Protein AF-A0A077WRX9-F1 (afdb_monomer_lite)

Organism: NCBI:txid688394

Secondary structure (DSSP, 8-state):
------PPPP----PPPP---------------PPPPPPP----------------------------------------PPPPPPPPPPPEE---SS-HHHHHHHHHHHHHHHHHTTTTT--HHHHHHTSSTTS---HHHHHHHHHHHHHHHHHTT-B---S-TTT--TT---TTHHHHHHHHHHHHHHHHHHTT-SS-TT--HHHHHHHHHHHHHHH---HHHHHHHHHHHHHTT-HHHHHHHHTTGGG--HHHHHHHHHHHHHHHTTBHHHHHHHTTHHHHHHHHHHHHHHHHHHHHHHTT---HHHHHHHHHHHHHHHHHHHHHHHHS--SS-SEE-TT-PEEEEPPPHHHHTT-TT-TTT-S-THHHHSEEEEES-S-TT--S-EEEEE-SHHHHHHHHHHHHHHS---HHHHHHHHHHHHHHHHHHHHHHHHHHHHHHH--

pLDDT: mean 75.94, std 21.05, range [25.38, 96.62]

Structure (mmCIF, N/CA/C/O backbone):
data_AF-A0A077WRX9-F1
#
_entry.id   AF-A0A077WRX9-F1
#
loop_
_atom_site.group_PDB
_atom_site.id
_atom_site.type_symbol
_atom_site.label_atom_id
_atom_site.label_alt_id
_atom_site.label_comp_id
_atom_site.label_asym_id
_atom_site.label_entity_id
_atom_site.label_seq_id
_atom_site.pdbx_PDB_ins_code
_atom_site.Cartn_x
_atom_site.Cartn_y
_atom_site.Cartn_z
_atom_site.occupancy
_atom_site.B_iso_or_equiv
_atom_site.auth_seq_id
_atom_site.auth_comp_id
_atom_site.auth_asym_id
_atom_site.auth_atom_id
_atom_site.pdbx_PDB_model_num
ATOM 1 N N . MET A 1 1 ? 29.428 -27.535 31.594 1.00 31.16 1 MET A N 1
ATOM 2 C CA . MET A 1 1 ? 28.967 -26.131 31.608 1.00 31.16 1 MET A CA 1
ATOM 3 C C . MET A 1 1 ? 28.207 -25.882 30.320 1.00 31.16 1 MET A C 1
ATOM 5 O O . MET A 1 1 ? 28.731 -26.190 29.260 1.00 31.16 1 MET A O 1
ATOM 9 N N . ALA A 1 2 ? 26.952 -25.456 30.435 1.00 32.19 2 ALA A N 1
ATOM 10 C CA . ALA A 1 2 ? 26.015 -25.281 29.332 1.00 32.19 2 ALA A CA 1
ATOM 11 C C . ALA A 1 2 ? 25.901 -23.802 28.941 1.00 32.19 2 ALA A C 1
ATOM 13 O O . ALA A 1 2 ? 25.743 -22.974 29.830 1.00 32.19 2 ALA A O 1
ATOM 14 N N . THR A 1 3 ? 25.885 -23.515 27.637 1.00 29.42 3 THR A N 1
ATOM 15 C CA . THR A 1 3 ? 25.255 -22.341 26.994 1.00 29.42 3 THR A CA 1
ATOM 16 C C . THR A 1 3 ? 25.012 -22.711 25.520 1.00 29.42 3 THR A C 1
ATOM 18 O O . THR A 1 3 ? 25.931 -22.790 24.719 1.00 29.42 3 THR A O 1
ATOM 21 N N . SER A 1 4 ? 23.856 -23.293 25.197 1.00 25.38 4 SER A N 1
ATOM 22 C CA . SER A 1 4 ? 22.628 -22.625 24.729 1.00 25.38 4 SER A CA 1
ATOM 23 C C . SER A 1 4 ? 22.772 -21.931 23.365 1.00 25.38 4 SER A C 1
ATOM 25 O O . SER A 1 4 ? 23.065 -20.743 23.253 1.00 25.38 4 SER A O 1
ATOM 27 N N . THR A 1 5 ? 22.534 -22.725 22.322 1.00 29.00 5 THR A N 1
ATOM 28 C CA . THR A 1 5 ? 22.304 -22.345 20.923 1.00 29.00 5 THR A CA 1
ATOM 29 C C . THR A 1 5 ? 20.944 -21.663 20.744 1.00 29.00 5 THR A C 1
ATOM 31 O O . THR A 1 5 ? 19.913 -22.271 21.034 1.00 29.00 5 THR A O 1
ATOM 34 N N . LYS A 1 6 ? 20.919 -20.446 20.185 1.00 27.12 6 LYS A N 1
ATOM 35 C CA . LYS A 1 6 ? 19.702 -19.828 19.631 1.00 27.12 6 LYS A CA 1
ATOM 36 C C . LYS A 1 6 ? 19.517 -20.285 18.182 1.00 27.12 6 LYS A C 1
ATOM 38 O O . LYS A 1 6 ? 20.334 -19.959 17.327 1.00 27.12 6 LYS A O 1
ATOM 43 N N . LYS A 1 7 ? 18.445 -21.037 17.921 1.00 26.56 7 LYS A N 1
ATOM 44 C CA . LYS A 1 7 ? 17.931 -21.328 16.576 1.00 26.56 7 LYS A CA 1
ATOM 45 C C . LYS A 1 7 ? 16.931 -20.233 16.196 1.00 26.56 7 LYS A C 1
ATOM 47 O O . LYS A 1 7 ? 16.002 -19.987 16.961 1.00 26.56 7 LYS A O 1
ATOM 52 N N . TYR A 1 8 ? 17.123 -19.596 15.044 1.00 26.19 8 TYR A N 1
ATOM 53 C CA . TYR A 1 8 ? 16.100 -18.772 14.396 1.00 26.19 8 TYR A CA 1
ATOM 54 C C . TYR A 1 8 ? 15.314 -19.643 13.414 1.00 26.19 8 TYR A C 1
ATOM 56 O O . TYR A 1 8 ? 15.896 -20.470 12.713 1.00 26.19 8 TYR A O 1
ATOM 64 N N . TYR A 1 9 ? 13.992 -19.483 13.419 1.00 28.03 9 TYR A N 1
ATOM 65 C CA . TYR A 1 9 ? 13.072 -20.196 12.543 1.00 28.03 9 TYR A CA 1
ATOM 66 C C . TYR A 1 9 ? 13.174 -19.641 11.117 1.00 28.03 9 TYR A C 1
ATOM 68 O O . TYR A 1 9 ? 12.874 -18.476 10.877 1.00 28.03 9 TYR A O 1
ATOM 76 N N . GLN A 1 10 ? 13.606 -20.496 10.189 1.00 27.08 10 GLN A N 1
ATOM 77 C CA . GLN A 1 10 ? 13.271 -20.399 8.771 1.00 27.08 10 GLN A CA 1
ATOM 78 C C . GLN A 1 10 ? 11.817 -20.854 8.608 1.00 27.08 10 GLN A C 1
ATOM 80 O O . GLN A 1 10 ? 11.490 -21.974 8.999 1.00 27.08 10 GLN A O 1
ATOM 85 N N . THR A 1 11 ? 10.966 -20.028 8.005 1.00 28.11 11 THR A N 1
ATOM 86 C CA . THR A 1 11 ? 9.673 -20.480 7.475 1.00 28.11 11 THR A CA 1
ATOM 87 C C . THR A 1 11 ? 9.830 -20.687 5.974 1.00 28.11 11 THR A C 1
ATOM 89 O O . THR A 1 11 ? 9.368 -19.895 5.164 1.00 28.11 11 THR A O 1
ATOM 92 N N . THR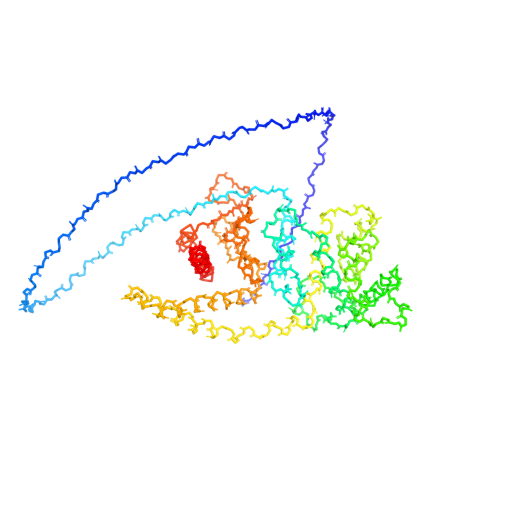 A 1 12 ? 10.547 -21.742 5.592 1.00 29.08 12 THR A N 1
ATOM 93 C CA . THR A 1 12 ? 10.517 -22.270 4.228 1.00 29.08 12 THR A CA 1
ATOM 94 C C . THR A 1 12 ? 9.246 -23.102 4.071 1.00 29.08 12 THR A C 1
ATOM 96 O O . THR A 1 12 ? 9.126 -24.197 4.625 1.00 29.08 12 THR A O 1
ATOM 99 N N . LEU A 1 13 ? 8.275 -22.586 3.314 1.00 30.59 13 LEU A N 1
ATOM 100 C CA . LEU A 1 13 ? 7.159 -23.381 2.802 1.00 30.59 13 LEU A CA 1
ATOM 101 C C . LEU A 1 13 ? 7.717 -24.381 1.779 1.00 30.59 13 LEU A C 1
ATOM 103 O O . LEU A 1 13 ? 7.854 -24.082 0.598 1.00 30.59 13 LEU A O 1
ATOM 107 N N . SER A 1 14 ? 8.087 -25.573 2.245 1.00 25.38 14 SER A N 1
ATOM 108 C CA . SER A 1 14 ? 8.439 -26.695 1.374 1.00 25.38 14 SER A CA 1
ATOM 109 C C . SER A 1 14 ? 7.170 -27.466 1.009 1.00 25.38 14 SER A C 1
ATOM 111 O O . SER A 1 14 ? 6.574 -28.151 1.838 1.00 25.38 14 SER A O 1
ATOM 113 N N . PHE A 1 15 ? 6.732 -27.344 -0.245 1.00 31.80 15 PHE A N 1
ATOM 114 C CA . PHE A 1 15 ? 5.637 -28.148 -0.782 1.00 31.80 15 PHE A CA 1
ATOM 115 C C . PHE A 1 15 ? 6.168 -29.471 -1.336 1.00 31.80 15 PHE A C 1
ATOM 117 O O . PHE A 1 15 ? 6.994 -29.508 -2.246 1.00 31.80 15 PHE A O 1
ATOM 124 N N . THR A 1 16 ? 5.660 -30.579 -0.798 1.00 28.55 16 THR A N 1
ATOM 125 C CA . THR A 1 16 ? 5.789 -31.914 -1.394 1.00 28.55 16 THR A CA 1
ATOM 126 C C . THR A 1 16 ? 4.668 -32.085 -2.428 1.00 28.55 16 THR A C 1
ATOM 128 O O . THR A 1 16 ? 3.503 -31.889 -2.076 1.00 28.55 16 THR A O 1
ATOM 131 N N . PRO A 1 17 ? 4.950 -32.444 -3.694 1.00 28.69 17 PRO A N 1
ATOM 132 C CA . PRO A 1 17 ? 3.895 -32.597 -4.689 1.00 28.69 17 PRO A CA 1
ATOM 133 C C . PRO A 1 17 ? 3.106 -33.888 -4.432 1.00 28.69 17 PRO A C 1
ATOM 135 O O . PRO A 1 17 ? 3.653 -34.990 -4.498 1.00 28.69 17 PRO A O 1
ATOM 138 N N . LEU A 1 18 ? 1.805 -33.752 -4.153 1.00 29.22 18 LEU A N 1
ATOM 139 C CA . LEU A 1 18 ? 0.880 -34.880 -4.079 1.00 29.22 18 LEU A CA 1
ATOM 140 C C . LEU A 1 18 ? 0.381 -35.270 -5.483 1.00 29.22 18 LEU A C 1
ATOM 142 O O . LEU A 1 18 ? 0.103 -34.432 -6.337 1.00 29.22 18 LEU A O 1
ATOM 146 N N . ASN A 1 19 ? 0.287 -36.582 -5.678 1.00 30.14 19 ASN A N 1
ATOM 147 C CA . ASN A 1 19 ? -0.050 -37.328 -6.888 1.00 30.14 19 ASN A CA 1
ATOM 148 C C . ASN A 1 19 ? -1.153 -36.751 -7.799 1.00 30.14 19 ASN A C 1
ATOM 150 O O . ASN A 1 19 ? -2.256 -36.423 -7.364 1.00 30.14 19 ASN A O 1
ATOM 154 N N . LYS A 1 20 ? -0.884 -36.797 -9.112 1.00 33.88 20 LYS A N 1
ATOM 155 C CA . LYS A 1 20 ? -1.835 -36.521 -10.199 1.00 33.88 20 LYS A CA 1
ATOM 156 C C . LYS A 1 20 ? -2.919 -37.604 -10.270 1.00 33.88 20 LYS A C 1
ATOM 158 O O . LYS A 1 20 ? -2.683 -38.697 -10.781 1.00 33.88 20 LYS A O 1
ATOM 163 N N . GLY A 1 21 ? -4.128 -37.271 -9.823 1.00 30.86 21 GLY A N 1
ATOM 164 C CA . GLY A 1 21 ? -5.353 -38.006 -10.138 1.00 30.86 21 GLY A CA 1
ATOM 165 C C . GLY A 1 21 ? -6.005 -37.470 -11.416 1.00 30.86 21 GLY A C 1
ATOM 166 O O . GLY A 1 21 ? -6.426 -36.319 -11.469 1.00 30.86 21 GLY A O 1
ATOM 167 N N . LYS A 1 22 ? -6.085 -38.313 -12.451 1.00 36.88 22 LYS A N 1
ATOM 168 C CA . LYS A 1 22 ? -6.876 -38.113 -13.679 1.00 36.88 22 LYS A CA 1
ATOM 169 C C . LYS A 1 22 ? -8.354 -37.877 -13.350 1.00 36.88 22 LYS A C 1
ATOM 171 O O . LYS A 1 22 ? -8.971 -38.785 -12.803 1.00 36.88 22 LYS A O 1
ATOM 176 N N . VAL A 1 23 ? -8.952 -36.796 -13.856 1.00 35.09 23 VAL A N 1
ATOM 177 C CA . VAL A 1 23 ? -10.393 -36.759 -14.171 1.00 35.09 23 VAL A CA 1
ATOM 178 C C . VAL A 1 23 ? -10.630 -35.974 -15.468 1.00 35.09 23 VAL A C 1
ATOM 180 O O . VAL A 1 23 ? -10.249 -34.816 -15.599 1.00 35.09 23 VAL A O 1
ATOM 183 N N . ARG A 1 24 ? -11.244 -36.660 -16.441 1.00 34.88 24 ARG A N 1
ATOM 184 C CA . ARG A 1 24 ? -11.897 -36.127 -17.650 1.00 34.88 24 ARG A CA 1
ATOM 185 C C . ARG A 1 24 ? -13.286 -35.596 -17.284 1.00 34.88 24 ARG A C 1
ATOM 187 O O . ARG A 1 24 ? -13.962 -36.274 -16.517 1.00 34.88 24 ARG A O 1
ATOM 194 N N . ASN A 1 25 ? -13.740 -34.524 -17.940 1.00 32.12 25 ASN A N 1
ATOM 195 C CA . ASN A 1 25 ? -15.038 -34.402 -18.650 1.00 32.12 25 ASN A CA 1
ATOM 196 C C . ASN A 1 25 ? -15.302 -32.920 -18.979 1.00 32.12 25 ASN A C 1
ATOM 198 O O . ASN A 1 25 ? -15.153 -32.069 -18.116 1.00 32.12 25 ASN A O 1
ATOM 202 N N . LYS A 1 26 ? -15.384 -32.574 -20.268 1.00 34.22 26 LYS A N 1
ATOM 203 C CA . LYS A 1 26 ? -16.566 -32.508 -21.160 1.00 34.22 26 LYS A CA 1
ATOM 204 C C . LYS A 1 26 ? -17.333 -31.184 -21.045 1.00 34.22 26 LYS A C 1
ATOM 206 O O . LYS A 1 26 ? -17.829 -30.816 -19.991 1.00 34.22 26 LYS A O 1
ATOM 211 N N . GLU A 1 27 ? -17.384 -30.540 -22.204 1.00 32.34 27 GLU A N 1
ATOM 212 C CA . GLU A 1 27 ? -18.057 -29.309 -22.611 1.00 32.34 27 GLU A CA 1
ATOM 213 C C . GLU A 1 27 ? -19.539 -29.238 -22.217 1.00 32.34 27 GLU A C 1
ATOM 215 O O . GLU A 1 27 ? -20.231 -30.257 -22.227 1.00 32.34 27 GLU A O 1
ATOM 220 N N . SER A 1 28 ? -20.054 -28.020 -22.009 1.00 35.75 28 SER A N 1
ATOM 221 C CA . SER A 1 28 ? -21.080 -27.398 -22.876 1.00 35.75 28 SER A CA 1
ATOM 222 C C . SER A 1 28 ? -21.371 -25.945 -22.444 1.00 35.75 28 SER A C 1
ATOM 224 O O . SER A 1 28 ? -21.248 -25.641 -21.256 1.00 35.75 28 SER A O 1
ATOM 226 N N . PRO A 1 29 ? -21.746 -25.050 -23.381 1.00 37.69 29 PRO A N 1
ATOM 227 C CA . PRO A 1 29 ? -22.010 -23.635 -23.122 1.00 37.69 29 PRO A CA 1
ATOM 228 C C . PRO A 1 29 ? -23.472 -23.412 -22.699 1.00 37.69 29 PRO A C 1
ATOM 230 O O . PRO A 1 29 ? -24.363 -24.135 -23.143 1.00 37.69 29 PRO A O 1
ATOM 233 N N . VAL A 1 30 ? -23.728 -22.410 -21.855 1.00 43.78 30 VAL A N 1
ATOM 234 C CA . VAL A 1 30 ? -25.088 -21.998 -21.472 1.00 43.78 30 VAL A CA 1
ATOM 235 C C . VAL A 1 30 ? -25.282 -20.521 -21.790 1.00 43.78 30 VAL A C 1
ATOM 237 O O . VAL A 1 30 ? -24.468 -19.681 -21.408 1.00 43.78 30 VAL A O 1
ATOM 240 N N . ASP A 1 31 ? -26.373 -20.276 -22.509 1.00 36.50 31 ASP A N 1
ATOM 241 C CA . ASP A 1 31 ? -26.877 -19.006 -23.012 1.00 36.50 31 ASP A CA 1
ATOM 242 C C . ASP A 1 31 ? -27.131 -17.949 -21.926 1.00 36.50 31 ASP A C 1
ATOM 244 O O . ASP A 1 31 ? -27.639 -18.223 -20.836 1.00 36.50 31 ASP A O 1
ATOM 248 N N . GLU A 1 32 ? -26.831 -16.705 -22.288 1.00 39.00 32 GLU A N 1
ATOM 249 C CA . GLU A 1 32 ? -27.092 -15.481 -21.533 1.00 39.00 32 GLU A CA 1
ATOM 250 C C . GLU A 1 32 ? -28.528 -14.978 -21.800 1.00 39.00 32 GLU A C 1
ATOM 252 O O . GLU A 1 32 ? -28.895 -14.801 -22.966 1.00 39.00 32 GLU A O 1
ATOM 257 N N . PRO A 1 33 ? -29.353 -14.667 -20.778 1.00 47.84 33 PRO A N 1
ATOM 258 C CA . PRO A 1 33 ? -30.567 -13.890 -20.988 1.00 47.84 33 PRO A CA 1
ATOM 259 C C . PRO A 1 33 ? -30.423 -12.435 -20.513 1.00 47.84 33 PRO A C 1
ATOM 261 O O . PRO A 1 33 ? -29.886 -12.128 -19.448 1.00 47.84 33 PRO A O 1
ATOM 264 N N . ALA A 1 34 ? -30.978 -11.544 -21.335 1.00 42.81 34 ALA A N 1
ATOM 265 C CA . ALA A 1 34 ? -31.029 -10.091 -21.199 1.00 42.81 34 ALA A CA 1
ATOM 266 C C . ALA A 1 34 ? -31.693 -9.573 -19.895 1.00 42.81 34 ALA A C 1
ATOM 268 O O . ALA A 1 34 ? -32.540 -10.247 -19.302 1.00 42.81 34 ALA A O 1
ATOM 269 N N . PRO A 1 35 ? -31.384 -8.331 -19.459 1.00 45.84 35 PRO A N 1
ATOM 270 C CA . PRO A 1 35 ? -31.833 -7.808 -18.171 1.00 45.84 35 PRO A CA 1
ATOM 271 C C . PRO A 1 35 ? -33.287 -7.301 -18.177 1.00 45.84 35 PRO A C 1
ATOM 273 O O . PRO A 1 35 ? -33.681 -6.424 -18.948 1.00 45.84 35 PRO A O 1
ATOM 276 N N . SER A 1 36 ? -34.067 -7.813 -17.222 1.00 43.47 36 SER A N 1
ATOM 277 C CA . SER A 1 36 ? -35.429 -7.379 -16.892 1.00 43.47 36 SER A CA 1
ATOM 278 C C . SER A 1 36 ? -35.442 -6.037 -16.146 1.00 43.47 36 SER A C 1
ATOM 280 O O . SER A 1 36 ? -34.822 -5.878 -15.093 1.00 43.47 36 SER A O 1
ATOM 282 N N . LYS A 1 37 ? -36.230 -5.087 -16.662 1.00 44.22 37 LYS A N 1
ATOM 283 C CA . LYS A 1 37 ? -36.557 -3.790 -16.045 1.00 44.22 37 LYS A CA 1
ATOM 284 C C . LYS A 1 37 ? -37.247 -3.983 -14.685 1.00 44.22 37 LYS A C 1
ATOM 286 O O . LYS A 1 37 ? -38.206 -4.745 -14.586 1.00 44.22 37 LYS A O 1
ATOM 291 N N . ARG A 1 38 ? -36.812 -3.252 -13.652 1.00 41.41 38 ARG A N 1
ATOM 292 C CA . ARG A 1 38 ? -37.550 -3.097 -12.382 1.00 41.41 38 ARG A CA 1
ATOM 293 C C . ARG A 1 38 ? -38.311 -1.763 -12.362 1.00 41.41 38 ARG A C 1
ATOM 295 O O . ARG A 1 38 ? -37.725 -0.750 -12.746 1.00 41.41 38 ARG A O 1
ATOM 302 N N . PRO A 1 39 ? -39.571 -1.733 -11.894 1.00 40.31 39 PRO A N 1
ATOM 303 C CA . PRO A 1 39 ? -40.316 -0.498 -11.701 1.00 40.31 39 PRO A CA 1
ATOM 304 C C . PRO A 1 39 ? -39.975 0.166 -10.357 1.00 40.31 39 PRO A C 1
ATOM 306 O O . PRO A 1 39 ? -39.715 -0.502 -9.356 1.00 40.31 39 PRO A O 1
ATOM 309 N N . ARG A 1 40 ? -39.987 1.504 -10.366 1.00 38.19 40 ARG A N 1
ATOM 310 C CA . ARG A 1 40 ? -39.959 2.380 -9.187 1.00 38.19 40 ARG A CA 1
ATOM 311 C C . ARG A 1 40 ? -41.245 2.208 -8.379 1.00 38.19 40 ARG A C 1
ATOM 313 O O . ARG A 1 40 ? -42.331 2.241 -8.948 1.00 38.19 40 ARG A O 1
ATOM 320 N N . THR A 1 41 ? -41.108 2.130 -7.062 1.00 35.09 41 THR A N 1
ATOM 321 C CA . THR A 1 41 ? -42.202 2.358 -6.113 1.00 35.09 41 THR A CA 1
ATOM 322 C C . THR A 1 41 ? -41.783 3.443 -5.135 1.00 35.09 41 THR A C 1
ATOM 324 O O . THR A 1 41 ? -40.865 3.241 -4.339 1.00 35.09 41 THR A O 1
ATOM 327 N N . ASP A 1 42 ? -42.471 4.576 -5.230 1.00 40.19 42 ASP A N 1
ATOM 328 C CA . ASP A 1 42 ? -42.542 5.624 -4.218 1.00 40.19 42 ASP A CA 1
ATOM 329 C C . ASP A 1 42 ? -43.329 5.123 -2.997 1.00 40.19 42 ASP A C 1
ATOM 331 O O . ASP A 1 42 ? -44.282 4.358 -3.155 1.00 40.19 42 ASP A O 1
ATOM 335 N N . LYS A 1 43 ? -42.935 5.557 -1.793 1.00 38.94 43 LYS A N 1
ATOM 336 C CA . LYS A 1 43 ? -43.767 5.620 -0.573 1.00 38.94 43 LYS A CA 1
ATOM 337 C C . LYS A 1 43 ? -43.034 6.486 0.458 1.00 38.94 43 LYS A C 1
ATOM 339 O O . LYS A 1 43 ? -41.925 6.156 0.859 1.00 38.94 43 LYS A O 1
ATOM 344 N N . GLU A 1 44 ? -43.433 7.741 0.619 1.00 34.03 44 GLU A N 1
ATOM 345 C CA . GLU A 1 44 ? -44.486 8.263 1.508 1.00 34.03 44 GLU A CA 1
ATOM 346 C C . GLU A 1 44 ? -44.153 8.235 3.007 1.00 34.03 44 GLU A C 1
ATOM 348 O O . GLU A 1 44 ? -43.856 7.207 3.610 1.00 34.03 44 GLU A O 1
ATOM 353 N N . ASN A 1 45 ? -44.232 9.443 3.563 1.00 37.34 45 ASN A N 1
ATOM 354 C CA . ASN A 1 45 ? -44.011 9.851 4.940 1.00 37.34 45 ASN A CA 1
ATOM 355 C C . ASN A 1 45 ? -44.956 9.156 5.922 1.00 37.34 45 ASN A C 1
ATOM 357 O O . ASN A 1 45 ? -46.168 9.235 5.743 1.00 37.34 45 ASN A O 1
ATOM 361 N N . GLN A 1 46 ? -44.430 8.671 7.049 1.00 35.19 46 GLN A N 1
ATOM 362 C CA . GLN A 1 46 ? -45.199 8.599 8.293 1.00 35.19 46 GLN A CA 1
ATOM 363 C C . GLN A 1 46 ? -44.344 9.001 9.498 1.00 35.19 46 GLN A C 1
ATOM 365 O O . GLN A 1 46 ? -43.359 8.363 9.859 1.00 35.19 46 GLN A O 1
ATOM 370 N N . SER A 1 47 ? -44.761 10.112 10.094 1.00 38.00 47 SER A N 1
ATOM 371 C CA . SER A 1 47 ? -44.371 10.642 11.393 1.00 38.00 47 SER A CA 1
ATOM 372 C C . SER A 1 47 ? -45.056 9.876 12.526 1.00 38.00 47 SER A C 1
ATOM 374 O O . SER A 1 47 ? -46.264 9.647 12.460 1.00 38.00 47 SER A O 1
ATOM 376 N N . SER A 1 48 ? -44.340 9.609 13.617 1.00 35.12 48 SER A N 1
ATOM 377 C CA . SER A 1 48 ? -44.946 9.233 14.899 1.00 35.12 48 SER A CA 1
ATOM 378 C C . SER A 1 48 ? -44.201 9.874 16.082 1.00 35.12 48 SER A C 1
ATOM 380 O O . SER A 1 48 ? -42.976 10.009 16.013 1.00 35.12 48 SER A O 1
ATOM 382 N N . PRO A 1 49 ? -44.912 10.281 17.153 1.00 43.44 49 PRO A N 1
ATOM 383 C CA . PRO A 1 49 ? -44.391 11.135 18.217 1.00 43.44 49 PRO A CA 1
ATOM 384 C C . PRO A 1 49 ? -43.828 10.326 19.396 1.00 43.44 49 PRO A C 1
ATOM 386 O O . PRO A 1 49 ? -44.386 9.299 19.780 1.00 43.44 49 PRO A O 1
ATOM 389 N N . THR A 1 50 ? -42.767 10.824 20.034 1.00 35.41 50 THR A N 1
ATOM 390 C CA . THR A 1 50 ? -42.246 10.288 21.304 1.00 35.41 50 THR A CA 1
ATOM 391 C C . THR A 1 50 ? -42.593 11.199 22.493 1.00 35.41 50 THR A C 1
ATOM 393 O O . THR A 1 50 ? -42.499 12.424 22.384 1.00 35.41 50 THR A O 1
ATOM 396 N N . PRO A 1 51 ? -43.000 10.630 23.647 1.00 40.28 51 PRO A N 1
ATOM 397 C CA . PRO A 1 51 ? -43.461 11.391 24.802 1.00 40.28 51 PRO A CA 1
ATOM 398 C C . PRO A 1 51 ? -42.317 11.806 25.741 1.00 40.28 51 PRO A C 1
ATOM 400 O O . PRO A 1 51 ? -41.379 11.055 26.007 1.00 40.28 51 PRO A O 1
ATOM 403 N N . LYS A 1 52 ? -42.456 13.013 26.299 1.00 40.97 52 LYS A N 1
ATOM 404 C CA . LYS A 1 52 ? -41.609 13.597 27.348 1.00 40.97 52 LYS A CA 1
ATOM 405 C C . LYS A 1 52 ? -41.831 12.872 28.685 1.00 40.97 52 LYS A C 1
ATOM 407 O O . LYS A 1 52 ? -42.956 12.838 29.176 1.00 40.97 52 LYS A O 1
ATOM 412 N N . LYS A 1 53 ? -40.761 12.374 29.316 1.00 40.19 53 LYS A N 1
ATOM 413 C CA . LYS A 1 53 ? -40.736 12.014 30.746 1.00 40.19 53 LYS A CA 1
ATOM 414 C C . LYS A 1 53 ? -39.813 12.972 31.496 1.00 40.19 53 LYS A C 1
ATOM 416 O O . LYS A 1 53 ? -38.602 12.966 31.310 1.00 40.19 53 LYS A O 1
ATOM 421 N N . SER A 1 54 ? -40.425 13.800 32.334 1.00 36.66 54 SER A N 1
ATOM 422 C CA . SER A 1 54 ? -39.798 14.664 33.330 1.00 36.66 54 SER A CA 1
ATOM 423 C C . SER A 1 54 ? -39.330 13.839 34.532 1.00 36.66 54 SER A C 1
ATOM 425 O O . SER A 1 54 ? -40.143 13.167 35.167 1.00 36.66 54 SER A O 1
ATOM 427 N N . LEU A 1 55 ? -38.040 13.911 34.862 1.00 37.56 55 LEU A N 1
ATOM 428 C CA . LEU A 1 55 ? -37.460 13.378 36.096 1.00 37.56 55 LEU A CA 1
ATOM 429 C C . LEU A 1 55 ? -37.266 14.530 37.089 1.00 37.56 55 LEU A C 1
ATOM 431 O O . LEU A 1 55 ? -36.467 15.437 36.868 1.00 37.56 55 LEU A O 1
ATOM 435 N N . SER A 1 56 ? -38.035 14.494 38.174 1.00 37.84 56 SER A N 1
ATOM 436 C CA . SER A 1 56 ? -37.934 15.385 39.327 1.00 37.84 56 SER A CA 1
ATOM 437 C C . SER A 1 56 ? -36.786 14.946 40.243 1.00 37.84 56 SER A C 1
ATOM 439 O O . SER A 1 56 ? -36.820 13.850 40.798 1.00 37.84 56 SER A O 1
ATOM 441 N N . LEU A 1 57 ? -35.791 15.815 40.427 1.00 37.81 57 LEU A N 1
ATOM 442 C CA . LEU A 1 57 ? -34.710 15.669 41.405 1.00 37.81 57 LEU A CA 1
ATOM 443 C C . LEU A 1 57 ? -35.175 16.154 42.787 1.00 37.81 57 LEU A C 1
ATOM 445 O O . LEU A 1 57 ? -35.292 17.355 43.034 1.00 37.81 57 LEU A O 1
ATOM 449 N N . SER A 1 58 ? -35.413 15.220 43.706 1.00 38.97 58 SER A N 1
ATOM 450 C CA . SER A 1 58 ? -35.588 15.498 45.133 1.00 38.97 58 SER A CA 1
ATOM 451 C C . SER A 1 58 ? -34.229 15.732 45.802 1.00 38.97 58 SER A C 1
ATOM 453 O O . SER A 1 58 ? -33.372 14.852 45.831 1.00 38.97 58 SER A O 1
ATOM 455 N N . LYS A 1 59 ? -34.039 16.939 46.349 1.00 41.72 59 LYS A N 1
ATOM 456 C CA . LYS A 1 59 ? -32.908 17.321 47.208 1.00 41.72 59 LYS A CA 1
ATOM 457 C C . LYS A 1 59 ? -33.010 16.607 48.556 1.00 41.72 59 LYS A C 1
ATOM 459 O O . LYS A 1 59 ? -33.891 16.930 49.350 1.00 41.72 59 LYS A O 1
ATOM 464 N N . GLU A 1 60 ? -32.067 15.720 48.847 1.00 38.78 60 GLU A N 1
ATOM 465 C CA . GLU A 1 60 ? -31.917 15.121 50.172 1.00 38.78 60 GLU A CA 1
ATOM 466 C C . GLU A 1 60 ? -30.792 15.823 50.954 1.00 38.78 60 GLU A C 1
ATOM 468 O O . GLU A 1 60 ? -29.644 15.925 50.513 1.00 38.78 60 GLU A O 1
ATOM 473 N N . LYS A 1 61 ? -31.160 16.383 52.112 1.00 42.66 61 LYS A N 1
ATOM 474 C CA . LYS A 1 61 ? -30.284 17.091 53.056 1.00 42.66 61 LYS A CA 1
ATOM 475 C C . LYS A 1 61 ? -29.319 16.104 53.723 1.00 42.66 61 LYS A C 1
ATOM 477 O O . LYS A 1 61 ? -29.742 15.280 54.529 1.00 42.66 61 LYS A O 1
ATOM 482 N N . ARG A 1 62 ? -28.011 16.258 53.493 1.00 41.16 62 ARG A N 1
ATOM 483 C CA . ARG A 1 62 ? -26.971 15.601 54.304 1.00 41.16 62 ARG A CA 1
ATOM 484 C C . ARG A 1 62 ? -26.830 16.298 55.661 1.00 41.16 62 ARG A C 1
ATOM 486 O O . ARG A 1 62 ? -26.365 17.432 55.737 1.00 41.16 62 ARG A O 1
ATOM 493 N N . LYS A 1 63 ? -27.217 15.596 56.731 1.00 44.34 63 LYS A N 1
ATOM 494 C CA . LYS A 1 63 ? -26.807 15.881 58.115 1.00 44.34 63 LYS A CA 1
ATOM 495 C C . LYS A 1 63 ? -25.367 15.399 58.307 1.00 44.34 63 LYS A C 1
ATOM 497 O O . LYS A 1 63 ? -25.072 14.230 58.084 1.00 44.34 63 LYS A O 1
ATOM 502 N N . ILE A 1 64 ? -24.495 16.306 58.735 1.00 43.12 64 ILE A N 1
ATOM 503 C CA . ILE A 1 64 ? -23.137 16.007 59.196 1.00 43.12 64 ILE A CA 1
ATOM 504 C C . ILE A 1 64 ? -23.256 15.521 60.643 1.00 43.12 64 ILE A C 1
ATOM 506 O O . ILE A 1 64 ? -23.658 16.280 61.522 1.00 43.12 64 ILE A O 1
ATOM 510 N N . GLY A 1 65 ? -22.953 14.245 60.871 1.00 41.00 65 GLY A N 1
ATOM 511 C CA . GLY A 1 65 ? -22.845 13.641 62.195 1.00 41.00 65 GLY A CA 1
ATOM 512 C C . GLY A 1 65 ? -21.465 13.019 62.354 1.00 41.00 65 GLY A C 1
ATOM 513 O O . GLY A 1 65 ? -21.210 11.941 61.825 1.00 41.00 65 GLY A O 1
ATOM 514 N N . ASN A 1 66 ? -20.582 13.714 63.070 1.00 47.94 66 ASN A N 1
ATOM 515 C CA . ASN A 1 66 ? -19.296 13.189 63.514 1.00 47.94 66 ASN A CA 1
ATOM 516 C C . ASN A 1 66 ? -19.532 12.094 64.558 1.00 47.94 66 ASN A C 1
ATOM 518 O O . ASN A 1 66 ? -19.993 12.378 65.661 1.00 47.94 66 ASN A O 1
ATOM 522 N N . SER A 1 67 ? -19.159 10.857 64.238 1.00 45.50 67 SER A N 1
ATOM 523 C CA . SER A 1 67 ? -18.891 9.839 65.252 1.00 45.50 67 SER A CA 1
ATOM 524 C C . SER A 1 67 ? -17.620 9.082 64.879 1.00 45.50 67 SER A C 1
ATOM 526 O O . SER A 1 67 ? -17.572 8.322 63.916 1.00 45.50 67 SER A O 1
ATOM 528 N N . ASN A 1 68 ? -16.564 9.339 65.655 1.00 51.00 68 ASN A N 1
ATOM 529 C CA . ASN A 1 68 ? -15.344 8.543 65.684 1.00 51.00 68 ASN A CA 1
ATOM 530 C C . ASN A 1 68 ? -15.703 7.144 66.197 1.00 51.00 68 ASN A C 1
ATOM 532 O O . ASN A 1 68 ? -15.735 6.903 67.401 1.00 51.00 68 ASN A O 1
ATOM 536 N N . THR A 1 69 ? -15.995 6.224 65.283 1.00 46.44 69 THR A N 1
ATOM 537 C CA . THR A 1 69 ? -16.040 4.792 65.576 1.00 46.44 69 THR A CA 1
ATOM 538 C C . THR A 1 69 ? -14.796 4.151 64.978 1.00 46.44 69 THR A C 1
ATOM 540 O O . THR A 1 69 ? -14.584 4.173 63.769 1.00 46.44 69 THR A O 1
ATOM 543 N N . GLN A 1 70 ? -13.944 3.615 65.854 1.00 49.06 70 GLN A N 1
ATOM 544 C CA . GLN A 1 70 ? -12.780 2.812 65.494 1.00 49.06 70 GLN A CA 1
ATOM 545 C C . GLN A 1 70 ? -13.208 1.672 64.558 1.00 49.06 70 GLN A C 1
ATOM 547 O O . GLN A 1 70 ? -13.877 0.723 64.972 1.00 49.06 70 GLN A O 1
ATOM 552 N N . LEU A 1 71 ? -12.810 1.777 63.289 1.00 44.66 71 LEU A N 1
ATOM 553 C CA . LEU A 1 71 ? -12.934 0.720 62.293 1.00 44.66 71 LEU A CA 1
ATOM 554 C C . LEU A 1 71 ? -12.059 -0.465 62.713 1.00 44.66 71 LEU A C 1
ATOM 556 O O . LEU A 1 71 ? -10.853 -0.487 62.482 1.00 44.66 71 LEU A O 1
ATOM 560 N N . LYS A 1 72 ? -12.691 -1.474 63.317 1.00 49.53 72 LYS A N 1
ATOM 561 C CA . LYS A 1 72 ? -12.141 -2.827 63.383 1.00 49.53 72 LYS A CA 1
ATOM 562 C C . LYS A 1 72 ? -11.975 -3.323 61.948 1.00 49.53 72 LYS A C 1
ATOM 564 O O . LYS A 1 72 ? -12.960 -3.559 61.249 1.00 49.53 72 LYS A O 1
ATOM 569 N N . THR A 1 73 ? -10.729 -3.469 61.514 1.00 52.03 73 THR A N 1
ATOM 570 C CA . THR A 1 73 ? -10.330 -4.100 60.255 1.00 52.03 73 THR A CA 1
ATOM 571 C C . THR A 1 73 ? -10.682 -5.586 60.299 1.00 52.03 73 THR A C 1
ATOM 573 O O . THR A 1 73 ? -9.864 -6.456 60.572 1.00 52.03 73 THR A O 1
ATOM 576 N N . SER A 1 74 ? -11.955 -5.883 60.046 1.00 52.31 74 SER A N 1
ATOM 577 C CA . SER A 1 74 ? -12.432 -7.219 59.713 1.00 52.31 74 SER A CA 1
ATOM 578 C C . SER A 1 74 ? -11.839 -7.595 58.353 1.00 52.31 74 SER A C 1
ATOM 580 O O . SER A 1 74 ? -12.420 -7.281 57.312 1.00 52.31 74 SER A O 1
ATOM 582 N N . SER A 1 75 ? -10.686 -8.263 58.363 1.00 58.75 75 SER A N 1
ATOM 583 C CA . SER A 1 75 ? -10.096 -8.959 57.219 1.00 58.75 75 SER A CA 1
ATOM 584 C C . SER A 1 75 ? -10.990 -10.133 56.814 1.00 58.75 75 SER A C 1
ATOM 586 O O . SER A 1 75 ? -10.681 -11.300 57.043 1.00 58.75 75 SER A O 1
ATOM 588 N N . ARG A 1 76 ? -12.148 -9.829 56.219 1.00 60.41 76 ARG A N 1
ATOM 589 C CA . ARG A 1 76 ? -12.911 -10.848 55.504 1.00 60.41 76 ARG A CA 1
ATOM 590 C C . ARG A 1 76 ? -12.046 -11.294 54.327 1.00 60.41 76 ARG A C 1
ATOM 592 O O . ARG A 1 76 ? -11.624 -10.431 53.555 1.00 60.41 76 ARG A O 1
ATOM 599 N N . PRO A 1 77 ? -11.753 -12.597 54.188 1.00 64.19 77 PRO A N 1
ATOM 600 C CA . PRO A 1 77 ? -11.080 -13.094 53.004 1.00 64.19 77 PRO A CA 1
ATOM 601 C C . PRO A 1 77 ? -11.948 -12.722 51.802 1.00 64.19 77 PRO A C 1
ATOM 603 O O . PRO A 1 77 ? -13.094 -13.158 51.698 1.00 64.19 77 PRO A O 1
ATOM 606 N N . PHE A 1 78 ? -11.426 -11.855 50.933 1.00 62.16 78 PHE A N 1
ATOM 607 C CA . PHE A 1 78 ? -12.035 -11.600 49.637 1.00 62.16 78 PHE A CA 1
ATOM 608 C C . PHE A 1 78 ? -11.956 -12.910 48.861 1.00 62.16 78 PHE A C 1
ATOM 610 O O . PHE A 1 78 ? -10.914 -13.275 48.321 1.00 62.16 78 PHE A O 1
ATOM 617 N N . THR A 1 79 ? -13.056 -13.656 48.849 1.00 65.19 79 THR A N 1
ATOM 618 C CA . THR A 1 79 ? -13.255 -14.732 47.889 1.00 65.19 79 THR A CA 1
ATOM 619 C C . THR A 1 79 ? -13.246 -14.089 46.512 1.00 65.19 79 THR A C 1
ATOM 621 O O . THR A 1 79 ? -14.221 -13.445 46.126 1.00 65.19 79 THR A O 1
ATOM 624 N N . PHE A 1 80 ? -12.125 -14.218 45.800 1.00 66.56 80 PHE A N 1
ATOM 625 C CA . PHE A 1 80 ? -12.046 -13.898 44.382 1.00 66.56 80 PHE A CA 1
ATOM 626 C C . PHE A 1 80 ? -13.041 -14.805 43.659 1.00 66.56 80 PHE A C 1
ATOM 628 O O . PHE A 1 80 ? -12.774 -15.982 43.416 1.00 66.56 80 PHE A O 1
ATOM 635 N N . THR A 1 81 ? -14.222 -14.272 43.359 1.00 74.38 81 THR A N 1
ATOM 636 C CA . THR A 1 81 ? -15.134 -14.895 42.410 1.00 74.38 81 THR A CA 1
ATOM 637 C C . THR A 1 81 ? -14.393 -14.976 41.082 1.00 74.38 81 THR A C 1
ATOM 639 O O . THR A 1 81 ? -13.898 -13.967 40.575 1.00 74.38 81 THR A O 1
ATOM 642 N N . LYS A 1 82 ? -14.234 -16.195 40.550 1.00 77.75 82 LYS A N 1
ATOM 643 C CA . LYS A 1 82 ? -13.673 -16.396 39.210 1.00 77.75 82 LYS A CA 1
ATOM 644 C C . LYS A 1 82 ? -14.462 -15.507 38.254 1.00 77.75 82 LYS A C 1
ATOM 646 O O . LYS A 1 82 ? -15.679 -15.633 38.186 1.00 77.75 82 LYS A O 1
ATOM 651 N N . SER A 1 83 ? -13.777 -14.591 37.575 1.00 79.44 83 SER A N 1
ATOM 652 C CA . SER A 1 83 ? -14.419 -13.727 36.591 1.00 79.44 83 SER A CA 1
ATOM 653 C C . SER A 1 83 ? -15.011 -14.581 35.474 1.00 79.44 83 SER A C 1
ATOM 655 O O . SER A 1 83 ? -14.344 -15.500 34.976 1.00 79.44 83 SER A O 1
ATOM 657 N N . ASP A 1 84 ? -16.242 -14.262 35.076 1.00 85.19 84 ASP A N 1
ATOM 658 C CA . ASP A 1 84 ? -16.945 -14.975 34.012 1.00 85.19 84 ASP A CA 1
ATOM 659 C C . ASP A 1 84 ? -16.070 -15.070 32.752 1.00 85.19 84 ASP A C 1
ATOM 661 O O . ASP A 1 84 ? -15.321 -14.128 32.445 1.00 85.19 84 ASP A O 1
ATOM 665 N N . PRO A 1 85 ? -16.058 -16.221 32.054 1.00 86.31 85 PRO A N 1
ATOM 666 C CA . PRO A 1 85 ? -15.311 -16.381 30.809 1.00 86.31 85 PRO A CA 1
ATOM 667 C C . PRO A 1 85 ? -15.668 -15.242 29.845 1.00 86.31 85 PRO A C 1
ATOM 669 O O . PRO A 1 85 ? -16.836 -14.934 29.643 1.00 86.31 85 PRO A O 1
ATOM 672 N N . ILE A 1 86 ? -14.645 -14.572 29.306 1.00 89.31 86 ILE A N 1
ATOM 673 C CA . ILE A 1 86 ? -14.858 -13.532 28.295 1.00 89.31 86 ILE A 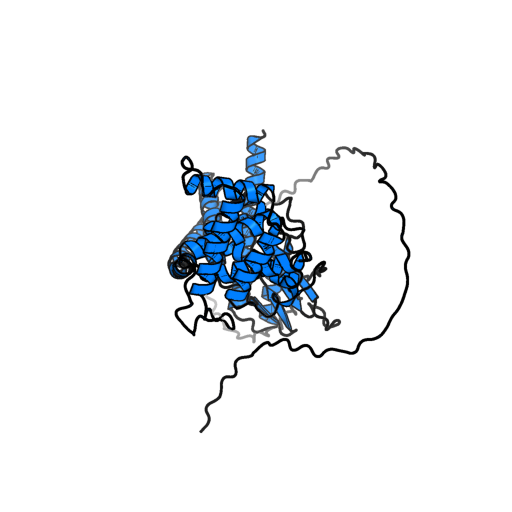CA 1
ATOM 674 C C . ILE A 1 86 ? -15.040 -14.274 26.979 1.00 89.31 86 ILE A C 1
ATOM 676 O O . ILE A 1 86 ? -14.181 -15.073 26.615 1.00 89.31 86 ILE A O 1
ATOM 680 N N . GLU A 1 87 ? -16.152 -14.045 26.293 1.00 91.62 87 GLU A N 1
ATOM 681 C CA . GLU A 1 87 ? -16.412 -14.661 24.994 1.00 91.62 87 GLU A CA 1
ATOM 682 C C . GLU A 1 87 ? -15.567 -13.999 23.891 1.00 91.62 87 GLU A C 1
ATOM 684 O O . GLU A 1 87 ? -15.310 -12.788 23.964 1.00 91.62 87 GLU A O 1
ATOM 689 N N . PRO A 1 88 ? -15.137 -14.754 22.861 1.00 91.31 88 PRO A N 1
ATOM 690 C CA . PRO A 1 88 ? -14.456 -14.174 21.710 1.00 91.31 88 PRO A CA 1
ATOM 691 C C . PRO A 1 88 ? -15.376 -13.187 20.970 1.00 91.31 88 PRO A C 1
ATOM 693 O O . PRO A 1 88 ? -16.597 -13.360 20.982 1.00 91.31 88 PRO A O 1
ATOM 696 N N . PRO A 1 89 ? -14.814 -12.162 20.305 1.00 95.12 89 PRO A N 1
ATOM 697 C CA . PRO A 1 89 ? -15.594 -11.246 19.475 1.00 95.12 89 PRO A CA 1
ATOM 698 C C . PRO A 1 89 ? -16.193 -11.966 18.264 1.00 95.12 89 PRO A C 1
ATOM 700 O O . PRO A 1 89 ? -15.860 -13.117 17.963 1.00 95.12 89 PRO A O 1
ATOM 703 N N . ARG A 1 90 ? -17.040 -11.268 17.508 1.00 95.00 90 ARG A N 1
ATOM 704 C CA . ARG A 1 90 ? -17.575 -11.807 16.259 1.00 95.00 90 ARG A CA 1
ATOM 705 C C . ARG A 1 90 ? -16.499 -11.832 15.168 1.00 95.00 90 ARG A C 1
ATOM 707 O O . ARG A 1 90 ? -16.016 -10.792 14.731 1.00 95.00 90 ARG A O 1
ATOM 714 N N . PHE A 1 91 ? -16.188 -13.025 14.664 1.00 94.81 91 PHE A N 1
ATOM 715 C CA . PHE A 1 91 ? -15.374 -13.197 13.458 1.00 94.81 91 PHE A CA 1
ATOM 716 C C . PHE A 1 91 ? -16.293 -13.359 12.254 1.00 94.81 91 PHE A C 1
ATOM 718 O O . PHE A 1 91 ? -17.209 -14.184 12.266 1.00 94.81 91 PHE A O 1
ATOM 725 N N . THR A 1 92 ? -16.023 -12.604 11.195 1.00 95.44 92 THR A N 1
ATOM 726 C CA . THR A 1 92 ? -16.721 -12.755 9.915 1.00 95.44 92 THR A CA 1
ATOM 727 C C . THR A 1 92 ? -15.733 -13.260 8.875 1.00 95.44 92 THR A C 1
ATOM 729 O O . THR A 1 92 ? -14.652 -12.698 8.716 1.00 95.44 92 THR A O 1
ATOM 732 N N . ARG A 1 93 ? -16.073 -14.360 8.196 1.00 95.06 93 ARG A N 1
ATOM 733 C CA . ARG A 1 93 ? -15.201 -14.971 7.187 1.00 95.06 93 ARG A CA 1
ATOM 734 C C . ARG A 1 93 ? -15.047 -14.040 5.983 1.00 95.06 93 ARG A C 1
ATOM 736 O O . ARG A 1 93 ? -16.045 -13.540 5.468 1.00 95.06 93 ARG A O 1
ATOM 743 N N . ILE A 1 94 ? -13.815 -13.876 5.509 1.00 95.25 94 ILE A N 1
ATOM 744 C CA . ILE A 1 94 ? -13.497 -13.213 4.242 1.00 95.25 94 ILE A CA 1
ATOM 745 C C . ILE A 1 94 ? -13.488 -14.287 3.141 1.00 95.25 94 ILE A C 1
ATOM 747 O O . ILE A 1 94 ? -12.643 -15.186 3.178 1.00 95.25 94 ILE A O 1
ATOM 751 N N . PRO A 1 95 ? -14.410 -14.247 2.164 1.00 94.62 95 PRO A N 1
ATOM 752 C CA . PRO A 1 95 ? -14.307 -15.092 0.983 1.00 94.62 95 PRO A CA 1
ATOM 753 C C . PRO A 1 95 ? -13.186 -14.564 0.081 1.00 94.62 95 PRO A C 1
ATOM 755 O O . PRO A 1 95 ? -13.244 -13.418 -0.371 1.00 94.62 95 PRO A O 1
ATOM 758 N N . LEU A 1 96 ? -12.174 -15.398 -0.171 1.00 94.75 96 LEU A N 1
ATOM 759 C CA . LEU A 1 96 ? -11.092 -15.062 -1.091 1.00 94.75 96 LEU A CA 1
ATOM 760 C C . LEU A 1 96 ? -11.517 -15.344 -2.537 1.00 94.75 96 LEU A C 1
ATOM 762 O O . LEU A 1 96 ? -11.902 -16.465 -2.865 1.00 94.75 96 LEU A O 1
ATOM 766 N N . GLN A 1 97 ? -11.458 -14.318 -3.383 1.00 94.50 97 GLN A N 1
ATOM 767 C CA . GLN A 1 97 ? -11.695 -14.392 -4.830 1.00 94.50 97 GLN A CA 1
ATOM 768 C C . GLN A 1 97 ? -10.403 -14.658 -5.611 1.00 94.50 97 GLN A C 1
ATOM 770 O O . GLN A 1 97 ? -10.451 -15.148 -6.737 1.00 94.50 97 GLN A O 1
ATOM 775 N N . LEU A 1 98 ? -9.261 -14.326 -5.007 1.00 94.50 98 LEU A N 1
ATOM 776 C CA . LEU A 1 98 ? -7.917 -14.525 -5.543 1.00 94.50 98 LEU A CA 1
ATOM 777 C C . LEU A 1 98 ? -7.177 -15.577 -4.711 1.00 94.50 98 LEU A C 1
ATOM 779 O O . LEU A 1 98 ? -7.595 -15.917 -3.600 1.00 94.50 98 LEU A O 1
ATOM 783 N N . THR A 1 99 ? -6.068 -16.086 -5.244 1.00 94.81 99 THR A N 1
ATOM 784 C CA . THR A 1 99 ? -5.170 -16.955 -4.478 1.00 94.81 99 THR A CA 1
ATOM 785 C C . THR A 1 99 ? -4.562 -16.184 -3.311 1.00 94.81 99 THR A C 1
ATOM 787 O O . THR A 1 99 ? -4.412 -14.963 -3.363 1.00 94.81 99 THR A O 1
ATOM 790 N N . GLU A 1 100 ? -4.198 -16.892 -2.243 1.00 94.75 100 GLU A N 1
ATOM 791 C CA . GLU A 1 100 ? -3.593 -16.246 -1.077 1.00 94.75 100 GLU A CA 1
ATOM 792 C C . GLU A 1 100 ? -2.292 -15.512 -1.438 1.00 94.75 100 GLU A C 1
ATOM 794 O O . GLU A 1 100 ? -2.069 -14.395 -0.976 1.00 94.75 100 GLU A O 1
ATOM 799 N N . ASP A 1 101 ? -1.481 -16.096 -2.321 1.00 93.25 101 ASP A N 1
ATOM 800 C CA . ASP A 1 101 ? -0.223 -15.500 -2.772 1.00 93.25 101 ASP A CA 1
ATOM 801 C C . ASP A 1 101 ? -0.451 -14.176 -3.515 1.00 93.25 101 ASP A C 1
ATOM 803 O O . ASP A 1 101 ? 0.279 -13.209 -3.297 1.00 93.25 101 ASP A O 1
ATOM 807 N N . GLU A 1 102 ? -1.491 -14.088 -4.352 1.00 94.12 102 GLU A N 1
ATOM 808 C CA . GLU A 1 102 ? -1.832 -12.834 -5.029 1.00 94.12 102 GLU A CA 1
ATOM 809 C C . GLU A 1 102 ? -2.373 -11.789 -4.037 1.00 94.12 102 GLU A C 1
ATOM 811 O O . GLU A 1 102 ? -2.049 -10.605 -4.148 1.00 94.12 102 GLU A O 1
ATOM 816 N N . ILE A 1 103 ? -3.154 -12.204 -3.030 1.00 94.62 103 ILE A N 1
ATOM 817 C CA . ILE A 1 103 ? -3.609 -11.309 -1.951 1.00 94.62 103 ILE A CA 1
ATOM 818 C C . ILE A 1 103 ? -2.415 -10.727 -1.195 1.00 94.62 103 ILE A C 1
ATOM 820 O O . ILE A 1 103 ? -2.393 -9.523 -0.936 1.00 94.62 103 ILE A O 1
ATOM 824 N N . TRP A 1 104 ? -1.409 -11.543 -0.879 1.00 94.50 104 TRP A N 1
ATOM 825 C CA . TRP A 1 104 ? -0.194 -11.074 -0.218 1.00 94.50 104 TRP A CA 1
ATOM 826 C C . TRP A 1 104 ? 0.610 -10.106 -1.078 1.00 94.50 104 TRP A C 1
ATOM 828 O O . TRP A 1 104 ? 0.942 -9.024 -0.589 1.00 94.50 104 TRP A O 1
ATOM 838 N N . ALA A 1 105 ? 0.843 -10.432 -2.351 1.00 93.69 105 ALA A N 1
ATOM 839 C CA . ALA A 1 105 ? 1.530 -9.543 -3.289 1.00 93.69 105 ALA A CA 1
ATOM 840 C C . ALA A 1 105 ? 0.849 -8.170 -3.356 1.00 93.69 105 ALA A C 1
ATOM 842 O O . ALA A 1 105 ? 1.474 -7.115 -3.226 1.00 93.69 105 ALA A O 1
ATOM 843 N N . ARG A 1 106 ? -0.482 -8.172 -3.456 1.00 94.69 106 ARG A N 1
ATOM 844 C CA . ARG A 1 106 ? -1.291 -6.954 -3.433 1.00 94.69 106 ARG A CA 1
ATOM 845 C C . ARG A 1 106 ? -1.175 -6.217 -2.097 1.00 94.69 106 ARG A C 1
ATOM 847 O O . ARG A 1 106 ? -0.937 -5.014 -2.084 1.00 94.69 106 ARG A O 1
ATOM 854 N N . LEU A 1 107 ? -1.282 -6.892 -0.957 1.00 93.12 107 LEU A N 1
ATOM 855 C CA . LEU A 1 107 ? -1.099 -6.247 0.350 1.00 93.12 107 LEU A CA 1
ATOM 856 C C . LEU A 1 107 ? 0.284 -5.589 0.488 1.00 93.12 107 LEU A C 1
ATOM 858 O O . LEU A 1 107 ? 0.372 -4.493 1.040 1.00 93.12 107 LEU A O 1
ATOM 862 N N . GLN A 1 108 ? 1.336 -6.197 -0.062 1.00 91.88 108 GLN A N 1
ATOM 863 C CA . GLN A 1 108 ? 2.689 -5.635 -0.069 1.00 91.88 108 GLN A CA 1
ATOM 864 C C . GLN A 1 108 ? 2.803 -4.393 -0.957 1.00 91.88 108 GLN A C 1
ATOM 866 O O . GLN A 1 108 ? 3.297 -3.364 -0.497 1.00 91.88 108 GLN A O 1
ATOM 871 N N . ILE A 1 109 ? 2.269 -4.435 -2.183 1.00 93.75 109 ILE A N 1
ATOM 872 C CA . ILE A 1 109 ? 2.213 -3.259 -3.068 1.00 93.75 109 ILE A CA 1
ATOM 873 C C . ILE A 1 109 ? 1.410 -2.133 -2.400 1.00 93.75 109 ILE A C 1
ATOM 875 O O . ILE A 1 109 ? 1.800 -0.966 -2.425 1.00 93.75 109 ILE A O 1
ATOM 879 N N . ARG A 1 110 ? 0.286 -2.471 -1.760 1.00 91.81 110 ARG A N 1
ATOM 880 C CA . ARG A 1 110 ? -0.555 -1.520 -1.029 1.00 91.81 110 ARG A CA 1
ATOM 881 C C . ARG A 1 110 ? 0.203 -0.868 0.121 1.00 91.81 110 ARG A C 1
ATOM 883 O O . ARG A 1 110 ? 0.132 0.348 0.271 1.00 91.81 110 ARG A O 1
ATOM 890 N N . GLU A 1 111 ? 0.939 -1.650 0.901 1.00 89.25 111 GLU A N 1
ATOM 891 C CA . GLU A 1 111 ? 1.777 -1.133 1.982 1.00 89.25 111 GLU A CA 1
ATOM 892 C C . GLU A 1 111 ? 2.905 -0.241 1.444 1.00 89.25 111 GLU A C 1
ATOM 894 O O . GLU A 1 111 ? 3.151 0.831 1.993 1.00 89.25 111 GLU A O 1
ATOM 899 N N . PHE A 1 112 ? 3.549 -0.617 0.336 1.00 91.19 112 PHE A N 1
ATOM 900 C CA . PHE A 1 112 ? 4.541 0.233 -0.323 1.00 91.19 112 PHE A CA 1
ATOM 901 C C . PHE A 1 112 ? 3.944 1.594 -0.702 1.00 91.19 112 PHE A C 1
ATOM 903 O O . PHE A 1 112 ? 4.491 2.634 -0.339 1.00 91.19 112 PHE A O 1
ATOM 910 N N . VAL A 1 113 ? 2.785 1.600 -1.366 1.00 91.12 113 VAL A N 1
ATOM 911 C CA . VAL A 1 113 ? 2.098 2.835 -1.770 1.00 91.12 113 VAL A CA 1
ATOM 912 C C . VAL A 1 113 ? 1.647 3.650 -0.554 1.00 91.12 113 VAL A C 1
ATOM 914 O O . VAL A 1 113 ? 1.819 4.865 -0.549 1.00 91.12 113 VAL A O 1
ATOM 917 N N . PHE A 1 114 ? 1.143 3.010 0.504 1.00 86.50 114 PHE A N 1
ATOM 918 C CA . PHE A 1 114 ? 0.774 3.686 1.753 1.00 86.50 114 PHE A CA 1
ATOM 919 C C . PHE A 1 114 ? 1.944 4.468 2.362 1.00 86.50 114 PHE A C 1
ATOM 921 O O . PHE A 1 114 ? 1.765 5.590 2.846 1.00 86.50 114 PHE A O 1
ATOM 928 N N . ARG A 1 115 ? 3.132 3.852 2.366 1.00 84.12 115 ARG A N 1
ATOM 929 C CA . ARG A 1 115 ? 4.333 4.394 3.008 1.00 84.12 115 ARG A CA 1
ATOM 930 C C . ARG A 1 115 ? 5.067 5.398 2.131 1.00 84.12 115 ARG A C 1
ATOM 932 O O . ARG A 1 115 ? 5.546 6.403 2.643 1.00 84.12 115 ARG A O 1
ATOM 939 N N . PHE A 1 116 ? 5.167 5.123 0.834 1.00 88.12 116 PHE A N 1
ATOM 940 C CA . PHE A 1 116 ? 6.076 5.827 -0.073 1.00 88.12 116 PHE A CA 1
ATOM 941 C C . PHE A 1 116 ? 5.377 6.481 -1.261 1.00 88.12 116 PHE A C 1
ATOM 943 O O . PHE A 1 116 ? 6.028 7.170 -2.038 1.00 88.12 116 PHE A O 1
ATOM 950 N N . GLY A 1 117 ? 4.061 6.326 -1.404 1.00 88.88 117 GLY A N 1
ATOM 951 C CA . GLY A 1 117 ? 3.327 6.875 -2.542 1.00 88.88 117 GLY A CA 1
ATOM 952 C C . GLY A 1 117 ? 3.457 8.391 -2.678 1.00 88.88 117 GLY A C 1
ATOM 953 O O . GLY A 1 117 ? 3.529 8.882 -3.795 1.00 88.88 117 GLY A O 1
ATOM 954 N N . GLU A 1 118 ? 3.570 9.131 -1.570 1.00 85.50 118 GLU A N 1
ATOM 955 C CA . GLU A 1 118 ? 3.827 10.582 -1.612 1.00 85.50 118 GLU A CA 1
ATOM 956 C C . GLU A 1 118 ? 5.230 10.916 -2.119 1.00 85.50 118 GLU A C 1
ATOM 958 O O . GLU A 1 118 ? 5.399 11.893 -2.838 1.00 85.50 118 GLU A O 1
ATOM 963 N N . HIS A 1 119 ? 6.229 10.094 -1.787 1.00 86.06 119 HIS A N 1
ATOM 964 C CA . HIS A 1 119 ? 7.602 10.289 -2.251 1.00 86.06 119 HIS A CA 1
ATOM 965 C C . HIS A 1 119 ? 7.720 10.124 -3.769 1.00 86.06 119 HIS A C 1
ATOM 967 O O . HIS A 1 119 ? 8.462 10.854 -4.416 1.00 86.06 119 HIS A O 1
ATOM 973 N N . PHE A 1 120 ? 6.943 9.192 -4.316 1.00 87.19 120 PHE A N 1
ATOM 974 C CA . PHE A 1 120 ? 6.892 8.864 -5.739 1.00 87.19 120 PHE A CA 1
ATOM 975 C C . PHE A 1 120 ? 5.734 9.553 -6.477 1.00 87.19 120 PHE A C 1
ATOM 977 O O . PHE A 1 120 ? 5.362 9.130 -7.565 1.00 87.19 120 PHE A O 1
ATOM 984 N N . ASN A 1 121 ? 5.105 10.569 -5.870 1.00 86.19 121 ASN A N 1
ATOM 985 C CA . ASN A 1 121 ? 3.987 11.326 -6.448 1.00 86.19 121 ASN A CA 1
ATOM 986 C C . ASN A 1 121 ? 2.850 10.460 -7.039 1.00 86.19 121 ASN A C 1
ATOM 988 O O . ASN A 1 121 ? 2.201 10.848 -8.011 1.00 86.19 121 ASN A O 1
ATOM 992 N N . ILE A 1 122 ? 2.575 9.292 -6.450 1.00 87.00 122 ILE A N 1
ATOM 993 C CA . ILE A 1 122 ? 1.544 8.374 -6.946 1.00 87.00 122 ILE A CA 1
ATOM 994 C C . ILE A 1 122 ? 0.167 9.031 -6.789 1.00 87.00 122 ILE A C 1
ATOM 996 O O . ILE A 1 122 ? -0.265 9.348 -5.679 1.00 87.00 122 ILE A O 1
ATOM 1000 N N . ASP A 1 123 ? -0.554 9.201 -7.903 1.00 83.25 123 ASP A N 1
ATOM 1001 C CA . ASP A 1 123 ? -1.867 9.856 -7.917 1.00 83.25 123 ASP A CA 1
ATOM 1002 C C . ASP A 1 123 ? -2.861 9.150 -6.975 1.00 83.25 123 ASP A C 1
ATOM 1004 O O . ASP A 1 123 ? -3.163 7.961 -7.113 1.00 83.25 123 ASP A O 1
ATOM 1008 N N . SER A 1 124 ? -3.466 9.929 -6.075 1.00 80.75 124 SER A N 1
ATOM 1009 C CA . SER A 1 124 ? -4.596 9.557 -5.210 1.00 80.75 124 SER A CA 1
ATOM 1010 C C . SER A 1 124 ? -5.701 8.724 -5.895 1.00 80.75 124 SER A C 1
ATOM 1012 O O . SER A 1 124 ? -6.345 7.877 -5.263 1.00 80.75 124 SER A O 1
ATOM 1014 N N . ARG A 1 125 ? -5.934 8.916 -7.201 1.00 80.25 125 ARG A N 1
ATOM 1015 C CA . ARG A 1 125 ? -6.909 8.151 -7.996 1.00 80.25 125 ARG A CA 1
ATOM 1016 C C . ARG A 1 125 ? -6.495 6.694 -8.188 1.00 80.25 125 ARG A C 1
ATOM 1018 O O . ARG A 1 125 ? -7.369 5.827 -8.224 1.00 80.25 125 ARG A O 1
ATOM 1025 N N . VAL A 1 126 ? -5.197 6.427 -8.330 1.00 82.12 126 VAL A N 1
ATOM 1026 C CA . VAL A 1 126 ? -4.636 5.068 -8.389 1.00 82.12 126 VAL A CA 1
ATOM 1027 C C . VAL A 1 126 ? -4.817 4.405 -7.029 1.00 82.12 126 VAL A C 1
ATOM 1029 O O . VAL A 1 126 ? -5.404 3.325 -6.938 1.00 82.12 126 VAL A O 1
ATOM 1032 N N . ILE A 1 127 ? -4.448 5.130 -5.976 1.00 83.81 127 ILE A N 1
ATOM 1033 C CA . ILE A 1 127 ? -4.517 4.702 -4.577 1.00 83.81 127 ILE A CA 1
ATOM 1034 C C . ILE A 1 127 ? -5.940 4.297 -4.178 1.00 83.81 127 ILE A C 1
ATOM 1036 O O . ILE A 1 127 ? -6.153 3.237 -3.594 1.00 83.81 127 ILE A O 1
ATOM 1040 N N . THR A 1 128 ? -6.943 5.085 -4.573 1.00 80.88 128 THR A N 1
ATOM 1041 C CA . THR A 1 128 ? -8.355 4.791 -4.270 1.00 80.88 128 THR A CA 1
ATOM 1042 C C . THR A 1 128 ? -8.793 3.423 -4.812 1.00 80.88 128 THR A C 1
ATOM 1044 O O . THR A 1 128 ? -9.595 2.741 -4.178 1.00 80.88 128 THR A O 1
ATOM 1047 N N . SER A 1 129 ? -8.270 2.994 -5.968 1.00 83.25 129 SER A N 1
ATOM 1048 C CA . SER A 1 129 ? -8.622 1.693 -6.560 1.00 83.25 129 SER A CA 1
ATOM 1049 C C . SER A 1 129 ? -7.997 0.496 -5.838 1.00 83.25 129 SER A C 1
ATOM 1051 O O . SER A 1 129 ? -8.531 -0.605 -5.922 1.00 83.25 129 SER A O 1
ATOM 1053 N N . MET A 1 130 ? -6.912 0.716 -5.092 1.00 88.62 130 MET A N 1
ATOM 1054 C CA . MET A 1 130 ? -6.185 -0.323 -4.353 1.00 88.62 130 MET A CA 1
ATOM 1055 C C . MET A 1 130 ? -6.780 -0.601 -2.970 1.00 88.62 130 MET A C 1
ATOM 1057 O O . MET A 1 130 ? -6.302 -1.465 -2.238 1.00 88.62 130 MET A O 1
ATOM 1061 N N . GLN A 1 131 ? -7.813 0.146 -2.584 1.00 84.12 131 GLN A N 1
ATOM 1062 C CA . GLN A 1 131 ? -8.433 0.005 -1.278 1.00 84.12 131 GLN A CA 1
ATOM 1063 C C . GLN A 1 131 ? -9.128 -1.353 -1.106 1.00 84.12 131 GLN A C 1
ATOM 1065 O O . GLN A 1 131 ? -9.052 -1.949 -0.033 1.00 84.12 131 GLN A O 1
ATOM 1070 N N . ASN A 1 132 ? -9.761 -1.852 -2.170 1.00 88.19 132 ASN A N 1
ATOM 1071 C CA . ASN A 1 132 ? -10.235 -3.226 -2.229 1.00 88.19 132 ASN A CA 1
ATOM 1072 C C . ASN A 1 132 ? -9.101 -4.109 -2.771 1.00 88.19 132 ASN A C 1
ATOM 1074 O O . ASN A 1 132 ? -8.807 -4.070 -3.966 1.00 88.19 132 ASN A O 1
ATOM 1078 N N . VAL A 1 133 ? -8.484 -4.914 -1.906 1.00 90.88 133 VAL A N 1
ATOM 1079 C CA . VAL A 1 133 ? -7.372 -5.808 -2.274 1.00 90.88 133 VAL A CA 1
ATOM 1080 C C . VAL A 1 133 ? -7.806 -6.840 -3.317 1.00 90.88 133 VAL A C 1
ATOM 1082 O O . VAL A 1 133 ? -7.049 -7.134 -4.235 1.00 90.88 133 VAL A O 1
ATOM 1085 N N . GLN A 1 134 ? -9.047 -7.321 -3.244 1.00 91.88 134 GLN A N 1
ATOM 1086 C CA . GLN A 1 134 ? -9.603 -8.303 -4.182 1.00 91.88 134 GLN A CA 1
ATOM 1087 C C . GLN A 1 134 ? -10.201 -7.660 -5.438 1.00 91.88 134 GLN A C 1
ATOM 1089 O O . GLN A 1 134 ? -10.576 -8.344 -6.386 1.00 91.88 134 GLN A O 1
ATOM 1094 N N . GLY A 1 135 ? -10.305 -6.330 -5.447 1.00 88.38 135 GLY A N 1
ATOM 1095 C CA . GLY A 1 135 ? -10.901 -5.574 -6.534 1.00 88.38 135 GLY A CA 1
ATOM 1096 C C . GLY A 1 135 ? -10.044 -5.560 -7.797 1.00 88.38 135 GLY A C 1
ATOM 1097 O O . GLY A 1 135 ? -8.847 -5.862 -7.800 1.00 88.38 135 GLY A O 1
ATOM 1098 N N . ASN A 1 136 ? -10.661 -5.125 -8.894 1.00 85.50 136 ASN A N 1
ATOM 1099 C CA . ASN A 1 136 ? -9.928 -4.817 -10.112 1.00 85.50 136 ASN A CA 1
ATOM 1100 C C . ASN A 1 136 ? -9.129 -3.522 -9.909 1.00 85.50 136 ASN A C 1
ATOM 1102 O O . ASN A 1 136 ? -9.674 -2.414 -9.942 1.00 85.50 136 ASN A O 1
ATOM 1106 N N . TRP A 1 137 ? -7.836 -3.678 -9.653 1.00 85.81 137 TRP A N 1
ATOM 1107 C CA . TRP A 1 137 ? -6.916 -2.561 -9.534 1.00 85.81 137 TRP A CA 1
ATOM 1108 C C . TRP A 1 137 ? -6.726 -1.917 -10.900 1.00 85.81 137 TRP A C 1
ATOM 1110 O O . TRP A 1 137 ? -6.669 -2.594 -11.924 1.00 85.81 137 TRP A O 1
ATOM 1120 N N . ARG A 1 138 ? -6.563 -0.592 -10.944 1.00 79.44 138 ARG A N 1
ATOM 1121 C CA . ARG A 1 138 ? -6.166 0.104 -12.179 1.00 79.44 138 ARG A CA 1
ATOM 1122 C C . ARG A 1 138 ? -4.675 -0.118 -12.456 1.00 79.44 138 ARG A C 1
ATOM 1124 O O . ARG A 1 138 ? -3.914 0.846 -12.546 1.00 79.44 138 ARG A O 1
ATOM 1131 N N . ILE A 1 139 ? -4.285 -1.391 -12.585 1.00 82.50 139 ILE A N 1
ATOM 1132 C CA . ILE A 1 139 ? -2.905 -1.889 -12.654 1.00 82.50 139 ILE A CA 1
ATOM 1133 C C . ILE A 1 139 ? -2.104 -1.094 -13.678 1.00 82.50 139 ILE A C 1
ATOM 1135 O O . ILE A 1 139 ? -1.008 -0.668 -13.353 1.00 82.50 139 ILE A O 1
ATOM 1139 N N . LYS A 1 140 ? -2.692 -0.774 -14.841 1.00 87.56 140 LYS A N 1
ATOM 1140 C CA . LYS A 1 140 ? -2.048 0.016 -15.902 1.00 87.56 140 LYS A CA 1
ATOM 1141 C C . LYS A 1 140 ? -1.416 1.320 -15.402 1.00 87.56 140 LYS A C 1
ATOM 1143 O O . LYS A 1 140 ? -0.281 1.605 -15.744 1.00 87.56 140 LYS A O 1
ATOM 1148 N N . ARG A 1 141 ? -2.125 2.130 -14.606 1.00 87.62 141 ARG A N 1
ATOM 1149 C CA . ARG A 1 141 ? -1.571 3.414 -14.129 1.00 87.62 141 ARG A CA 1
ATOM 1150 C C . ARG A 1 141 ? -0.550 3.216 -13.021 1.00 87.62 141 ARG A C 1
ATOM 1152 O O . ARG A 1 141 ? 0.454 3.917 -12.986 1.00 87.62 141 ARG A O 1
ATOM 1159 N N . LEU A 1 142 ? -0.818 2.275 -12.119 1.00 90.56 142 LEU A N 1
ATOM 1160 C CA . LEU A 1 142 ? 0.111 1.951 -11.044 1.00 90.56 142 LEU A CA 1
ATOM 1161 C C . LEU A 1 142 ? 1.442 1.450 -11.612 1.00 90.56 142 LEU A C 1
ATOM 1163 O O . LEU A 1 142 ? 2.489 1.951 -11.225 1.00 90.56 142 LEU A O 1
ATOM 1167 N N . SER A 1 143 ? 1.393 0.516 -12.563 1.00 93.88 143 SER A N 1
ATOM 1168 C CA . SER A 1 143 ? 2.577 -0.082 -13.171 1.00 93.88 143 SER A CA 1
ATOM 1169 C C . SER A 1 143 ? 3.434 0.946 -13.894 1.00 93.88 143 SER A C 1
ATOM 1171 O O . SER A 1 143 ? 4.646 0.887 -13.762 1.00 93.88 143 SER A O 1
ATOM 1173 N N . ILE A 1 144 ? 2.826 1.903 -14.605 1.00 93.31 144 ILE A N 1
ATOM 1174 C CA . ILE A 1 144 ? 3.563 2.992 -15.265 1.00 93.31 144 ILE A CA 1
ATOM 1175 C C . ILE A 1 144 ? 4.305 3.840 -14.234 1.00 93.31 144 ILE A C 1
ATOM 1177 O O . ILE A 1 144 ? 5.505 4.029 -14.376 1.00 93.31 144 ILE A O 1
ATOM 1181 N N . ASN A 1 145 ? 3.616 4.311 -13.186 1.00 91.31 145 ASN A N 1
ATOM 1182 C CA . ASN A 1 145 ? 4.242 5.153 -12.161 1.00 91.31 145 ASN A CA 1
ATOM 1183 C C . ASN A 1 145 ? 5.405 4.421 -11.476 1.00 91.31 145 ASN A C 1
ATOM 1185 O O . ASN A 1 145 ? 6.500 4.959 -11.380 1.00 91.31 145 ASN A O 1
ATOM 1189 N N . ILE A 1 146 ? 5.192 3.169 -11.062 1.00 95.25 146 ILE A N 1
ATOM 1190 C CA . ILE A 1 146 ? 6.233 2.365 -10.409 1.00 95.25 146 ILE A CA 1
ATOM 1191 C C . ILE A 1 146 ? 7.406 2.074 -11.359 1.00 95.25 146 ILE A C 1
ATOM 1193 O O . ILE A 1 146 ? 8.558 2.210 -10.954 1.00 95.25 146 ILE A O 1
ATOM 1197 N N . ALA A 1 147 ? 7.136 1.706 -12.615 1.00 95.94 147 ALA A N 1
ATOM 1198 C CA . ALA A 1 147 ? 8.176 1.417 -13.600 1.00 95.94 147 ALA A CA 1
ATOM 1199 C C . ALA A 1 147 ? 9.012 2.658 -13.934 1.00 95.94 147 ALA A C 1
ATOM 1201 O O . ALA A 1 147 ? 10.238 2.585 -13.949 1.00 95.94 147 ALA A O 1
ATOM 1202 N N . LEU A 1 148 ? 8.368 3.804 -14.167 1.00 93.62 148 LEU A N 1
ATOM 1203 C CA . LEU A 1 148 ? 9.067 5.048 -14.480 1.00 93.62 148 LEU A CA 1
ATOM 1204 C C . LEU A 1 148 ? 9.925 5.524 -13.317 1.00 93.62 148 LEU A C 1
ATOM 1206 O O . LEU A 1 148 ? 11.085 5.867 -13.532 1.00 93.62 148 LEU A O 1
ATOM 1210 N N . GLU A 1 149 ? 9.398 5.480 -12.094 1.00 93.50 149 GLU A N 1
ATOM 1211 C CA . GLU A 1 149 ? 10.175 5.846 -10.910 1.00 93.50 149 GLU A CA 1
ATOM 1212 C C . GLU A 1 149 ? 11.365 4.913 -10.700 1.00 93.50 149 GLU A C 1
ATOM 1214 O O . GLU A 1 149 ? 12.458 5.365 -10.355 1.00 93.50 149 GLU A O 1
ATOM 1219 N N . LEU A 1 150 ? 11.201 3.617 -10.975 1.00 95.38 150 LEU A N 1
ATOM 1220 C CA . LEU A 1 150 ? 12.300 2.660 -10.924 1.00 95.38 150 LEU A CA 1
ATOM 1221 C C . LEU A 1 150 ? 13.390 2.991 -11.951 1.00 95.38 150 LEU A C 1
ATOM 1223 O O . LEU A 1 150 ? 14.561 3.106 -11.584 1.00 95.38 150 LEU A O 1
ATOM 1227 N N . LEU A 1 151 ? 13.016 3.162 -13.220 1.00 95.12 151 LEU A N 1
ATOM 1228 C CA . LEU A 1 151 ? 13.957 3.451 -14.304 1.00 95.12 151 LEU A CA 1
ATOM 1229 C C . LEU A 1 151 ? 14.658 4.802 -14.099 1.00 95.12 151 LEU A C 1
ATOM 1231 O O . LEU A 1 151 ? 15.874 4.893 -14.257 1.00 95.12 151 LEU A O 1
ATOM 1235 N N . GLN A 1 152 ? 13.926 5.829 -13.664 1.00 92.06 152 GLN A N 1
ATOM 1236 C CA . GLN A 1 152 ? 14.485 7.141 -13.340 1.00 92.06 152 GLN A CA 1
ATOM 1237 C C . GLN A 1 152 ? 15.444 7.065 -12.144 1.00 92.06 152 GLN A C 1
ATOM 1239 O O . GLN A 1 152 ? 16.533 7.639 -12.177 1.00 92.06 152 GLN A O 1
ATOM 1244 N N . SER A 1 153 ? 15.077 6.323 -11.098 1.00 91.69 153 SER A N 1
ATOM 1245 C CA . SER A 1 153 ? 15.950 6.103 -9.940 1.00 91.69 153 SER A CA 1
ATOM 1246 C C . SER A 1 153 ? 17.245 5.387 -10.328 1.00 91.69 153 SER A C 1
ATOM 1248 O O . SER A 1 153 ? 18.298 5.648 -9.741 1.00 91.69 153 SER A O 1
ATOM 1250 N N . MET A 1 154 ? 17.189 4.480 -11.308 1.00 92.50 154 MET A N 1
ATOM 1251 C CA . MET A 1 154 ? 18.371 3.816 -11.864 1.00 92.50 154 MET A CA 1
ATOM 1252 C C . MET A 1 154 ? 19.236 4.774 -12.682 1.00 92.50 154 MET A C 1
ATOM 1254 O O . MET A 1 154 ? 20.443 4.822 -12.446 1.00 92.50 154 MET A O 1
ATOM 1258 N N . GLU A 1 155 ? 18.631 5.568 -13.570 1.00 91.12 155 GLU A N 1
ATOM 1259 C CA . GLU A 1 155 ? 19.316 6.594 -14.370 1.00 91.12 155 GLU A CA 1
ATOM 1260 C C . GLU A 1 155 ? 20.074 7.589 -13.478 1.00 91.12 155 GLU A C 1
ATOM 1262 O O . GLU A 1 155 ? 21.227 7.928 -13.741 1.00 91.12 155 GLU A O 1
ATOM 1267 N N . GLN A 1 156 ? 19.450 8.004 -12.375 1.00 90.38 156 GLN A N 1
ATOM 1268 C CA . GLN A 1 156 ? 20.012 8.959 -11.418 1.00 90.38 156 GLN A CA 1
ATOM 1269 C C . GLN A 1 156 ? 20.987 8.316 -10.417 1.00 90.38 156 GLN A C 1
ATOM 1271 O O . GLN A 1 156 ? 21.588 9.015 -9.600 1.00 90.38 156 GLN A O 1
ATOM 1276 N N . GLY A 1 157 ? 21.153 6.989 -10.455 1.00 88.12 157 GLY A N 1
ATOM 1277 C CA . GLY A 1 157 ? 22.013 6.251 -9.530 1.00 88.12 157 GLY A CA 1
ATOM 1278 C C . GLY A 1 157 ? 21.517 6.259 -8.079 1.00 88.12 157 GLY A C 1
ATOM 1279 O O . GLY A 1 157 ? 22.308 6.051 -7.161 1.00 88.12 157 GLY A O 1
ATOM 1280 N N . TYR A 1 158 ? 20.224 6.500 -7.847 1.00 88.62 158 TYR A N 1
ATOM 1281 C CA . TYR A 1 158 ? 19.624 6.550 -6.509 1.00 88.62 158 TYR A CA 1
ATOM 1282 C C . TYR A 1 158 ? 19.342 5.175 -5.905 1.00 88.62 158 TYR A C 1
ATOM 1284 O O . TYR A 1 158 ? 19.160 5.071 -4.688 1.00 88.62 158 TYR A O 1
ATOM 1292 N N . ILE A 1 159 ? 19.332 4.122 -6.723 1.00 84.94 159 ILE A N 1
ATOM 1293 C CA . ILE A 1 159 ? 19.261 2.739 -6.247 1.00 84.94 159 ILE A CA 1
ATOM 1294 C C . ILE A 1 159 ? 20.655 2.304 -5.790 1.00 84.94 159 ILE A C 1
ATOM 1296 O O . ILE A 1 159 ? 21.484 1.874 -6.592 1.00 84.94 159 ILE A O 1
ATOM 1300 N N . GLU A 1 160 ? 20.933 2.447 -4.496 1.00 78.94 160 GLU A N 1
ATOM 1301 C CA . GLU A 1 160 ? 22.229 2.079 -3.921 1.00 78.94 160 GLU A CA 1
ATOM 1302 C C . GLU A 1 160 ? 22.265 0.588 -3.553 1.00 78.94 160 GLU A C 1
ATOM 1304 O O . GLU A 1 160 ? 21.314 0.048 -2.980 1.00 78.94 160 GLU A O 1
ATOM 1309 N N . SER A 1 161 ? 23.404 -0.072 -3.781 1.00 69.75 161 SER A N 1
ATOM 1310 C CA . SER A 1 161 ? 23.622 -1.419 -3.243 1.00 69.75 161 SER A CA 1
ATOM 1311 C C . SER A 1 161 ? 23.569 -1.380 -1.704 1.00 69.75 161 SER A C 1
ATOM 1313 O O . SER A 1 161 ? 24.072 -0.427 -1.097 1.00 69.75 161 SER A O 1
ATOM 1315 N N . PRO A 1 162 ? 22.928 -2.351 -1.031 1.00 63.66 162 PRO A N 1
ATOM 1316 C CA . PRO A 1 162 ? 22.916 -2.408 0.423 1.00 63.66 162 PRO A CA 1
ATOM 1317 C C . PRO A 1 162 ? 24.352 -2.486 0.962 1.00 63.66 162 PRO A C 1
ATOM 1319 O O . PRO A 1 162 ? 25.052 -3.476 0.792 1.00 63.66 162 PRO A O 1
ATOM 1322 N N . VAL A 1 163 ? 24.785 -1.422 1.644 1.00 56.22 163 VAL A N 1
ATOM 1323 C CA . VAL A 1 163 ? 26.152 -1.275 2.182 1.00 56.22 163 VAL A CA 1
ATOM 1324 C C . VAL A 1 163 ? 26.414 -2.227 3.364 1.00 56.22 163 VAL A C 1
ATOM 1326 O O . VAL A 1 163 ? 27.559 -2.422 3.760 1.00 56.22 163 VAL A O 1
ATOM 1329 N N . SER A 1 164 ? 25.371 -2.852 3.927 1.00 53.25 164 SER A N 1
ATOM 1330 C CA . SER A 1 164 ? 25.482 -3.740 5.087 1.00 53.25 164 SER A CA 1
ATOM 1331 C C . SER A 1 164 ? 24.808 -5.091 4.865 1.00 53.25 164 SER A C 1
ATOM 1333 O O . SER A 1 164 ? 23.608 -5.160 4.597 1.00 53.25 164 SER A O 1
ATOM 1335 N N . SER A 1 165 ? 25.557 -6.168 5.110 1.00 51.47 165 SER A N 1
ATOM 1336 C CA . SER A 1 165 ? 25.064 -7.552 5.141 1.00 51.47 165 SER A CA 1
ATOM 1337 C C . SER A 1 165 ? 24.003 -7.807 6.219 1.00 51.47 165 SER A C 1
ATOM 1339 O O . SER A 1 165 ? 23.291 -8.800 6.144 1.00 51.47 165 SER A O 1
ATOM 1341 N N . THR A 1 166 ? 23.857 -6.914 7.205 1.00 48.84 166 THR A N 1
ATOM 1342 C CA . THR A 1 166 ? 22.812 -7.000 8.244 1.00 48.84 166 THR A CA 1
ATOM 1343 C C . THR A 1 166 ? 21.459 -6.419 7.828 1.00 48.84 166 THR A C 1
ATOM 1345 O O . THR A 1 166 ? 20.452 -6.756 8.445 1.00 48.84 166 THR A O 1
ATOM 1348 N N . LEU A 1 167 ? 21.421 -5.555 6.805 1.00 44.44 167 LEU A N 1
ATOM 1349 C CA . LEU A 1 167 ? 20.186 -5.007 6.219 1.00 44.44 167 LEU A CA 1
ATOM 1350 C C . LEU A 1 167 ? 19.762 -5.751 4.948 1.00 44.44 167 LEU A C 1
ATOM 1352 O O . LEU A 1 167 ? 18.651 -5.533 4.466 1.00 44.44 167 LEU A O 1
ATOM 1356 N N . ALA A 1 168 ? 20.618 -6.643 4.441 1.00 50.84 168 ALA A N 1
ATOM 1357 C CA . ALA A 1 168 ? 20.245 -7.673 3.485 1.00 50.84 168 ALA A CA 1
ATOM 1358 C C . ALA A 1 168 ? 19.282 -8.644 4.184 1.00 50.84 168 ALA A C 1
ATOM 1360 O O . ALA A 1 168 ? 19.661 -9.684 4.719 1.00 50.84 168 ALA A O 1
ATOM 1361 N N . THR A 1 169 ? 18.013 -8.249 4.250 1.00 47.03 169 THR A N 1
ATOM 1362 C CA . THR A 1 169 ? 16.938 -9.222 4.412 1.00 47.03 169 THR A CA 1
ATOM 1363 C C . THR A 1 169 ? 17.036 -10.178 3.226 1.00 47.03 169 THR A C 1
ATOM 1365 O O . THR A 1 169 ? 17.392 -9.770 2.123 1.00 47.03 169 THR A O 1
ATOM 1368 N N . GLN A 1 170 ? 16.902 -11.460 3.544 1.00 46.56 170 GLN A N 1
ATOM 1369 C CA . GLN A 1 170 ? 17.399 -12.601 2.784 1.00 46.56 170 GLN A CA 1
ATOM 1370 C C . GLN A 1 170 ? 17.106 -12.505 1.272 1.00 46.56 170 GLN A C 1
ATOM 1372 O O . GLN A 1 170 ? 16.011 -12.141 0.862 1.00 46.56 170 GLN A O 1
ATOM 1377 N N . ASP A 1 171 ? 18.124 -12.853 0.483 1.00 47.09 171 ASP A N 1
ATOM 1378 C CA . ASP A 1 171 ? 18.077 -13.277 -0.926 1.00 47.09 171 ASP A CA 1
ATOM 1379 C C . ASP A 1 171 ? 18.230 -12.237 -2.053 1.00 47.09 171 ASP A C 1
ATOM 1381 O O . ASP A 1 171 ? 18.680 -12.620 -3.133 1.00 47.09 171 ASP A O 1
ATOM 1385 N N . ILE A 1 172 ? 18.045 -10.928 -1.836 1.00 53.38 172 ILE A N 1
ATOM 1386 C CA . ILE A 1 172 ? 18.320 -9.926 -2.896 1.00 53.38 172 ILE A CA 1
ATOM 1387 C C . ILE A 1 172 ? 19.765 -9.418 -2.790 1.00 53.38 172 ILE A C 1
ATOM 1389 O O . ILE A 1 172 ? 20.056 -8.316 -2.315 1.00 53.38 172 ILE A O 1
ATOM 1393 N N . TYR A 1 173 ? 20.714 -10.248 -3.220 1.00 53.28 173 TYR A N 1
ATOM 1394 C CA . TYR A 1 173 ? 22.093 -9.809 -3.412 1.00 53.28 173 TYR A CA 1
ATOM 1395 C C . TYR A 1 173 ? 22.195 -9.019 -4.717 1.00 53.28 173 TYR A C 1
ATOM 1397 O O . TYR A 1 173 ? 22.304 -9.598 -5.797 1.00 53.28 173 TYR A O 1
ATOM 1405 N N . PHE A 1 174 ? 22.257 -7.687 -4.624 1.00 62.78 174 PHE A N 1
ATOM 1406 C CA . PHE A 1 174 ? 22.645 -6.830 -5.750 1.00 62.78 174 PHE A CA 1
ATOM 1407 C C . PHE A 1 174 ? 24.138 -6.964 -6.073 1.00 62.78 174 PHE A C 1
ATOM 1409 O O . PHE A 1 174 ? 24.884 -5.981 -6.093 1.00 62.78 174 PHE A O 1
ATOM 1416 N N . ASN A 1 175 ? 24.594 -8.178 -6.369 1.00 63.25 175 ASN A N 1
ATOM 1417 C CA . ASN A 1 175 ? 25.943 -8.409 -6.877 1.00 63.25 175 ASN A CA 1
ATOM 1418 C C . ASN A 1 175 ? 26.160 -7.660 -8.208 1.00 63.25 175 ASN A C 1
ATOM 1420 O O . ASN A 1 175 ? 27.291 -7.340 -8.558 1.00 63.25 175 ASN A O 1
ATOM 1424 N N . ASN A 1 176 ? 25.066 -7.293 -8.893 1.00 77.38 176 ASN A N 1
ATOM 1425 C CA . ASN A 1 176 ? 25.050 -6.662 -10.209 1.00 77.38 176 ASN A CA 1
ATOM 1426 C C . ASN A 1 176 ? 24.353 -5.284 -10.244 1.00 77.38 176 ASN A C 1
ATOM 1428 O O . ASN A 1 176 ? 23.819 -4.907 -11.284 1.00 77.38 176 ASN A O 1
ATOM 1432 N N . ALA A 1 177 ? 24.368 -4.501 -9.152 1.00 83.00 177 ALA A N 1
ATOM 1433 C CA . ALA A 1 177 ? 23.693 -3.188 -9.098 1.00 83.00 177 ALA A CA 1
ATOM 1434 C C . ALA A 1 177 ? 24.032 -2.271 -10.292 1.00 83.00 177 ALA A C 1
ATOM 1436 O O . ALA A 1 177 ? 23.142 -1.664 -10.878 1.00 83.00 177 ALA A O 1
ATOM 1437 N N . ARG A 1 178 ? 25.311 -2.215 -10.693 1.00 86.69 178 ARG A N 1
ATOM 1438 C CA . ARG A 1 178 ? 25.761 -1.417 -11.850 1.00 86.69 178 ARG A CA 1
ATOM 1439 C C . ARG A 1 178 ? 25.193 -1.926 -13.171 1.00 86.69 178 ARG A C 1
ATOM 1441 O O . ARG A 1 178 ? 24.819 -1.125 -14.017 1.00 86.69 178 ARG A O 1
ATOM 1448 N N . THR A 1 179 ? 25.137 -3.243 -13.350 1.00 88.81 179 THR A N 1
ATOM 1449 C CA . THR A 1 179 ? 24.577 -3.866 -14.554 1.00 88.81 179 THR A CA 1
ATOM 1450 C C . THR A 1 179 ? 23.085 -3.581 -14.649 1.00 88.81 179 THR A C 1
ATOM 1452 O O . THR A 1 179 ? 22.618 -3.142 -15.690 1.00 88.81 179 THR A O 1
ATOM 1455 N N . MET A 1 180 ? 22.355 -3.763 -13.548 1.00 90.50 180 MET A N 1
ATOM 1456 C CA . MET A 1 180 ? 20.934 -3.431 -13.456 1.00 90.50 180 MET A CA 1
ATOM 1457 C C . MET A 1 180 ? 20.689 -1.946 -13.762 1.00 90.50 180 MET A C 1
ATOM 1459 O O . MET A 1 180 ? 19.842 -1.643 -14.594 1.00 90.50 180 MET A O 1
ATOM 1463 N N . GLN A 1 181 ? 21.465 -1.031 -13.165 1.00 90.81 181 GLN A N 1
ATOM 1464 C CA . GLN A 1 181 ? 21.374 0.404 -13.459 1.00 90.81 181 GLN A CA 1
ATOM 1465 C C . GLN A 1 181 ? 21.618 0.695 -14.945 1.00 90.81 181 GLN A C 1
ATOM 1467 O O . GLN A 1 181 ? 20.827 1.394 -15.565 1.00 90.81 181 GLN A O 1
ATOM 1472 N N . ALA A 1 182 ? 22.666 0.115 -15.539 1.00 92.38 182 ALA A N 1
ATOM 1473 C CA . ALA A 1 182 ? 22.968 0.298 -16.957 1.00 92.38 182 ALA A CA 1
ATOM 1474 C C . ALA A 1 182 ? 21.845 -0.222 -17.872 1.00 92.38 182 ALA A C 1
ATOM 1476 O O . ALA A 1 182 ? 21.523 0.424 -18.869 1.00 92.38 182 ALA A O 1
ATOM 1477 N N . ILE A 1 183 ? 21.232 -1.363 -17.532 1.00 94.31 183 ILE A N 1
ATOM 1478 C CA . ILE A 1 183 ? 20.078 -1.901 -18.265 1.00 94.31 183 ILE A CA 1
ATOM 1479 C C . ILE A 1 183 ? 18.882 -0.958 -18.118 1.00 94.31 183 ILE A C 1
ATOM 1481 O O . ILE A 1 183 ? 18.299 -0.594 -19.133 1.00 94.31 183 ILE A O 1
ATOM 1485 N N . GLY A 1 184 ? 18.555 -0.513 -16.901 1.00 94.62 184 GLY A N 1
ATOM 1486 C CA . GLY A 1 184 ? 17.448 0.413 -16.651 1.00 94.62 184 GLY A CA 1
ATOM 1487 C C . GLY A 1 184 ? 17.593 1.734 -17.413 1.00 94.62 184 GLY A C 1
ATOM 1488 O O . GLY A 1 184 ? 16.666 2.150 -18.104 1.00 94.62 184 GLY A O 1
ATOM 1489 N N . THR A 1 185 ? 18.780 2.349 -17.384 1.00 93.88 185 THR A N 1
ATOM 1490 C CA . THR A 1 185 ? 19.067 3.572 -18.154 1.00 93.88 185 THR A CA 1
ATOM 1491 C C . THR A 1 185 ? 18.891 3.350 -19.654 1.00 93.88 185 THR A C 1
ATOM 1493 O O . THR A 1 185 ? 18.295 4.180 -20.340 1.00 93.88 185 THR A O 1
ATOM 1496 N N . ARG A 1 186 ? 19.381 2.218 -20.176 1.00 96.44 186 ARG A N 1
ATOM 1497 C CA . ARG A 1 186 ? 19.229 1.875 -21.595 1.00 96.44 186 ARG A CA 1
ATOM 1498 C C . ARG A 1 186 ? 17.760 1.691 -21.974 1.00 96.44 186 ARG A C 1
ATOM 1500 O O . ARG A 1 186 ? 17.352 2.214 -23.003 1.00 96.44 186 ARG A O 1
ATOM 1507 N N . VAL A 1 187 ? 16.988 0.979 -21.152 1.00 96.62 187 VAL A N 1
ATOM 1508 C CA . VAL A 1 187 ? 15.548 0.755 -21.360 1.00 96.62 187 VAL A CA 1
ATOM 1509 C C . VAL A 1 187 ? 14.798 2.087 -21.406 1.00 96.62 187 VAL A C 1
ATOM 1511 O O . VAL A 1 187 ? 14.052 2.326 -22.348 1.00 96.62 187 VAL A O 1
ATOM 1514 N N . MET A 1 188 ? 15.054 2.995 -20.456 1.00 94.56 188 MET A N 1
ATOM 1515 C CA . MET A 1 188 ? 14.426 4.322 -20.449 1.00 94.56 188 MET A CA 1
ATOM 1516 C C . MET A 1 188 ? 14.735 5.108 -21.731 1.00 94.56 188 MET A C 1
ATOM 1518 O O . MET A 1 188 ? 13.826 5.642 -22.364 1.00 94.56 188 MET A O 1
ATOM 1522 N N . HIS A 1 189 ? 16.008 5.150 -22.138 1.00 93.50 189 HIS A N 1
ATOM 1523 C CA . HIS A 1 189 ? 16.413 5.846 -23.358 1.00 93.50 189 HIS A CA 1
ATOM 1524 C C . HIS A 1 189 ? 15.753 5.245 -24.602 1.00 93.50 189 HIS A C 1
ATOM 1526 O O . HIS A 1 189 ? 15.248 5.986 -25.440 1.00 93.50 189 HIS A O 1
ATOM 1532 N N . GLN A 1 190 ? 15.719 3.914 -24.704 1.00 95.88 190 GLN A N 1
ATOM 1533 C CA . GLN A 1 190 ? 15.091 3.215 -25.821 1.00 95.88 190 GLN A CA 1
ATOM 1534 C C . GLN A 1 190 ? 13.596 3.537 -25.907 1.00 95.88 190 GLN A C 1
ATOM 1536 O O . GLN A 1 190 ? 13.114 3.888 -26.979 1.00 95.88 190 GLN A O 1
ATOM 1541 N N . TRP A 1 191 ? 12.862 3.494 -24.791 1.00 95.88 191 TRP A N 1
ATOM 1542 C CA . TRP A 1 191 ? 11.436 3.821 -24.815 1.00 95.88 191 TRP A CA 1
ATOM 1543 C C . TRP A 1 191 ? 11.177 5.280 -25.217 1.00 95.88 191 TRP A C 1
ATOM 1545 O O . TRP A 1 191 ? 10.208 5.565 -25.920 1.00 95.88 191 TRP A O 1
ATOM 1555 N N . MET A 1 192 ? 12.038 6.216 -24.805 1.00 93.69 192 MET A N 1
ATOM 1556 C CA . MET A 1 192 ? 11.942 7.616 -25.235 1.00 93.69 192 MET A CA 1
ATOM 1557 C C . MET A 1 192 ? 12.277 7.791 -26.726 1.00 93.69 192 MET A C 1
ATOM 1559 O O . MET A 1 192 ? 11.628 8.583 -27.412 1.00 93.69 192 MET A O 1
ATOM 1563 N N . GLU A 1 193 ? 13.261 7.051 -27.237 1.00 93.62 193 GLU A N 1
ATOM 1564 C CA . GLU A 1 193 ? 13.663 7.046 -28.648 1.00 93.62 193 GLU A CA 1
ATOM 1565 C C . GLU A 1 193 ? 12.563 6.468 -29.549 1.00 93.62 193 GLU A C 1
ATOM 1567 O O . GLU A 1 193 ? 12.231 7.063 -30.573 1.00 93.62 193 GLU A O 1
ATOM 1572 N N . GLU A 1 194 ? 11.906 5.383 -29.126 1.00 94.06 194 GLU A N 1
ATOM 1573 C CA . GLU A 1 194 ? 10.753 4.784 -29.817 1.00 94.06 194 GLU A CA 1
ATOM 1574 C C . GLU A 1 194 ? 9.586 5.772 -29.991 1.00 94.06 194 GLU A C 1
ATOM 1576 O O . GLU A 1 194 ? 8.792 5.651 -30.927 1.00 94.06 194 GLU A O 1
ATOM 1581 N N . ARG A 1 195 ? 9.490 6.778 -29.113 1.00 92.56 195 ARG A N 1
ATOM 1582 C CA . ARG A 1 195 ? 8.506 7.869 -29.192 1.00 92.56 195 ARG A CA 1
ATOM 1583 C C . ARG A 1 195 ? 9.039 9.133 -29.875 1.00 92.56 195 ARG A C 1
ATOM 1585 O O . ARG A 1 195 ? 8.322 10.125 -29.973 1.00 92.56 195 ARG A O 1
ATOM 1592 N N . GLY A 1 196 ? 10.280 9.118 -30.363 1.00 92.56 196 GLY A N 1
ATOM 1593 C CA . GLY A 1 196 ? 10.917 10.263 -31.016 1.00 92.56 196 GLY A CA 1
ATOM 1594 C C . GLY A 1 196 ? 11.187 11.436 -30.069 1.00 92.56 196 GLY A C 1
ATOM 1595 O O . GLY A 1 196 ? 11.260 12.585 -30.509 1.00 92.56 196 GLY A O 1
ATOM 1596 N N . LEU A 1 197 ? 11.307 11.171 -28.764 1.00 92.19 197 LEU A N 1
ATOM 1597 C CA . LEU A 1 197 ? 11.464 12.203 -27.736 1.00 92.19 197 LEU A CA 1
ATOM 1598 C C . LEU A 1 197 ? 12.934 12.570 -27.469 1.00 92.19 197 LEU A C 1
ATOM 1600 O O . LEU A 1 197 ? 13.194 13.574 -26.808 1.00 92.19 197 LEU A O 1
ATOM 1604 N N . THR A 1 198 ? 13.890 11.800 -27.991 1.00 88.06 198 THR A N 1
ATOM 1605 C CA . THR A 1 198 ? 15.339 11.999 -27.793 1.00 88.06 198 THR A CA 1
ATOM 1606 C C . THR A 1 198 ? 15.972 12.978 -28.789 1.00 88.06 198 THR A C 1
ATOM 1608 O O . THR A 1 198 ? 16.889 13.709 -28.424 1.00 88.06 198 THR A O 1
ATOM 1611 N N . ASP A 1 199 ? 15.458 13.064 -30.021 1.00 82.69 199 ASP A N 1
ATOM 1612 C CA . ASP A 1 199 ? 16.103 13.804 -31.126 1.00 82.69 199 ASP A CA 1
ATOM 1613 C C . ASP A 1 199 ? 15.563 15.231 -31.344 1.00 82.69 199 ASP A C 1
ATOM 1615 O O . ASP A 1 199 ? 15.962 15.948 -32.272 1.00 82.69 199 ASP A O 1
ATOM 1619 N N . ASN A 1 200 ? 14.641 15.687 -30.494 1.00 80.94 200 ASN A N 1
ATOM 1620 C CA . ASN A 1 200 ? 13.978 16.969 -30.687 1.00 80.94 200 ASN A CA 1
ATOM 1621 C C . ASN A 1 200 ? 14.815 18.136 -30.136 1.00 80.94 200 ASN A C 1
ATOM 1623 O O . ASN A 1 200 ? 14.763 18.456 -28.950 1.00 80.94 200 ASN A O 1
ATOM 1627 N N . LYS A 1 201 ? 15.522 18.844 -31.030 1.00 82.75 201 LYS A N 1
ATOM 1628 C CA . LYS A 1 201 ? 16.336 20.040 -30.716 1.00 82.75 201 LYS A CA 1
ATOM 1629 C C . LYS A 1 201 ? 15.587 21.159 -29.978 1.00 82.75 201 LYS A C 1
ATOM 1631 O O . LYS A 1 201 ? 16.235 22.040 -29.418 1.00 82.75 201 LYS A O 1
ATOM 1636 N N . TYR A 1 202 ? 14.255 21.163 -30.011 1.00 83.50 202 TYR A N 1
ATOM 1637 C CA . TYR A 1 202 ? 13.417 22.189 -29.389 1.00 83.50 202 TYR A CA 1
ATOM 1638 C C . TYR A 1 202 ? 12.779 21.738 -28.072 1.00 83.50 202 TYR A C 1
ATOM 1640 O O . TYR A 1 202 ? 12.083 22.531 -27.439 1.00 83.50 202 TYR A O 1
ATOM 1648 N N . MET A 1 203 ? 13.000 20.489 -27.653 1.00 89.75 203 MET A N 1
ATOM 1649 C CA . MET A 1 203 ? 12.415 19.936 -26.438 1.00 89.75 203 MET A CA 1
ATOM 1650 C C . MET A 1 203 ? 13.468 19.831 -25.337 1.00 89.75 203 MET A C 1
ATOM 1652 O O . MET A 1 203 ? 14.549 19.284 -25.535 1.00 89.75 203 MET A O 1
ATOM 1656 N N . THR A 1 204 ? 13.160 20.368 -24.157 1.00 89.50 204 THR A N 1
ATOM 1657 C CA . THR A 1 204 ? 14.000 20.153 -22.974 1.00 89.50 204 THR A CA 1
ATOM 1658 C C . THR A 1 204 ? 13.795 18.734 -22.443 1.00 89.50 204 THR A C 1
ATOM 1660 O O . THR A 1 204 ? 12.741 18.134 -22.659 1.00 89.50 204 THR A O 1
ATOM 1663 N N . ALA A 1 205 ? 14.772 18.206 -21.700 1.00 82.94 205 ALA A N 1
ATOM 1664 C CA . ALA A 1 205 ? 14.670 16.875 -21.094 1.00 82.94 205 ALA A CA 1
ATOM 1665 C C . ALA A 1 205 ? 13.427 16.726 -20.193 1.00 82.94 205 ALA A C 1
ATOM 1667 O O . ALA A 1 205 ? 12.778 15.682 -20.198 1.00 82.94 205 ALA A O 1
ATOM 1668 N N . ASP A 1 206 ? 13.045 17.785 -19.474 1.00 84.00 206 ASP A N 1
ATOM 1669 C CA . ASP A 1 206 ? 11.859 17.770 -18.612 1.00 84.00 206 ASP A CA 1
ATOM 1670 C C . ASP A 1 206 ? 10.557 17.702 -19.420 1.00 84.00 206 ASP A C 1
ATOM 1672 O O . ASP A 1 206 ? 9.664 16.924 -19.087 1.00 84.00 206 ASP A O 1
ATOM 1676 N N . VAL A 1 207 ? 10.452 18.465 -20.515 1.00 88.75 207 VAL A N 1
ATOM 1677 C CA . VAL A 1 207 ? 9.277 18.415 -21.403 1.00 88.75 207 VAL A CA 1
ATOM 1678 C C . VAL A 1 207 ? 9.187 17.054 -22.092 1.00 88.75 207 VAL A C 1
ATOM 1680 O O . VAL A 1 207 ? 8.094 16.496 -22.196 1.00 88.75 207 VAL A O 1
ATOM 1683 N N . ALA A 1 208 ? 10.328 16.485 -22.494 1.00 86.94 208 ALA A N 1
ATOM 1684 C CA . ALA A 1 208 ? 10.399 15.137 -23.046 1.00 86.94 208 ALA A CA 1
ATOM 1685 C C . ALA A 1 208 ? 9.855 14.100 -22.065 1.00 86.94 208 ALA A C 1
ATOM 1687 O O . ALA A 1 208 ? 9.020 13.277 -22.431 1.00 86.94 208 ALA A O 1
ATOM 1688 N N . ARG A 1 209 ? 10.274 14.184 -20.799 1.00 82.88 209 ARG A N 1
ATOM 1689 C CA . ARG A 1 209 ? 9.840 13.268 -19.743 1.00 82.88 209 ARG A CA 1
ATOM 1690 C C . ARG A 1 209 ? 8.347 13.401 -19.441 1.00 82.88 209 ARG A C 1
ATOM 1692 O O . ARG A 1 209 ? 7.670 12.385 -19.333 1.00 82.88 209 ARG A O 1
ATOM 1699 N N . ILE A 1 210 ? 7.818 14.623 -19.344 1.00 87.75 210 ILE A N 1
ATOM 1700 C CA . ILE A 1 210 ? 6.378 14.850 -19.125 1.00 87.75 210 ILE A CA 1
ATOM 1701 C C . ILE A 1 210 ? 5.567 14.263 -20.284 1.00 87.75 210 ILE A C 1
ATOM 1703 O O . ILE A 1 210 ? 4.632 13.501 -20.054 1.00 87.75 210 ILE A O 1
ATOM 1707 N N . THR A 1 211 ? 5.977 14.548 -21.523 1.00 90.56 211 THR A N 1
ATOM 1708 C CA . THR A 1 211 ? 5.314 14.026 -22.729 1.00 90.56 211 THR A CA 1
ATOM 1709 C C . THR A 1 211 ? 5.343 12.497 -22.747 1.00 90.56 211 THR A C 1
ATOM 1711 O O . THR A 1 211 ? 4.335 11.854 -23.026 1.00 90.56 211 THR A O 1
ATOM 1714 N N . PHE A 1 212 ? 6.477 11.899 -22.374 1.00 91.31 212 PHE A N 1
ATOM 1715 C CA . PHE A 1 212 ? 6.625 10.450 -22.295 1.00 91.31 212 PHE A CA 1
ATOM 1716 C C . PHE A 1 212 ? 5.667 9.807 -21.280 1.00 91.31 212 PHE A C 1
ATOM 1718 O O . PHE A 1 212 ? 5.011 8.811 -21.590 1.00 91.31 212 PHE A O 1
ATOM 1725 N N . VAL A 1 213 ? 5.538 10.400 -20.086 1.00 88.25 213 VAL A N 1
ATOM 1726 C CA . VAL A 1 213 ? 4.589 9.946 -19.055 1.00 88.25 213 VAL A CA 1
ATOM 1727 C C . VAL A 1 213 ? 3.158 9.992 -19.596 1.00 88.25 213 VAL A C 1
ATOM 1729 O O . VAL A 1 213 ? 2.436 9.002 -19.485 1.00 88.25 213 VAL A O 1
ATOM 1732 N N . GLU A 1 214 ? 2.756 11.102 -20.220 1.00 90.44 214 GLU A N 1
ATOM 1733 C CA . GLU A 1 214 ? 1.409 11.270 -20.784 1.00 90.44 214 GLU A CA 1
ATOM 1734 C C . GLU A 1 214 ? 1.096 10.227 -21.870 1.00 90.44 214 GLU A C 1
ATOM 1736 O O . GLU A 1 214 ? -0.003 9.658 -21.899 1.00 90.44 214 GLU A O 1
ATOM 1741 N N . GLU A 1 215 ? 2.064 9.921 -22.740 1.00 91.94 215 GLU A N 1
ATOM 1742 C CA . GLU A 1 215 ? 1.908 8.882 -23.758 1.00 91.94 215 GLU A CA 1
ATOM 1743 C C . GLU A 1 215 ? 1.758 7.484 -23.152 1.00 91.94 215 GLU A C 1
ATOM 1745 O O . GLU A 1 215 ? 0.874 6.723 -23.562 1.00 91.94 215 GLU A O 1
ATOM 1750 N N . LEU A 1 216 ? 2.569 7.147 -22.145 1.00 91.94 216 LEU A N 1
ATOM 1751 C CA . LEU A 1 216 ? 2.446 5.873 -21.443 1.00 91.94 216 LEU A CA 1
ATOM 1752 C C . LEU A 1 216 ? 1.121 5.771 -20.688 1.00 91.94 216 LEU A C 1
ATOM 1754 O O . LEU A 1 216 ? 0.490 4.715 -20.713 1.00 91.94 216 LEU A O 1
ATOM 1758 N N . GLU A 1 217 ? 0.641 6.839 -20.049 1.00 88.75 217 GLU A N 1
ATOM 1759 C CA . GLU A 1 217 ? -0.664 6.830 -19.381 1.00 88.75 217 GLU A CA 1
ATOM 1760 C C . GLU A 1 217 ? -1.814 6.553 -20.357 1.00 88.75 217 GLU A C 1
ATOM 1762 O O . GLU A 1 217 ? -2.765 5.830 -20.015 1.00 88.75 217 GLU A O 1
ATOM 1767 N N . ARG A 1 218 ? -1.714 7.086 -21.582 1.00 90.44 218 ARG A N 1
ATOM 1768 C CA . ARG A 1 218 ? -2.671 6.837 -22.663 1.00 90.44 218 ARG A CA 1
ATOM 1769 C C . ARG A 1 218 ? -2.596 5.388 -23.142 1.00 90.44 218 ARG A C 1
ATOM 1771 O O . ARG A 1 218 ? -3.608 4.679 -23.114 1.00 90.44 218 ARG A O 1
ATOM 1778 N N . ASP A 1 219 ? -1.410 4.913 -23.506 1.00 91.06 219 ASP A N 1
ATOM 1779 C CA . ASP A 1 219 ? -1.241 3.661 -24.254 1.00 91.06 219 ASP A CA 1
ATOM 1780 C C . ASP A 1 219 ? -1.083 2.443 -23.327 1.00 91.06 219 ASP A C 1
ATOM 1782 O O . ASP A 1 219 ? -1.695 1.396 -23.543 1.00 91.06 219 ASP A O 1
ATOM 1786 N N . GLY A 1 220 ? -0.458 2.621 -22.167 1.00 92.19 220 GLY A N 1
ATOM 1787 C CA . GLY A 1 220 ? -0.112 1.556 -21.228 1.00 92.19 220 GLY A CA 1
ATOM 1788 C C . GLY A 1 220 ? 1.288 1.007 -21.463 1.00 92.19 220 GLY A C 1
ATOM 1789 O O . GLY A 1 220 ? 1.951 1.342 -22.441 1.00 92.19 220 GLY A O 1
ATOM 1790 N N . LEU A 1 221 ? 1.722 0.121 -20.568 1.00 93.94 221 LEU A N 1
ATOM 1791 C CA . LEU A 1 221 ? 2.898 -0.703 -20.826 1.00 93.94 221 LEU A CA 1
ATOM 1792 C C . LEU A 1 221 ? 2.532 -1.774 -21.865 1.00 93.94 221 LEU A C 1
ATOM 1794 O O . LEU A 1 221 ? 1.566 -2.518 -21.673 1.00 93.94 221 LEU A O 1
ATOM 1798 N N . THR A 1 222 ? 3.267 -1.811 -22.975 1.00 93.75 222 THR A N 1
ATOM 1799 C CA . THR A 1 222 ? 3.140 -2.827 -24.025 1.00 93.75 222 THR A CA 1
ATOM 1800 C C . THR A 1 222 ? 3.790 -4.136 -23.569 1.00 93.75 222 THR A C 1
ATOM 1802 O O . THR A 1 222 ? 4.472 -4.178 -22.546 1.00 93.75 222 THR A O 1
ATOM 1805 N N . ALA A 1 223 ? 3.614 -5.217 -24.334 1.00 92.88 223 ALA A N 1
ATOM 1806 C CA . ALA A 1 223 ? 4.303 -6.477 -24.050 1.00 92.88 223 ALA A CA 1
ATOM 1807 C C . ALA A 1 223 ? 5.837 -6.320 -24.060 1.00 92.88 223 ALA A C 1
ATOM 1809 O O . ALA A 1 223 ? 6.493 -6.865 -23.180 1.00 92.88 223 ALA A O 1
ATOM 1810 N N . SER A 1 224 ? 6.389 -5.525 -24.989 1.00 94.44 224 SER A N 1
ATOM 1811 C CA . SER A 1 224 ? 7.829 -5.231 -25.027 1.00 94.44 224 SER A CA 1
ATOM 1812 C C . SER A 1 224 ? 8.288 -4.469 -23.785 1.00 94.44 224 SER A C 1
ATOM 1814 O O . SER A 1 224 ? 9.293 -4.834 -23.189 1.00 94.44 224 SER A O 1
ATOM 1816 N N . HIS A 1 225 ? 7.509 -3.487 -23.314 1.00 95.56 225 HIS A N 1
ATOM 1817 C CA . HIS A 1 225 ? 7.842 -2.770 -22.082 1.00 95.56 225 HIS A CA 1
ATOM 1818 C C . HIS A 1 225 ? 7.892 -3.709 -20.866 1.00 95.56 225 HIS A C 1
ATOM 1820 O O . HIS A 1 225 ? 8.779 -3.603 -20.022 1.00 95.56 225 HIS A O 1
ATOM 1826 N N . TRP A 1 226 ? 6.944 -4.643 -20.754 1.00 95.56 226 TRP A N 1
ATOM 1827 C CA . TRP A 1 226 ? 6.978 -5.632 -19.676 1.00 95.56 226 TRP A CA 1
ATOM 1828 C C . TRP A 1 226 ? 8.175 -6.575 -19.796 1.00 95.56 226 TRP A C 1
ATOM 1830 O O . TRP A 1 226 ? 8.798 -6.882 -18.784 1.00 95.56 226 TRP A O 1
ATOM 1840 N N . GLU A 1 227 ? 8.534 -6.993 -21.007 1.00 94.69 227 GLU A N 1
ATOM 1841 C CA . GLU A 1 227 ? 9.723 -7.811 -21.254 1.00 94.69 227 GLU A CA 1
ATOM 1842 C C . GLU A 1 227 ? 11.011 -7.099 -20.805 1.00 94.69 227 GLU A C 1
ATOM 1844 O O . GLU A 1 227 ? 11.801 -7.667 -20.045 1.00 94.69 227 GLU A O 1
ATOM 1849 N N . ASP A 1 228 ? 11.172 -5.826 -21.174 1.00 96.06 228 ASP A N 1
ATOM 1850 C CA . ASP A 1 228 ? 12.306 -4.989 -20.772 1.00 96.06 228 ASP A CA 1
ATOM 1851 C C . ASP A 1 228 ? 12.416 -4.856 -19.247 1.00 96.06 228 ASP A C 1
ATOM 1853 O O . ASP A 1 228 ? 13.492 -5.045 -18.669 1.00 96.06 228 ASP A O 1
ATOM 1857 N N . LEU A 1 229 ? 11.293 -4.586 -18.568 1.00 96.25 229 LEU A N 1
ATOM 1858 C CA . LEU A 1 229 ? 11.236 -4.553 -17.102 1.00 96.25 229 LEU A CA 1
ATOM 1859 C C . LEU A 1 229 ? 11.579 -5.917 -16.497 1.00 96.25 229 LEU A C 1
ATOM 1861 O O . LEU A 1 229 ? 12.257 -5.992 -15.474 1.00 96.25 229 LEU A O 1
ATOM 1865 N N . GLY A 1 230 ? 11.162 -7.002 -17.144 1.00 94.81 230 GLY A N 1
ATOM 1866 C CA . GLY A 1 230 ? 11.551 -8.356 -16.784 1.00 94.81 230 GLY A CA 1
ATOM 1867 C C . GLY A 1 230 ? 13.063 -8.553 -16.784 1.00 94.81 230 GLY A C 1
ATOM 1868 O O . GLY A 1 230 ? 13.613 -9.060 -15.807 1.00 94.81 230 GLY A O 1
ATOM 1869 N N . PHE A 1 231 ? 13.759 -8.092 -17.826 1.00 93.50 231 PHE A N 1
ATOM 1870 C CA . PHE A 1 231 ? 15.222 -8.150 -17.883 1.00 93.50 231 PHE A CA 1
ATOM 1871 C C . PHE A 1 231 ? 15.897 -7.298 -16.804 1.00 93.50 231 PHE A C 1
ATOM 1873 O O . PHE A 1 231 ? 16.909 -7.723 -16.239 1.00 93.50 231 PHE A O 1
ATOM 1880 N N . VAL A 1 232 ? 15.334 -6.130 -16.476 1.00 94.06 232 VAL A N 1
ATOM 1881 C CA . VAL A 1 232 ? 15.805 -5.305 -15.350 1.00 94.06 232 VAL A CA 1
ATOM 1882 C C . VAL A 1 232 ? 15.696 -6.079 -14.031 1.00 94.06 232 VAL A C 1
ATOM 1884 O O . VAL A 1 232 ? 16.661 -6.139 -13.268 1.00 94.06 232 VAL A O 1
ATOM 1887 N N . LEU A 1 233 ? 14.553 -6.719 -13.776 1.00 93.38 233 LEU A N 1
ATOM 1888 C CA . LEU A 1 233 ? 14.309 -7.491 -12.555 1.00 93.38 233 LEU A CA 1
ATOM 1889 C C . LEU A 1 233 ? 15.170 -8.765 -12.485 1.00 93.38 233 LEU A C 1
ATOM 1891 O O . LEU A 1 233 ? 15.712 -9.085 -11.427 1.00 93.38 233 LEU A O 1
ATOM 1895 N N . LEU A 1 234 ? 15.386 -9.454 -13.609 1.00 91.44 234 LEU A N 1
ATOM 1896 C CA . LEU A 1 234 ? 16.331 -10.572 -13.690 1.00 91.44 234 LEU A CA 1
ATOM 1897 C C . LEU A 1 234 ? 17.759 -10.128 -13.352 1.00 91.44 234 LEU A C 1
ATOM 1899 O O . LEU A 1 234 ? 18.444 -10.794 -12.576 1.00 91.44 234 LEU A O 1
ATOM 1903 N N . ALA A 1 235 ? 18.203 -8.982 -13.879 1.00 90.44 235 ALA A N 1
ATOM 1904 C CA . ALA A 1 235 ? 19.516 -8.419 -13.560 1.00 90.44 235 ALA A CA 1
ATOM 1905 C C . ALA A 1 235 ? 19.654 -8.037 -12.076 1.00 90.44 235 ALA A C 1
ATOM 1907 O O . ALA A 1 235 ? 20.769 -8.016 -11.545 1.00 90.44 235 ALA A O 1
ATOM 1908 N N . ALA A 1 236 ? 18.529 -7.770 -11.410 1.00 88.25 236 ALA A N 1
ATOM 1909 C CA . ALA A 1 236 ? 18.457 -7.519 -9.980 1.00 88.25 236 ALA A CA 1
ATOM 1910 C C . ALA A 1 236 ? 18.419 -8.791 -9.111 1.00 88.25 236 ALA A C 1
ATOM 1912 O O . ALA A 1 236 ? 18.527 -8.687 -7.891 1.00 88.25 236 ALA A O 1
ATOM 1913 N N . GLY A 1 237 ? 18.312 -9.976 -9.722 1.00 88.50 237 GLY A N 1
ATOM 1914 C CA . GLY A 1 237 ? 18.355 -11.267 -9.030 1.00 88.50 237 GLY A CA 1
ATOM 1915 C C . GLY A 1 237 ? 17.002 -11.943 -8.810 1.00 88.50 237 GLY A C 1
ATOM 1916 O O . GLY A 1 237 ? 16.956 -12.966 -8.137 1.00 88.50 237 GLY A O 1
ATOM 1917 N N . PHE A 1 238 ? 15.909 -11.440 -9.388 1.00 88.19 238 PHE A N 1
ATOM 1918 C CA . PHE A 1 238 ? 14.585 -12.062 -9.259 1.00 88.19 238 PHE A CA 1
ATOM 1919 C C . PHE A 1 238 ? 14.387 -13.237 -10.246 1.00 88.19 238 PHE A C 1
ATOM 1921 O O . PHE A 1 238 ? 13.470 -13.218 -11.063 1.00 88.19 238 PHE A O 1
ATOM 1928 N N . SER A 1 239 ? 15.252 -14.260 -10.232 1.00 82.69 239 SER A N 1
ATOM 1929 C CA . SER A 1 239 ? 15.217 -15.343 -11.239 1.00 82.69 239 SER A CA 1
ATOM 1930 C C . SER A 1 239 ? 14.013 -16.278 -11.121 1.00 82.69 239 SER A C 1
ATOM 1932 O O . SER A 1 239 ? 13.422 -16.653 -12.133 1.00 82.69 239 SER A O 1
ATOM 1934 N N . ASP A 1 240 ? 13.641 -16.647 -9.896 1.00 76.44 240 ASP A N 1
ATOM 1935 C CA . ASP A 1 240 ? 12.868 -17.869 -9.630 1.00 76.44 240 ASP A CA 1
ATOM 1936 C C . ASP A 1 240 ? 11.440 -17.843 -10.191 1.00 76.44 240 ASP A C 1
ATOM 1938 O O . ASP A 1 240 ? 10.903 -18.880 -10.578 1.00 76.44 240 ASP A O 1
ATOM 1942 N N . HIS A 1 241 ? 10.846 -16.654 -10.299 1.00 70.88 241 HIS A N 1
ATOM 1943 C CA . HIS A 1 241 ? 9.503 -16.461 -10.850 1.00 70.88 241 HIS A CA 1
ATOM 1944 C C . HIS A 1 241 ? 9.498 -15.889 -12.275 1.00 70.88 241 HIS A C 1
ATOM 1946 O O . HIS A 1 241 ? 8.532 -16.089 -13.009 1.00 70.88 241 HIS A O 1
ATOM 1952 N N . LEU A 1 242 ? 10.561 -15.196 -12.696 1.00 83.12 242 LEU A N 1
ATOM 1953 C CA . LEU A 1 242 ? 10.557 -14.431 -13.946 1.00 83.12 242 LEU A CA 1
ATOM 1954 C C . LEU A 1 242 ? 11.059 -15.202 -15.158 1.00 83.12 242 LEU A C 1
ATOM 1956 O O . LEU A 1 242 ? 10.559 -14.962 -16.255 1.00 83.12 242 LEU A O 1
ATOM 1960 N N . SER A 1 243 ? 12.018 -16.119 -15.000 1.00 82.62 243 SER A N 1
ATOM 1961 C CA . SER A 1 243 ? 12.636 -16.774 -16.162 1.00 82.62 243 SER A CA 1
ATOM 1962 C C . SER A 1 243 ? 11.609 -17.510 -17.027 1.00 82.62 243 SER A C 1
ATOM 1964 O O . SER A 1 243 ? 11.608 -17.352 -18.243 1.00 82.62 243 SER A O 1
ATOM 1966 N N . GLN A 1 244 ? 10.668 -18.226 -16.407 1.00 80.50 244 GLN A N 1
ATOM 1967 C CA . GLN A 1 244 ? 9.613 -18.938 -17.133 1.00 80.50 244 GLN A CA 1
ATOM 1968 C C . GLN A 1 244 ? 8.546 -17.997 -17.719 1.00 80.50 244 GLN A C 1
ATOM 1970 O O . GLN A 1 244 ? 8.011 -18.260 -18.798 1.00 80.50 244 GLN A O 1
ATOM 1975 N N . ALA A 1 245 ? 8.232 -16.902 -17.021 1.00 82.56 245 ALA A N 1
ATOM 1976 C CA . ALA A 1 245 ? 7.249 -15.921 -17.475 1.00 82.56 245 ALA A CA 1
ATOM 1977 C C . ALA A 1 245 ? 7.753 -15.150 -18.710 1.00 82.56 245 ALA A C 1
ATOM 1979 O O . ALA A 1 245 ? 7.002 -14.929 -19.661 1.00 82.56 245 ALA A O 1
ATOM 1980 N N . LEU A 1 246 ? 9.045 -14.804 -18.735 1.00 86.81 246 LEU A N 1
ATOM 1981 C CA . LEU A 1 246 ? 9.658 -14.008 -19.801 1.00 86.81 246 LEU A CA 1
ATOM 1982 C C . LEU A 1 246 ? 9.949 -14.801 -21.077 1.00 86.81 246 LEU A C 1
ATOM 1984 O O . LEU A 1 246 ? 9.869 -14.227 -22.159 1.00 86.81 246 LEU A O 1
ATOM 1988 N N . GLU A 1 247 ? 10.157 -16.123 -21.000 1.00 83.44 247 GLU A N 1
ATOM 1989 C CA . GLU A 1 247 ? 10.212 -16.991 -22.194 1.00 83.44 247 GLU A CA 1
ATOM 1990 C C . GLU A 1 247 ? 8.951 -16.871 -23.071 1.00 83.44 247 GLU A C 1
ATOM 1992 O O . GLU A 1 247 ? 8.983 -17.155 -24.269 1.00 83.44 247 GLU A O 1
ATOM 1997 N N . ASN A 1 248 ? 7.834 -16.428 -22.486 1.00 81.81 248 ASN A N 1
ATOM 1998 C CA . ASN A 1 248 ? 6.587 -16.156 -23.184 1.00 81.81 248 ASN A CA 1
ATOM 1999 C C . ASN A 1 248 ? 6.066 -14.744 -22.874 1.00 81.81 248 ASN A C 1
ATOM 2001 O O . ASN A 1 248 ? 4.881 -14.593 -22.585 1.00 81.81 248 ASN A O 1
ATOM 2005 N N . ALA A 1 249 ? 6.906 -13.707 -22.970 1.00 7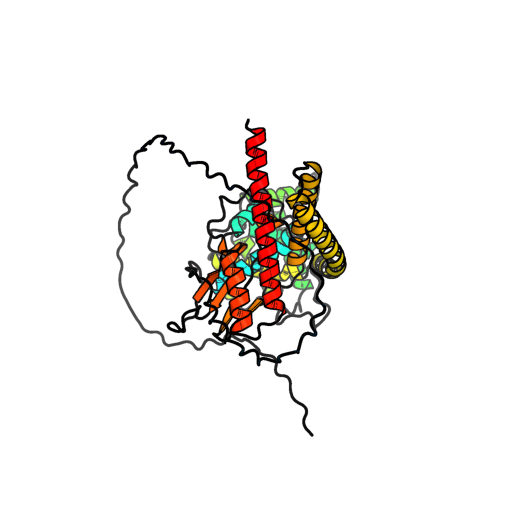7.12 249 ALA A N 1
ATOM 2006 C CA . ALA A 1 249 ? 6.543 -12.326 -22.615 1.00 77.12 249 ALA A CA 1
ATOM 2007 C C . ALA A 1 249 ? 5.230 -11.812 -23.259 1.00 77.12 249 ALA A C 1
ATOM 2009 O O . ALA A 1 249 ? 4.465 -11.073 -22.644 1.00 77.12 249 ALA A O 1
ATOM 2010 N N . SER A 1 250 ? 4.890 -12.275 -24.468 1.00 80.50 250 SER A N 1
ATOM 2011 C CA . SER A 1 250 ? 3.609 -11.964 -25.133 1.00 80.50 250 SER A CA 1
ATOM 2012 C C . SER A 1 250 ? 2.357 -12.544 -24.447 1.00 80.50 250 SER A C 1
ATOM 2014 O O . SER A 1 250 ? 1.237 -12.216 -24.839 1.00 80.50 250 SER A O 1
ATOM 2016 N N . LYS A 1 251 ? 2.525 -13.408 -23.440 1.00 86.81 251 LYS A N 1
ATOM 2017 C CA . LYS A 1 251 ? 1.465 -14.132 -22.721 1.00 86.81 251 LYS A CA 1
ATOM 2018 C C . LYS A 1 251 ? 1.461 -13.864 -21.213 1.00 86.81 251 LYS A C 1
ATOM 2020 O O . LYS A 1 251 ? 0.838 -14.635 -20.484 1.00 86.81 251 LYS A O 1
ATOM 2025 N N . LEU A 1 252 ? 2.132 -12.808 -20.747 1.00 90.94 252 LEU A N 1
ATOM 2026 C CA . LEU A 1 252 ? 2.106 -12.437 -19.332 1.00 90.94 252 LEU A CA 1
ATOM 2027 C C . LEU A 1 252 ? 0.663 -12.249 -18.850 1.00 90.94 252 LEU A C 1
ATOM 2029 O O . LEU A 1 252 ? -0.149 -11.542 -19.457 1.00 90.94 252 LEU A O 1
ATOM 2033 N N . THR A 1 253 ? 0.333 -12.931 -17.759 1.00 91.62 253 THR A N 1
ATOM 2034 C CA . THR A 1 253 ? -0.983 -12.874 -17.130 1.00 91.62 253 THR A CA 1
ATOM 2035 C C . THR A 1 253 ? -1.105 -11.639 -16.236 1.00 91.62 253 THR A C 1
ATOM 2037 O O . THR A 1 253 ? -0.126 -10.978 -15.892 1.00 91.62 253 THR A O 1
ATOM 2040 N N . ALA A 1 254 ? -2.328 -11.310 -15.808 1.00 90.62 254 ALA A N 1
ATOM 2041 C CA . ALA A 1 254 ? -2.538 -10.230 -14.840 1.00 90.62 254 ALA A CA 1
ATOM 2042 C C . ALA A 1 254 ? -1.810 -10.490 -13.509 1.00 90.62 254 ALA A C 1
ATOM 2044 O O . ALA A 1 254 ? -1.300 -9.552 -12.897 1.00 90.62 254 ALA A O 1
ATOM 2045 N N . THR A 1 255 ? -1.740 -11.753 -13.090 1.00 91.62 255 THR A N 1
ATOM 2046 C CA . THR A 1 255 ? -1.030 -12.180 -11.884 1.00 91.62 255 THR A CA 1
ATOM 2047 C C . THR A 1 255 ? 0.484 -11.990 -12.040 1.00 91.62 255 THR A C 1
ATOM 2049 O O . THR A 1 255 ? 1.114 -11.458 -11.129 1.00 91.62 255 THR A O 1
ATOM 2052 N N . ASP A 1 256 ? 1.057 -12.291 -13.214 1.00 92.56 256 ASP A N 1
ATOM 2053 C CA . ASP A 1 256 ? 2.480 -12.023 -13.494 1.00 92.56 256 ASP A CA 1
ATOM 2054 C C . ASP A 1 256 ? 2.794 -10.526 -13.390 1.00 92.56 256 ASP A C 1
ATOM 2056 O O . ASP A 1 256 ? 3.754 -10.135 -12.726 1.00 92.56 256 ASP A O 1
ATOM 2060 N N . HIS A 1 257 ? 1.937 -9.666 -13.956 1.00 93.94 257 HIS A N 1
ATOM 2061 C CA . HIS A 1 257 ? 2.093 -8.215 -13.825 1.00 93.94 257 HIS A CA 1
ATOM 2062 C C . HIS A 1 257 ? 2.055 -7.753 -12.361 1.00 93.94 257 HIS A C 1
ATOM 2064 O O . HIS A 1 257 ? 2.823 -6.868 -11.987 1.00 93.94 257 HIS A O 1
ATOM 2070 N N . ILE A 1 258 ? 1.193 -8.334 -11.516 1.00 94.69 258 ILE A N 1
ATOM 2071 C CA . ILE A 1 258 ? 1.148 -8.015 -10.080 1.00 94.69 258 ILE A CA 1
ATOM 2072 C C . ILE A 1 258 ? 2.471 -8.373 -9.401 1.00 94.69 258 ILE A C 1
ATOM 2074 O O . ILE A 1 258 ? 3.032 -7.525 -8.708 1.00 94.69 258 ILE A O 1
ATOM 2078 N N . TYR A 1 259 ? 3.006 -9.573 -9.633 1.00 93.75 259 TYR A N 1
ATOM 2079 C CA . TYR A 1 259 ? 4.295 -9.958 -9.056 1.00 93.75 259 TYR A CA 1
ATOM 2080 C C . TYR A 1 259 ? 5.433 -9.070 -9.557 1.00 93.75 259 TYR A C 1
ATOM 2082 O O . TYR A 1 259 ? 6.267 -8.640 -8.766 1.00 93.75 259 TYR A O 1
ATOM 2090 N N . MET A 1 260 ? 5.448 -8.715 -10.844 1.00 95.31 260 MET A N 1
ATOM 2091 C CA . MET A 1 260 ? 6.433 -7.774 -11.384 1.00 95.31 260 MET A CA 1
ATOM 2092 C C . MET A 1 260 ? 6.360 -6.408 -10.707 1.00 95.31 260 MET A C 1
ATOM 2094 O O . MET A 1 260 ? 7.394 -5.850 -10.350 1.00 95.31 260 MET A O 1
ATOM 2098 N N . ILE A 1 261 ? 5.155 -5.883 -10.471 1.00 95.94 261 ILE A N 1
ATOM 2099 C CA . ILE A 1 261 ? 4.972 -4.621 -9.740 1.00 95.94 261 ILE A CA 1
ATOM 2100 C C . ILE A 1 261 ? 5.489 -4.740 -8.309 1.00 95.94 261 ILE A C 1
ATOM 2102 O O . ILE A 1 261 ? 6.188 -3.840 -7.852 1.00 95.94 261 ILE A O 1
ATOM 2106 N N . GLN A 1 262 ? 5.192 -5.841 -7.621 1.00 95.06 262 GLN A N 1
ATOM 2107 C CA . GLN A 1 262 ? 5.713 -6.095 -6.281 1.00 95.06 262 GLN A CA 1
ATOM 2108 C C . GLN A 1 262 ? 7.250 -6.097 -6.271 1.00 95.06 262 GLN A C 1
ATOM 2110 O O . GLN A 1 262 ? 7.847 -5.380 -5.474 1.00 95.06 262 GLN A O 1
ATOM 2115 N N . MET A 1 263 ? 7.890 -6.814 -7.198 1.00 94.12 263 MET A N 1
ATOM 2116 C CA . MET A 1 263 ? 9.354 -6.862 -7.294 1.00 94.12 263 MET A CA 1
ATOM 2117 C C . MET A 1 263 ? 9.959 -5.481 -7.602 1.00 94.12 263 MET A C 1
ATOM 2119 O O . MET A 1 263 ? 10.985 -5.110 -7.036 1.00 94.12 263 MET A O 1
ATOM 2123 N N . MET A 1 264 ? 9.308 -4.669 -8.445 1.00 95.75 264 MET A N 1
ATOM 2124 C CA . MET A 1 264 ? 9.719 -3.276 -8.670 1.00 95.75 264 MET A CA 1
ATOM 2125 C C . MET A 1 264 ? 9.582 -2.418 -7.402 1.00 95.75 264 MET A C 1
ATOM 2127 O O . MET A 1 264 ? 10.473 -1.619 -7.108 1.00 95.75 264 MET A O 1
ATOM 2131 N N . CYS A 1 265 ? 8.508 -2.588 -6.623 1.00 94.19 265 CYS A N 1
ATOM 2132 C CA . CYS A 1 265 ? 8.362 -1.942 -5.317 1.00 94.19 265 CYS A CA 1
ATOM 2133 C C . CYS A 1 265 ? 9.493 -2.352 -4.361 1.00 94.19 265 CYS A C 1
ATOM 2135 O O . CYS A 1 265 ? 10.070 -1.484 -3.706 1.00 94.19 265 CYS A O 1
ATOM 2137 N N . ASP A 1 266 ? 9.857 -3.636 -4.326 1.00 90.75 266 ASP A N 1
ATOM 2138 C CA . ASP A 1 266 ? 10.962 -4.141 -3.505 1.00 90.75 266 ASP A CA 1
ATOM 2139 C C . ASP A 1 266 ? 12.304 -3.508 -3.911 1.00 90.75 266 ASP A C 1
ATOM 2141 O O . ASP A 1 266 ? 13.091 -3.120 -3.045 1.00 90.75 266 ASP A O 1
ATOM 2145 N N . LEU A 1 267 ? 12.546 -3.299 -5.211 1.00 90.81 267 LEU A N 1
ATOM 2146 C CA . LEU A 1 267 ? 13.716 -2.554 -5.695 1.00 90.81 267 LEU A CA 1
ATOM 2147 C C . LEU A 1 267 ? 13.723 -1.093 -5.258 1.00 90.81 267 LEU A C 1
ATOM 2149 O O . LEU A 1 267 ? 14.760 -0.571 -4.839 1.00 90.81 267 LEU A O 1
ATOM 2153 N N . LEU A 1 268 ? 12.573 -0.427 -5.328 1.00 92.38 268 LEU A N 1
ATOM 2154 C CA . LEU A 1 268 ? 12.448 0.968 -4.921 1.00 92.38 268 LEU A CA 1
ATOM 2155 C C . LEU A 1 268 ? 12.707 1.170 -3.423 1.00 92.38 268 LEU A C 1
ATOM 2157 O O . LEU A 1 268 ? 13.108 2.263 -3.032 1.00 92.38 268 LEU A O 1
ATOM 2161 N N . LEU A 1 269 ? 12.591 0.140 -2.575 1.00 87.94 269 LEU A N 1
ATOM 2162 C CA . LEU A 1 269 ? 12.998 0.233 -1.163 1.00 87.94 269 LEU A CA 1
ATOM 2163 C C . LEU A 1 269 ? 14.497 0.539 -0.989 1.00 87.94 269 LEU A C 1
ATOM 2165 O O . LEU A 1 269 ? 14.906 1.060 0.052 1.00 87.94 269 LEU A O 1
ATOM 2169 N N . PHE A 1 270 ? 15.319 0.274 -2.008 1.00 84.94 270 PHE A N 1
ATOM 2170 C CA . PHE A 1 270 ? 16.742 0.616 -2.033 1.00 84.94 270 PHE A CA 1
ATOM 2171 C C . PHE A 1 270 ? 17.011 2.043 -2.533 1.00 84.94 270 PHE A C 1
ATOM 2173 O O . PHE A 1 270 ? 18.169 2.449 -2.650 1.00 84.94 270 PHE A O 1
ATOM 2180 N N . HIS A 1 271 ? 15.974 2.847 -2.758 1.00 84.31 271 HIS A N 1
ATOM 2181 C CA . HIS A 1 271 ? 16.119 4.263 -3.057 1.00 84.31 271 HIS A CA 1
ATOM 2182 C C . HIS A 1 271 ? 16.772 5.014 -1.880 1.00 84.31 271 HIS A C 1
ATOM 2184 O O . HIS A 1 271 ? 16.326 4.939 -0.728 1.00 84.31 271 HIS A O 1
ATOM 2190 N N . SER A 1 272 ? 17.855 5.744 -2.151 1.00 78.81 272 SER A N 1
ATOM 2191 C CA . SER A 1 272 ? 18.675 6.412 -1.126 1.00 78.81 272 SER A CA 1
ATOM 2192 C C . SER A 1 272 ? 17.885 7.411 -0.270 1.00 78.81 272 SER A C 1
ATOM 2194 O O . SER A 1 272 ? 18.108 7.521 0.939 1.00 78.81 272 SER A O 1
ATOM 2196 N N . GLN A 1 273 ? 16.912 8.107 -0.863 1.00 78.69 273 GLN A N 1
ATOM 2197 C CA . GLN A 1 273 ? 16.100 9.097 -0.155 1.00 78.69 273 GLN A CA 1
ATOM 2198 C C . GLN A 1 273 ? 15.102 8.447 0.817 1.00 78.69 273 GLN A C 1
ATOM 2200 O O . GLN A 1 273 ? 14.914 8.963 1.921 1.00 78.69 273 GLN A O 1
ATOM 2205 N N . LEU A 1 274 ? 14.542 7.280 0.473 1.00 79.69 274 LEU A N 1
ATOM 2206 C CA . LEU A 1 274 ? 13.650 6.538 1.372 1.00 79.69 274 LEU A CA 1
ATOM 2207 C C . LEU A 1 274 ? 14.384 6.084 2.634 1.00 79.69 274 LEU A C 1
ATOM 2209 O O . LEU A 1 274 ? 13.874 6.223 3.748 1.00 79.69 274 LEU A O 1
ATOM 2213 N N . ARG A 1 275 ? 15.627 5.614 2.476 1.00 71.62 275 ARG A N 1
ATOM 2214 C CA . ARG A 1 275 ? 16.472 5.214 3.610 1.00 71.62 275 ARG A CA 1
ATOM 2215 C C . ARG A 1 275 ? 16.747 6.370 4.568 1.00 71.62 275 ARG A C 1
ATOM 2217 O O . ARG A 1 275 ? 16.761 6.161 5.778 1.00 71.62 275 ARG A O 1
ATOM 2224 N N . ARG A 1 276 ? 16.926 7.590 4.050 1.00 72.19 276 ARG A N 1
ATOM 2225 C CA . ARG A 1 276 ? 17.112 8.788 4.888 1.00 72.19 276 ARG A CA 1
ATOM 2226 C C . ARG A 1 276 ? 15.848 9.144 5.667 1.00 72.19 276 ARG A C 1
ATOM 2228 O O . ARG A 1 276 ? 15.954 9.521 6.830 1.00 72.19 276 ARG A O 1
ATOM 2235 N N . GLN A 1 277 ? 14.668 8.988 5.066 1.00 70.19 277 GLN A N 1
ATOM 2236 C CA . GLN A 1 277 ? 13.399 9.282 5.739 1.00 70.19 277 GLN A CA 1
ATOM 2237 C C . GLN A 1 277 ? 13.134 8.363 6.938 1.00 70.19 277 GLN A C 1
ATOM 2239 O O . GLN A 1 277 ? 12.640 8.834 7.960 1.00 70.19 277 GLN A O 1
ATOM 2244 N N . TRP A 1 278 ? 13.531 7.087 6.878 1.00 65.94 278 TRP A N 1
ATOM 2245 C CA . TRP A 1 278 ? 13.330 6.150 7.997 1.00 65.94 278 TRP A CA 1
ATOM 2246 C C . TRP A 1 278 ? 14.036 6.579 9.293 1.00 65.94 278 TRP A C 1
ATOM 2248 O O . TRP A 1 278 ? 13.563 6.260 10.385 1.00 65.94 278 TRP A O 1
ATOM 2258 N N . VAL A 1 279 ? 15.123 7.348 9.192 1.00 64.56 279 VAL A N 1
ATOM 2259 C CA . VAL A 1 279 ? 15.919 7.810 10.343 1.00 64.56 279 VAL A CA 1
ATOM 2260 C C . VAL A 1 279 ? 15.240 8.967 11.104 1.00 64.56 279 VAL A C 1
ATOM 2262 O O . VAL A 1 279 ? 15.547 9.196 12.269 1.00 64.56 279 VAL A O 1
ATOM 2265 N N . ILE A 1 280 ? 14.278 9.677 10.501 1.00 63.53 280 ILE A N 1
ATOM 2266 C CA . ILE A 1 280 ? 13.672 10.901 11.075 1.00 63.53 280 ILE A CA 1
ATOM 2267 C C . ILE A 1 280 ? 12.517 10.596 12.062 1.00 63.53 280 ILE A C 1
ATOM 2269 O O . ILE A 1 280 ? 12.059 11.470 12.800 1.00 63.53 280 ILE A O 1
ATOM 2273 N N . THR A 1 281 ? 12.089 9.336 12.151 1.00 65.00 281 THR A N 1
ATOM 2274 C CA . THR A 1 281 ? 10.895 8.879 12.888 1.00 65.00 281 THR A CA 1
ATOM 2275 C C . THR A 1 281 ? 10.854 9.261 14.381 1.00 65.00 281 THR A C 1
ATOM 2277 O O . THR A 1 281 ? 9.777 9.480 14.941 1.00 65.00 281 THR A O 1
ATOM 2280 N N . ASP A 1 282 ? 12.003 9.401 15.047 1.00 62.25 282 ASP A N 1
ATOM 2281 C CA . ASP A 1 282 ? 12.053 9.620 16.501 1.00 62.25 282 ASP A CA 1
ATOM 2282 C C . ASP A 1 282 ? 11.528 10.993 16.952 1.00 62.25 282 ASP A C 1
ATOM 2284 O O . ASP A 1 282 ? 10.968 11.113 18.048 1.00 62.25 282 ASP A O 1
ATOM 2288 N N . ALA A 1 283 ? 11.639 12.029 16.113 1.00 68.25 283 ALA A N 1
ATOM 2289 C CA . ALA A 1 283 ? 11.145 13.368 16.443 1.00 68.25 283 ALA A CA 1
ATOM 2290 C C . ALA A 1 283 ? 9.605 13.413 16.528 1.00 68.25 283 ALA A C 1
ATOM 2292 O O . ALA A 1 283 ? 9.043 14.049 17.429 1.00 68.25 283 ALA A O 1
ATOM 2293 N N . ASN A 1 284 ? 8.926 12.660 15.659 1.00 76.19 284 ASN A N 1
ATOM 2294 C CA . ASN A 1 284 ? 7.464 12.649 15.544 1.00 76.19 284 ASN A CA 1
ATOM 2295 C C . ASN A 1 284 ? 6.786 12.028 16.778 1.00 76.19 284 ASN A C 1
ATOM 2297 O O . ASN A 1 284 ? 5.691 12.435 17.169 1.00 76.19 284 ASN A O 1
ATOM 2301 N N . ASN A 1 285 ? 7.464 11.106 17.471 1.00 80.12 285 ASN A N 1
ATOM 2302 C CA . ASN A 1 285 ? 6.931 10.452 18.670 1.00 80.12 285 ASN A CA 1
ATOM 2303 C C . ASN A 1 285 ? 6.711 11.419 19.845 1.00 80.12 285 ASN A C 1
ATOM 2305 O O . ASN A 1 285 ? 5.779 11.238 20.637 1.00 80.12 285 ASN A O 1
ATOM 2309 N N . LYS A 1 286 ? 7.557 12.449 19.994 1.00 85.94 286 LYS A N 1
ATOM 2310 C CA . LYS A 1 286 ? 7.396 13.445 21.066 1.00 85.94 286 LYS A CA 1
ATOM 2311 C C . LYS A 1 286 ? 6.200 14.351 20.791 1.00 85.94 286 LYS A C 1
ATOM 2313 O O . LYS A 1 286 ? 5.402 14.597 21.697 1.00 85.94 286 LYS A O 1
ATOM 2318 N N . GLU A 1 287 ? 6.069 14.814 19.552 1.00 89.12 287 GLU A N 1
ATOM 2319 C CA . GLU A 1 287 ? 4.946 15.648 19.133 1.00 89.12 287 GLU A CA 1
ATOM 2320 C C . GLU A 1 287 ? 3.618 14.895 19.255 1.00 89.12 287 GLU A C 1
ATOM 2322 O O . GLU A 1 287 ? 2.663 15.432 19.816 1.00 89.12 287 GLU A O 1
ATOM 2327 N N . HIS A 1 288 ? 3.581 13.625 18.840 1.00 87.38 288 HIS A N 1
ATOM 2328 C CA . HIS A 1 288 ? 2.399 12.768 18.959 1.00 87.38 288 HIS A CA 1
ATOM 2329 C C . HIS A 1 288 ? 1.886 12.690 20.403 1.00 87.38 288 HIS A C 1
ATOM 2331 O O . HIS A 1 288 ? 0.718 12.989 20.660 1.00 87.38 288 HIS A O 1
ATOM 2337 N N . LYS A 1 289 ? 2.774 12.435 21.376 1.00 89.31 289 LYS A N 1
ATOM 2338 C CA . LYS A 1 289 ? 2.420 12.415 22.810 1.00 89.31 289 LYS A CA 1
ATOM 2339 C C . LYS A 1 289 ? 1.916 13.766 23.324 1.00 89.31 289 LYS A C 1
ATOM 2341 O O . LYS A 1 289 ? 1.009 13.804 24.158 1.00 89.31 289 LYS A O 1
ATOM 2346 N N . MET A 1 290 ? 2.497 14.874 22.858 1.00 92.00 290 MET A N 1
ATOM 2347 C CA . MET A 1 290 ? 2.057 16.221 23.242 1.00 92.00 290 MET A CA 1
ATOM 2348 C C . MET A 1 290 ? 0.654 16.528 22.709 1.00 92.00 290 MET A C 1
ATOM 2350 O O . MET A 1 290 ? -0.196 17.004 23.464 1.00 92.00 290 MET A O 1
ATOM 2354 N N . VAL A 1 291 ? 0.394 16.216 21.436 1.00 91.00 291 VAL A N 1
ATOM 2355 C CA . VAL A 1 291 ? -0.919 16.403 20.806 1.00 91.00 291 VA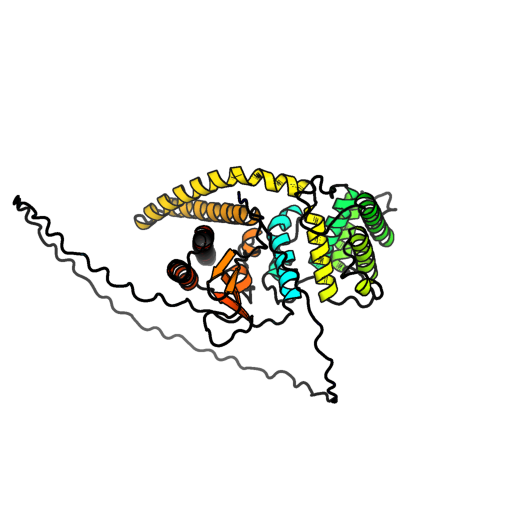L A CA 1
ATOM 2356 C C . VAL A 1 291 ? -1.969 15.504 21.460 1.00 91.00 291 VAL A C 1
ATOM 2358 O O . VAL A 1 291 ? -3.062 15.976 21.762 1.00 91.00 291 VAL A O 1
ATOM 2361 N N . GLU A 1 292 ? -1.639 14.247 21.772 1.00 90.38 292 GLU A N 1
ATOM 2362 C CA . GLU A 1 292 ? -2.540 13.338 22.491 1.00 90.38 292 GLU A CA 1
ATOM 2363 C C . GLU A 1 292 ? -2.923 13.887 23.878 1.00 90.38 292 GLU A C 1
ATOM 2365 O O . GLU A 1 292 ? -4.096 13.869 24.268 1.00 90.38 292 GLU A O 1
ATOM 2370 N N . ALA A 1 293 ? -1.948 14.409 24.631 1.00 92.62 293 ALA A N 1
ATOM 2371 C CA . ALA A 1 293 ? -2.196 15.007 25.939 1.00 92.62 293 ALA A CA 1
ATOM 2372 C C . ALA A 1 293 ? -3.092 16.254 25.842 1.00 92.62 293 ALA A C 1
ATOM 2374 O O . ALA A 1 293 ? -4.040 16.379 26.621 1.00 92.62 293 ALA A O 1
ATOM 2375 N N . ALA A 1 294 ? -2.838 17.138 24.870 1.00 92.56 294 ALA A N 1
ATOM 2376 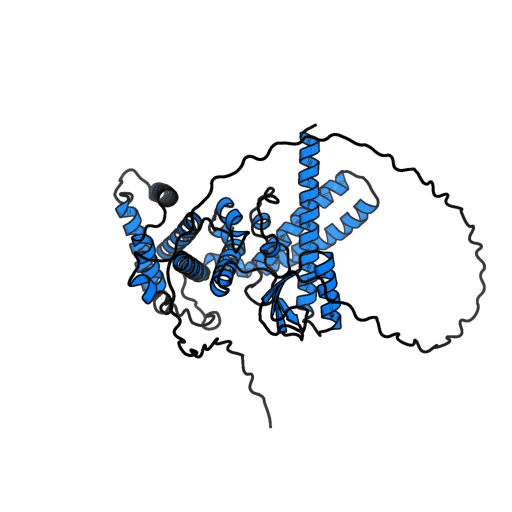C CA . ALA A 1 294 ? -3.661 18.321 24.616 1.00 92.56 294 ALA A CA 1
ATOM 2377 C C . ALA A 1 294 ? -5.095 17.943 24.218 1.00 92.56 294 ALA A C 1
ATOM 2379 O O . ALA A 1 294 ? -6.061 18.465 24.778 1.00 92.56 294 ALA A O 1
ATOM 2380 N N . LEU A 1 295 ? -5.245 16.963 23.324 1.00 89.75 295 LEU A N 1
ATOM 2381 C CA . LEU A 1 295 ? -6.544 16.468 22.884 1.00 89.75 295 LEU A CA 1
ATOM 2382 C C . LEU A 1 295 ? -7.357 15.879 24.047 1.00 89.75 295 LEU A C 1
ATOM 2384 O O . LEU A 1 295 ? -8.564 16.098 24.141 1.00 89.75 295 LEU A O 1
ATOM 2388 N N . ARG A 1 296 ? -6.706 15.170 24.977 1.00 90.69 296 ARG A N 1
ATOM 2389 C CA . ARG A 1 296 ? -7.356 14.652 26.192 1.00 90.69 296 ARG A CA 1
ATOM 2390 C C . ARG A 1 296 ? -7.913 15.774 27.075 1.00 90.69 296 ARG A C 1
ATOM 2392 O O . ARG A 1 296 ? -8.977 15.597 27.666 1.00 90.69 296 ARG A O 1
ATOM 2399 N N . VAL A 1 297 ? -7.213 16.905 27.175 1.00 92.31 297 VAL A N 1
ATOM 2400 C CA . VAL A 1 297 ? -7.678 18.083 27.928 1.00 92.31 297 VAL A CA 1
ATOM 2401 C C . VAL A 1 297 ? -8.870 18.736 27.228 1.00 92.31 297 VAL A C 1
ATOM 2403 O O . VAL A 1 297 ? -9.885 18.982 27.879 1.00 92.31 297 VAL A O 1
ATOM 2406 N N . GLU A 1 298 ? -8.792 18.954 25.915 1.00 89.00 298 GLU A N 1
ATOM 2407 C CA . GLU A 1 298 ? -9.878 19.584 25.151 1.00 89.00 298 GLU A CA 1
ATOM 2408 C C . GLU A 1 298 ? -11.148 18.728 25.096 1.00 89.00 298 GLU A C 1
ATOM 2410 O O . GLU A 1 298 ? -12.251 19.256 25.230 1.00 89.00 298 GLU A O 1
ATOM 2415 N N . ARG A 1 299 ? -11.030 17.394 25.027 1.00 87.31 299 ARG A N 1
ATOM 2416 C CA . ARG A 1 299 ? -12.193 16.492 25.130 1.00 87.31 299 ARG A CA 1
ATOM 2417 C C . ARG A 1 299 ? -12.972 16.716 26.429 1.00 87.31 299 ARG A C 1
ATOM 2419 O O . ARG A 1 299 ? -14.180 16.933 26.375 1.00 87.31 299 ARG A O 1
ATOM 2426 N N . ARG A 1 300 ? -12.277 16.792 27.570 1.00 90.38 300 ARG A N 1
ATOM 2427 C CA . ARG A 1 300 ? -12.896 17.072 28.881 1.00 90.38 300 ARG A CA 1
ATOM 2428 C C . ARG A 1 300 ? -13.511 18.469 28.965 1.00 90.38 300 ARG A C 1
ATOM 2430 O O . ARG A 1 300 ? -14.512 18.653 29.649 1.00 90.38 300 ARG A O 1
ATOM 2437 N N . ARG A 1 301 ? -12.921 19.467 28.299 1.00 88.62 301 ARG A N 1
ATOM 2438 C CA . ARG A 1 301 ? -13.493 20.823 28.231 1.00 88.62 301 ARG A CA 1
ATOM 2439 C C . ARG A 1 301 ? -14.785 20.838 27.417 1.00 88.62 301 ARG A C 1
ATOM 2441 O O . ARG A 1 301 ? -15.775 21.388 27.883 1.00 88.62 301 ARG A O 1
ATOM 2448 N N . SER A 1 302 ? -14.794 20.173 26.261 1.00 87.06 302 SER A N 1
ATOM 2449 C CA . SER A 1 302 ? -15.965 20.113 25.376 1.00 87.06 302 SER A CA 1
ATOM 2450 C C . SER A 1 302 ? -17.171 19.388 25.983 1.00 87.06 302 SER A C 1
ATOM 2452 O O . SER A 1 302 ? -18.302 19.704 25.644 1.00 87.06 302 SER A O 1
ATOM 2454 N N . GLU A 1 303 ? -16.958 18.451 26.911 1.00 86.81 303 GLU A N 1
ATOM 2455 C CA . GLU A 1 303 ? -18.053 17.782 27.635 1.00 86.81 303 GLU A CA 1
ATOM 2456 C C . GLU A 1 303 ? -18.811 18.728 28.580 1.00 86.81 303 GLU A C 1
ATOM 2458 O O . GLU A 1 303 ? -19.950 18.447 28.941 1.00 86.81 303 GLU A O 1
ATOM 2463 N N . ASN A 1 304 ? -18.192 19.845 28.976 1.00 86.88 304 ASN A N 1
ATOM 2464 C CA . ASN A 1 304 ? -18.735 20.771 29.970 1.00 86.88 304 ASN A CA 1
ATOM 2465 C C . ASN A 1 304 ? -19.177 22.121 29.379 1.00 86.88 304 ASN A C 1
ATOM 2467 O O . ASN A 1 304 ? -19.773 22.921 30.101 1.00 86.88 304 ASN A O 1
ATOM 2471 N N . THR A 1 305 ? -18.892 22.386 28.099 1.00 85.44 305 THR A N 1
ATOM 2472 C CA . THR A 1 305 ? -19.098 23.704 27.484 1.00 85.44 305 THR A CA 1
ATOM 2473 C C . THR A 1 305 ? -19.431 23.583 25.995 1.00 85.44 305 THR A C 1
ATOM 2475 O O . THR A 1 305 ? -18.720 22.909 25.255 1.00 85.44 305 THR A O 1
ATOM 2478 N N . GLU A 1 306 ? -20.443 24.319 25.529 1.00 87.88 306 GLU A N 1
ATOM 2479 C CA . GLU A 1 306 ? -20.826 24.425 24.106 1.00 87.88 306 GLU A CA 1
ATOM 2480 C C . GLU A 1 306 ? -20.100 25.571 23.362 1.00 87.88 306 GLU A C 1
ATOM 2482 O O . GLU A 1 306 ? -20.625 26.135 22.406 1.00 87.88 306 GLU A O 1
ATOM 2487 N N . ASP A 1 307 ? -18.898 25.962 23.800 1.00 89.50 307 ASP A N 1
ATOM 2488 C CA . ASP A 1 307 ? -18.150 27.071 23.191 1.00 89.50 307 ASP A CA 1
ATOM 2489 C C . ASP A 1 307 ? -17.616 26.666 21.798 1.00 89.50 307 ASP A C 1
ATOM 2491 O O . ASP A 1 307 ? -16.806 25.731 21.703 1.00 89.50 307 ASP A O 1
ATOM 2495 N N . PRO A 1 308 ? -17.993 27.382 20.720 1.00 86.12 308 PRO A N 1
ATOM 2496 C CA . PRO A 1 308 ? -17.504 27.117 19.369 1.00 86.12 308 PRO A CA 1
ATOM 2497 C C . PRO A 1 308 ? -15.974 27.112 19.246 1.00 86.12 308 PRO A C 1
ATOM 2499 O O . PRO A 1 308 ? -15.428 26.335 18.467 1.00 86.12 308 PRO A O 1
ATOM 2502 N N . LYS A 1 309 ? -15.254 27.918 20.037 1.00 89.12 309 LYS A N 1
ATOM 2503 C CA . LYS A 1 309 ? -13.782 27.976 19.983 1.00 89.12 309 LYS A CA 1
ATOM 2504 C C . LYS A 1 309 ? -13.127 26.721 20.555 1.00 89.12 309 LYS A C 1
ATOM 2506 O O . LYS A 1 309 ? -12.139 26.234 20.007 1.00 89.12 309 LYS A O 1
ATOM 2511 N N . ILE A 1 310 ? -13.678 26.186 21.647 1.00 86.56 310 ILE A N 1
ATOM 2512 C CA . ILE A 1 310 ? -13.241 24.907 22.240 1.00 86.56 310 ILE A CA 1
ATOM 2513 C C . ILE A 1 310 ? -13.459 23.787 21.223 1.00 86.56 310 ILE A C 1
ATOM 2515 O O . ILE A 1 310 ? -12.605 22.921 21.022 1.00 86.56 310 ILE A O 1
ATOM 2519 N N . TYR A 1 311 ? -14.589 23.845 20.528 1.00 84.31 311 TYR A N 1
ATOM 2520 C CA . TYR A 1 311 ? -14.928 22.897 19.487 1.00 84.31 311 TYR A CA 1
ATOM 2521 C C . TYR A 1 311 ? -13.966 22.952 18.280 1.00 84.31 311 TYR A C 1
ATOM 2523 O O . TYR A 1 311 ? -13.432 21.915 17.880 1.00 84.31 311 TYR A O 1
ATOM 2531 N N . GLU A 1 312 ? -13.680 24.138 17.734 1.00 87.38 312 GLU A N 1
ATOM 2532 C CA . GLU A 1 312 ? -12.712 24.320 16.637 1.00 87.38 312 GLU A CA 1
ATOM 2533 C C . GLU A 1 312 ? -11.296 23.877 17.034 1.00 87.38 312 GLU A C 1
ATOM 2535 O O . GLU A 1 312 ? -10.618 23.184 16.271 1.00 87.38 312 GLU A O 1
ATOM 2540 N N . SER A 1 313 ? -10.869 24.211 18.255 1.00 90.94 313 SER A N 1
ATOM 2541 C CA . SER A 1 313 ? -9.587 23.774 18.820 1.00 90.94 313 SER A CA 1
ATOM 2542 C C . SER A 1 313 ? -9.487 22.247 18.878 1.00 90.94 313 SER A C 1
ATOM 2544 O O . SER A 1 313 ? -8.500 21.657 18.427 1.00 90.94 313 SER A O 1
ATOM 2546 N N . ARG A 1 314 ? -10.546 21.575 19.353 1.00 87.38 314 ARG A N 1
ATOM 2547 C CA . ARG A 1 314 ? -10.622 20.111 19.363 1.00 87.38 314 ARG A CA 1
ATOM 2548 C C . ARG A 1 314 ? -10.539 19.531 17.949 1.00 87.38 314 ARG A C 1
ATOM 2550 O O . ARG A 1 314 ? -9.822 18.554 17.760 1.00 87.38 314 ARG A O 1
ATOM 2557 N N . LEU A 1 315 ? -11.211 20.131 16.963 1.00 84.81 315 LEU A N 1
ATOM 2558 C CA . LEU A 1 315 ? -11.149 19.695 15.560 1.00 84.81 315 LEU A CA 1
ATOM 2559 C C . LEU A 1 315 ? -9.739 19.759 14.988 1.00 84.81 315 LEU A C 1
ATOM 2561 O O . LEU A 1 315 ? -9.277 18.784 14.392 1.00 84.81 315 LEU A O 1
ATOM 2565 N N . ALA A 1 316 ? -9.038 20.867 15.219 1.00 87.75 316 ALA A N 1
ATOM 2566 C CA . ALA A 1 316 ? -7.653 21.018 14.798 1.00 87.75 316 ALA A CA 1
ATOM 2567 C C . ALA A 1 316 ? -6.739 19.967 15.455 1.00 87.75 316 ALA A C 1
ATOM 2569 O O . ALA A 1 316 ? -5.912 19.358 14.775 1.00 87.75 316 ALA A O 1
ATOM 2570 N N . LEU A 1 317 ? -6.919 19.703 16.755 1.00 88.12 317 LEU A N 1
ATOM 2571 C CA . LEU A 1 317 ? -6.144 18.692 17.480 1.00 88.12 317 LEU A CA 1
ATOM 2572 C C . LEU A 1 317 ? -6.456 17.260 17.031 1.00 88.12 317 LEU A C 1
ATOM 2574 O O . LEU A 1 317 ? -5.527 16.468 16.913 1.00 88.12 317 LEU A O 1
ATOM 2578 N N . GLU A 1 318 ? -7.719 16.908 16.769 1.00 85.44 318 GLU A N 1
ATOM 2579 C CA . GLU A 1 318 ? -8.078 15.569 16.273 1.00 85.44 318 GLU A CA 1
ATOM 2580 C C . GLU A 1 318 ? -7.527 15.325 14.867 1.00 85.44 318 GLU A C 1
ATOM 2582 O O . GLU A 1 318 ? -6.984 14.249 14.611 1.00 85.44 318 GLU A O 1
ATOM 2587 N N . LYS A 1 319 ? -7.578 16.335 13.989 1.00 86.50 319 LYS A N 1
ATOM 2588 C CA . LYS A 1 319 ? -6.952 16.268 12.665 1.00 86.50 319 LYS A CA 1
ATOM 2589 C C . LYS A 1 319 ? -5.439 16.070 12.780 1.00 86.50 319 LYS A C 1
ATOM 2591 O O . LYS A 1 319 ? -4.905 15.131 12.198 1.00 86.50 319 LYS A O 1
ATOM 2596 N N . LYS A 1 320 ? -4.766 16.887 13.596 1.00 88.69 320 LYS A N 1
ATOM 2597 C CA . LYS A 1 320 ? -3.316 16.786 13.813 1.00 88.69 320 LYS A CA 1
ATOM 2598 C C . LYS A 1 320 ? -2.912 15.455 14.457 1.00 88.69 320 LYS A C 1
ATOM 2600 O O . LYS A 1 320 ? -1.903 14.865 14.085 1.00 88.69 320 LYS A O 1
ATOM 2605 N N . TYR A 1 321 ? -3.698 14.955 15.411 1.00 87.38 321 TYR A N 1
ATOM 2606 C CA . TYR A 1 321 ? -3.479 13.641 16.020 1.00 87.38 321 TYR A CA 1
ATOM 2607 C C . TYR A 1 321 ? -3.582 12.522 14.982 1.00 87.38 321 TYR A C 1
ATOM 2609 O O . TYR A 1 321 ? -2.754 11.611 14.980 1.00 87.38 321 TYR A O 1
ATOM 2617 N N . LEU A 1 322 ? -4.576 12.592 14.092 1.00 83.62 322 LEU A N 1
ATOM 2618 C CA . LEU A 1 322 ? -4.741 11.625 13.015 1.00 83.62 322 LEU A CA 1
ATOM 2619 C C . LEU A 1 322 ? -3.562 11.672 12.035 1.00 83.62 322 LEU A C 1
ATOM 2621 O O . LEU A 1 322 ? -3.003 10.619 11.747 1.00 83.62 322 LEU A O 1
ATOM 2625 N N . GLU A 1 323 ? -3.148 12.861 11.590 1.00 85.38 323 GLU A N 1
ATOM 2626 C CA . GLU A 1 323 ? -1.978 13.061 10.717 1.00 85.38 323 GLU A CA 1
ATOM 2627 C C . GLU A 1 323 ? -0.713 12.443 11.334 1.00 85.38 323 GLU A C 1
ATOM 2629 O O . GLU A 1 323 ? -0.060 11.610 10.710 1.00 85.38 323 GLU A O 1
ATOM 2634 N N . LEU A 1 324 ? -0.420 12.750 12.603 1.00 85.19 324 LEU A N 1
ATOM 2635 C CA . LEU A 1 324 ? 0.737 12.184 13.304 1.00 85.19 324 LEU A CA 1
ATOM 2636 C C . LEU A 1 324 ? 0.610 10.668 13.531 1.00 85.19 324 LEU A C 1
ATOM 2638 O O . LEU A 1 324 ? 1.615 9.962 13.549 1.00 85.19 324 LEU A O 1
ATOM 2642 N N . THR A 1 325 ? -0.608 10.147 13.713 1.00 82.75 325 THR A N 1
ATOM 2643 C CA . THR A 1 325 ? -0.841 8.699 13.851 1.00 82.75 325 THR A CA 1
ATOM 2644 C C . THR A 1 325 ? -0.614 7.978 12.525 1.00 82.75 325 THR A C 1
ATOM 2646 O O . THR A 1 325 ? 0.021 6.927 12.511 1.00 82.75 325 THR A O 1
ATOM 2649 N N . ILE A 1 326 ? -1.079 8.551 11.412 1.00 80.50 326 ILE A N 1
ATOM 2650 C CA . ILE A 1 326 ? -0.823 8.047 10.058 1.00 80.50 326 ILE A CA 1
ATOM 2651 C C . ILE A 1 326 ? 0.677 8.053 9.778 1.00 80.50 326 ILE A C 1
ATOM 2653 O O . ILE A 1 326 ? 1.210 7.035 9.348 1.00 80.50 326 ILE A O 1
ATOM 2657 N N . GLU A 1 327 ? 1.369 9.143 10.099 1.00 79.75 327 GLU A N 1
ATOM 2658 C CA . GLU A 1 327 ? 2.817 9.256 9.917 1.00 79.75 327 GLU A CA 1
ATOM 2659 C C . GLU A 1 327 ? 3.590 8.247 10.789 1.00 79.75 327 GLU A C 1
ATOM 2661 O O . GLU A 1 327 ? 4.491 7.537 10.329 1.00 79.75 327 GLU A O 1
ATOM 2666 N N . GLY A 1 328 ? 3.173 8.077 12.047 1.00 80.31 328 GLY A N 1
ATOM 2667 C CA . GLY A 1 328 ? 3.688 7.022 12.922 1.00 80.31 328 GLY A CA 1
ATOM 2668 C C . GLY A 1 328 ? 3.419 5.615 12.374 1.00 80.31 328 GLY A C 1
ATOM 2669 O O . GLY A 1 328 ? 4.233 4.704 12.514 1.00 80.31 328 GLY A O 1
ATOM 2670 N N . HIS A 1 329 ? 2.286 5.407 11.705 1.00 76.81 329 HIS A N 1
ATOM 2671 C CA . HIS A 1 329 ? 1.973 4.138 11.056 1.00 76.81 329 HIS A CA 1
ATOM 2672 C C . HIS A 1 329 ? 2.808 3.901 9.792 1.00 76.81 329 HIS A C 1
ATOM 2674 O O . HIS A 1 329 ? 3.284 2.780 9.624 1.00 76.81 329 HIS A O 1
ATOM 2680 N N . ARG A 1 330 ? 3.049 4.928 8.965 1.00 76.06 330 ARG A N 1
ATOM 2681 C CA . ARG A 1 330 ? 3.905 4.872 7.762 1.00 76.06 330 ARG A CA 1
ATOM 2682 C C . ARG A 1 330 ? 5.360 4.537 8.077 1.00 76.06 330 ARG A C 1
ATOM 2684 O O . ARG A 1 330 ? 6.045 3.896 7.284 1.00 76.06 330 ARG A O 1
ATOM 2691 N N . SER A 1 331 ? 5.839 4.942 9.243 1.00 70.19 331 SER A N 1
ATOM 2692 C CA . SER A 1 331 ? 7.211 4.677 9.678 1.00 70.19 331 SER A CA 1
ATOM 2693 C C . SER A 1 331 ? 7.410 3.293 10.312 1.00 70.19 331 SER A C 1
ATOM 2695 O O . SER A 1 331 ? 8.542 2.825 10.421 1.00 70.19 331 SER A O 1
ATOM 2697 N N . THR A 1 332 ? 6.335 2.585 10.677 1.00 71.00 332 THR A N 1
ATOM 2698 C CA . THR A 1 332 ? 6.428 1.240 11.270 1.00 71.00 332 THR A CA 1
ATOM 2699 C C . THR A 1 332 ? 6.663 0.171 10.189 1.00 71.00 332 THR A C 1
ATOM 2701 O O . THR A 1 332 ? 6.009 0.181 9.150 1.00 71.00 332 THR A O 1
ATOM 2704 N N . LYS A 1 333 ? 7.544 -0.808 10.436 1.00 65.56 333 LYS A N 1
ATOM 2705 C CA . LYS A 1 333 ? 7.688 -2.009 9.589 1.00 65.56 333 LYS A CA 1
ATOM 2706 C C . LYS A 1 333 ? 6.485 -2.939 9.834 1.00 65.56 333 LYS A C 1
ATOM 2708 O O . LYS A 1 333 ? 6.288 -3.357 10.970 1.00 65.56 333 LYS A O 1
ATOM 2713 N N . ARG A 1 334 ? 5.650 -3.206 8.819 1.00 60.22 334 ARG A N 1
ATOM 2714 C CA . ARG A 1 334 ? 4.299 -3.788 9.021 1.00 60.22 334 ARG A CA 1
ATOM 2715 C C . ARG A 1 334 ? 3.955 -5.065 8.264 1.00 60.22 334 ARG A C 1
ATOM 2717 O O . ARG A 1 334 ? 2.861 -5.584 8.446 1.00 60.22 334 ARG A O 1
ATOM 2724 N N . LEU A 1 335 ? 4.871 -5.624 7.483 1.00 68.00 335 LEU A N 1
ATOM 2725 C CA . LEU A 1 335 ? 4.660 -6.939 6.865 1.00 68.00 335 LEU A CA 1
ATOM 2726 C C . LEU A 1 335 ? 4.997 -8.082 7.836 1.00 68.00 335 LEU A C 1
ATOM 2728 O O . LEU A 1 335 ? 5.598 -9.079 7.456 1.00 68.00 335 LEU A O 1
ATOM 2732 N N . GLU A 1 336 ? 4.636 -7.910 9.105 1.00 84.62 336 GLU A N 1
ATOM 2733 C CA . GLU A 1 336 ? 4.793 -8.908 10.157 1.00 84.62 336 GLU A CA 1
ATOM 2734 C C . GLU A 1 336 ? 3.461 -9.024 10.915 1.00 84.62 336 GLU A C 1
ATOM 2736 O O . GLU A 1 336 ? 2.768 -8.010 11.083 1.00 84.62 336 GLU A O 1
ATOM 2741 N N . PRO A 1 337 ? 3.087 -10.228 11.385 1.00 90.88 337 PRO A N 1
ATOM 2742 C CA . PRO A 1 337 ? 1.900 -10.399 12.209 1.00 90.88 337 PRO A CA 1
ATOM 2743 C C . PRO A 1 337 ? 1.935 -9.471 13.431 1.00 90.88 337 PRO A C 1
ATOM 2745 O O . PRO A 1 337 ? 2.939 -9.379 14.138 1.00 90.88 337 PRO A O 1
ATOM 2748 N N . ALA A 1 338 ? 0.811 -8.821 13.725 1.00 90.69 338 ALA A N 1
ATOM 2749 C CA . ALA A 1 338 ? 0.627 -7.993 14.915 1.00 90.69 338 ALA A CA 1
ATOM 2750 C C . ALA A 1 338 ? 0.650 -8.833 16.207 1.00 90.69 338 ALA A C 1
ATOM 2752 O O . ALA A 1 338 ? 1.059 -8.361 17.268 1.00 90.69 338 ALA A O 1
ATOM 2753 N N . GLY A 1 339 ? 0.229 -10.094 16.113 1.00 92.19 339 GLY A N 1
ATOM 2754 C CA . GLY A 1 339 ? 0.244 -11.052 17.210 1.00 92.19 339 GLY A CA 1
ATOM 2755 C C . GLY A 1 339 ? -0.366 -12.388 16.806 1.00 92.19 339 GLY A C 1
ATOM 2756 O O . GLY A 1 339 ? -0.813 -12.561 15.674 1.00 92.19 339 GLY A O 1
ATOM 2757 N N . HIS A 1 340 ? -0.400 -13.326 17.746 1.00 92.50 340 HIS A N 1
ATOM 2758 C CA . HIS A 1 340 ? -1.068 -14.614 17.587 1.00 92.50 340 HIS A CA 1
ATOM 2759 C C . HIS A 1 340 ? -1.811 -15.000 18.869 1.00 92.50 340 HIS A C 1
ATOM 2761 O O . HIS A 1 340 ? -1.474 -14.515 19.952 1.00 92.50 340 HIS A O 1
ATOM 2767 N N . ASP A 1 341 ? -2.824 -15.856 18.747 1.00 91.44 341 ASP A N 1
ATOM 2768 C CA . ASP A 1 341 ? -3.486 -16.485 19.894 1.00 91.44 341 ASP A CA 1
ATOM 2769 C C . ASP A 1 341 ? -2.993 -17.927 20.120 1.00 91.44 341 ASP A C 1
ATOM 2771 O O . ASP A 1 341 ? -2.239 -18.497 19.330 1.00 91.44 341 ASP A O 1
ATOM 2775 N N . ASN A 1 342 ? -3.457 -18.553 21.205 1.00 88.88 342 ASN A N 1
ATOM 2776 C CA . ASN A 1 342 ? -3.133 -19.949 21.524 1.00 88.88 342 ASN A CA 1
ATOM 2777 C C . ASN A 1 342 ? -3.784 -20.964 20.565 1.00 88.88 342 ASN A C 1
ATOM 2779 O O . ASN A 1 342 ? -3.487 -22.156 20.640 1.00 88.88 342 ASN A O 1
ATOM 2783 N N . LYS A 1 343 ? -4.697 -20.517 19.696 1.00 89.12 343 LYS A N 1
ATOM 2784 C CA . LYS A 1 343 ? -5.373 -21.352 18.698 1.00 89.12 343 LYS A CA 1
ATOM 2785 C C . LYS A 1 343 ? -4.622 -21.356 17.363 1.00 89.12 343 LYS A C 1
ATOM 2787 O O . LYS A 1 343 ? -4.987 -22.130 16.482 1.00 89.12 343 LYS A O 1
ATOM 2792 N N . GLY A 1 344 ? -3.573 -20.543 17.225 1.00 91.25 344 GLY A N 1
ATOM 2793 C CA . GLY A 1 344 ? -2.785 -20.416 16.002 1.00 91.25 344 GLY A CA 1
ATOM 2794 C C . GLY A 1 344 ? -3.373 -19.432 14.991 1.00 91.25 344 GLY A C 1
ATOM 2795 O O . GLY A 1 344 ? -3.027 -19.508 13.816 1.00 91.25 344 GLY A O 1
ATOM 2796 N N . ASN A 1 345 ? -4.270 -18.533 15.410 1.00 94.00 345 ASN A N 1
ATOM 2797 C CA . ASN A 1 345 ? -4.676 -17.405 14.578 1.00 94.00 345 ASN A CA 1
ATOM 2798 C C . ASN A 1 345 ? -3.578 -16.344 14.592 1.00 94.00 345 ASN A C 1
ATOM 2800 O O . ASN A 1 345 ? -3.175 -15.891 15.662 1.00 94.00 345 ASN A O 1
ATOM 2804 N N . GLU A 1 346 ? -3.148 -15.910 13.413 1.00 94.88 346 GLU A N 1
ATOM 2805 C CA . GLU A 1 346 ? -2.255 -14.768 13.234 1.00 94.88 346 GLU A CA 1
ATOM 2806 C C . GLU A 1 346 ? -3.075 -13.516 12.937 1.00 94.88 346 GLU A C 1
ATOM 2808 O O . GLU A 1 346 ? -3.920 -13.517 12.041 1.00 94.88 346 GLU A O 1
ATOM 2813 N N . TYR A 1 347 ? -2.829 -12.438 13.675 1.00 94.69 347 TYR A N 1
ATOM 2814 C CA . TYR A 1 347 ? -3.561 -11.186 13.531 1.00 94.69 347 TYR A CA 1
ATOM 2815 C C . TYR A 1 347 ? -2.756 -10.153 12.760 1.00 94.69 347 TYR A C 1
ATOM 2817 O O . TYR A 1 347 ? -1.567 -9.967 12.998 1.00 94.69 347 TYR A O 1
ATOM 2825 N N . TRP A 1 348 ? -3.439 -9.423 11.890 1.00 94.19 348 TRP A N 1
ATOM 2826 C CA . TRP A 1 348 ? -2.875 -8.436 10.985 1.00 94.19 348 TRP A CA 1
ATOM 2827 C C . TRP A 1 348 ? -3.697 -7.148 11.042 1.00 94.19 348 TRP A C 1
ATOM 2829 O O . TRP A 1 348 ? -4.930 -7.174 11.104 1.00 94.19 348 TRP A O 1
ATOM 2839 N N . ILE A 1 349 ? -3.012 -6.002 11.035 1.00 91.75 349 ILE A N 1
ATOM 2840 C CA . ILE A 1 349 ? -3.640 -4.675 11.051 1.00 91.75 349 ILE A CA 1
ATOM 2841 C C . ILE A 1 349 ? -3.163 -3.899 9.829 1.00 91.75 349 ILE A C 1
ATOM 2843 O O . ILE A 1 349 ? -2.041 -3.394 9.790 1.00 91.75 349 ILE A O 1
ATOM 2847 N N . PHE A 1 350 ? -4.052 -3.770 8.851 1.00 88.50 350 PHE A N 1
ATOM 2848 C CA . PHE A 1 350 ? -3.795 -3.037 7.618 1.00 88.50 350 PHE A CA 1
ATOM 2849 C C . PHE A 1 350 ? -4.296 -1.592 7.722 1.00 88.50 350 PHE A C 1
ATOM 2851 O O . PHE A 1 350 ? -5.358 -1.320 8.293 1.00 88.50 350 PHE A O 1
ATOM 2858 N N . ASN A 1 351 ? -3.528 -0.648 7.180 1.00 82.62 351 ASN A N 1
ATOM 2859 C CA . ASN A 1 351 ? -3.872 0.772 7.220 1.00 82.62 351 ASN A CA 1
ATOM 2860 C C . ASN A 1 351 ? -4.838 1.157 6.099 1.00 82.62 351 ASN A C 1
ATOM 2862 O O . ASN A 1 351 ? -4.960 0.461 5.095 1.00 82.62 351 ASN A O 1
ATOM 2866 N N . ASP A 1 352 ? -5.532 2.277 6.266 1.00 80.88 352 ASP A N 1
ATOM 2867 C CA . ASP A 1 352 ? -6.317 2.893 5.201 1.00 80.88 352 ASP A CA 1
ATOM 2868 C C . ASP A 1 352 ? -5.404 3.725 4.289 1.00 80.88 352 ASP A C 1
ATOM 2870 O O . ASP A 1 352 ? -4.662 4.581 4.771 1.00 80.88 352 ASP A O 1
ATOM 2874 N N . LEU A 1 353 ? -5.493 3.508 2.975 1.00 72.81 353 LEU A N 1
ATOM 2875 C CA . LEU A 1 353 ? -4.769 4.314 1.998 1.00 72.81 353 LEU A CA 1
ATOM 2876 C C . LEU A 1 353 ? -5.373 5.710 1.812 1.00 72.81 353 LEU A C 1
ATOM 2878 O O . LEU A 1 353 ? -4.661 6.673 1.573 1.00 72.81 353 LEU A O 1
ATOM 2882 N N . ILE A 1 354 ? -6.692 5.848 1.893 1.00 70.75 354 ILE A N 1
ATOM 2883 C CA . ILE A 1 354 ? -7.403 7.057 1.460 1.00 70.75 354 ILE A CA 1
ATOM 2884 C C . ILE A 1 354 ? -7.119 8.217 2.411 1.00 70.75 354 ILE A C 1
ATOM 2886 O O . ILE A 1 354 ? -6.772 9.317 1.975 1.00 70.75 354 ILE A O 1
ATOM 2890 N N . THR A 1 355 ? -7.229 7.955 3.713 1.00 64.94 355 THR A N 1
ATOM 2891 C CA . THR A 1 355 ? -6.942 8.959 4.741 1.00 64.94 355 THR A CA 1
ATOM 2892 C C . THR A 1 355 ? -5.477 9.406 4.689 1.00 64.94 355 THR A C 1
ATOM 2894 O O . THR A 1 355 ? -5.178 10.567 4.956 1.00 64.94 355 THR A O 1
ATOM 2897 N N . ALA A 1 356 ? -4.568 8.512 4.289 1.00 55.31 356 ALA A N 1
ATOM 2898 C CA . ALA A 1 356 ? -3.143 8.803 4.217 1.00 55.31 356 ALA A CA 1
ATOM 2899 C C . ALA A 1 356 ? -2.808 9.886 3.182 1.00 55.31 356 ALA A C 1
ATOM 2901 O O . ALA A 1 356 ? -1.958 10.723 3.439 1.00 55.31 356 ALA A O 1
ATOM 2902 N N . HIS A 1 357 ? -3.517 9.922 2.051 1.00 55.41 357 HIS A N 1
ATOM 2903 C CA . HIS A 1 357 ? -3.215 10.828 0.934 1.00 55.41 357 HIS A CA 1
ATOM 2904 C C . HIS A 1 357 ? -4.154 12.046 0.857 1.00 55.41 357 HIS A C 1
ATOM 2906 O O . HIS A 1 357 ? -4.429 12.565 -0.225 1.00 55.41 357 HIS A O 1
ATOM 2912 N N . GLY A 1 358 ? -4.698 12.497 1.994 1.00 55.38 358 GLY A N 1
ATOM 2913 C CA . GLY A 1 358 ? -5.463 13.752 2.082 1.00 55.38 358 GLY A CA 1
ATOM 2914 C C . GLY A 1 358 ? -6.846 13.738 1.412 1.00 55.38 358 GLY A C 1
ATOM 2915 O O . GLY A 1 358 ? -7.478 14.787 1.258 1.00 55.38 358 GLY A O 1
ATOM 2916 N N . GLY A 1 359 ? -7.353 12.566 1.020 1.00 56.91 359 GLY A N 1
ATOM 2917 C CA . GLY A 1 359 ? -8.638 12.419 0.341 1.00 56.91 359 GLY A CA 1
ATOM 2918 C C . GLY A 1 359 ? -9.842 12.499 1.286 1.00 56.91 359 GLY A C 1
ATOM 2919 O O . GLY A 1 359 ? -10.408 11.474 1.654 1.00 56.91 359 GLY A O 1
ATOM 2920 N N . CYS A 1 360 ? -10.313 13.703 1.629 1.00 45.78 360 CYS A N 1
ATOM 2921 C CA . CYS A 1 360 ? -11.582 13.904 2.351 1.00 45.78 360 CYS A CA 1
ATOM 2922 C C . CYS A 1 360 ? -12.811 13.634 1.450 1.00 45.78 360 CYS A C 1
ATOM 2924 O O . CYS A 1 360 ? -13.541 14.561 1.080 1.00 45.78 360 CYS A O 1
ATOM 2926 N N . GLY A 1 361 ? -13.078 12.378 1.061 1.00 53.00 361 GLY A N 1
ATOM 2927 C CA . GLY A 1 361 ? -14.268 12.117 0.236 1.00 53.00 361 GLY A CA 1
ATOM 2928 C C . GLY A 1 361 ? -14.607 10.714 -0.268 1.00 53.00 361 GLY A C 1
ATOM 2929 O O . GLY A 1 361 ? -15.394 10.651 -1.211 1.00 53.00 361 GLY A O 1
ATOM 2930 N N . ALA A 1 362 ? -14.099 9.610 0.287 1.00 48.44 362 ALA A N 1
ATOM 2931 C CA . ALA A 1 362 ? -14.270 8.297 -0.361 1.00 48.44 362 ALA A CA 1
ATOM 2932 C C . ALA A 1 362 ? -14.911 7.165 0.475 1.00 48.44 362 ALA A C 1
ATOM 2934 O O . ALA A 1 362 ? -14.704 5.996 0.158 1.00 48.44 362 ALA A O 1
ATOM 2935 N N . ASP A 1 363 ? -15.802 7.479 1.423 1.00 50.06 363 ASP A N 1
ATOM 2936 C CA . ASP A 1 363 ? -16.597 6.456 2.145 1.00 50.06 363 ASP A CA 1
ATOM 2937 C C . ASP A 1 363 ? -17.464 5.576 1.231 1.00 50.06 363 ASP A C 1
ATOM 2939 O O . ASP A 1 363 ? -17.764 4.434 1.559 1.00 50.06 363 ASP A O 1
ATOM 2943 N N . SER A 1 364 ? -17.902 6.081 0.074 1.00 50.09 364 SER A N 1
ATOM 2944 C CA . SER A 1 364 ? -18.878 5.366 -0.765 1.00 50.09 364 SER A CA 1
ATOM 2945 C C . SER A 1 364 ? -18.271 4.349 -1.734 1.00 50.09 364 SER A C 1
ATOM 2947 O O . SER A 1 364 ? -19.019 3.685 -2.448 1.00 50.09 364 SER A O 1
ATOM 2949 N N . ARG A 1 365 ? -16.937 4.230 -1.808 1.00 54.75 365 ARG A N 1
ATOM 2950 C CA . ARG A 1 365 ? -16.272 3.416 -2.844 1.00 54.75 365 ARG A CA 1
ATOM 2951 C C . ARG A 1 365 ? -15.488 2.223 -2.321 1.00 54.75 365 ARG A C 1
ATOM 2953 O O . ARG A 1 365 ? -15.088 1.392 -3.132 1.00 54.75 365 ARG A O 1
ATOM 2960 N N . ASN A 1 366 ? -15.281 2.104 -1.011 1.00 65.69 366 ASN A N 1
ATOM 2961 C CA . ASN A 1 366 ? -14.638 0.916 -0.472 1.00 65.69 366 ASN A CA 1
ATOM 2962 C C . ASN A 1 366 ? -15.673 -0.193 -0.239 1.00 65.69 366 ASN A C 1
ATOM 2964 O O . ASN A 1 366 ? -16.321 -0.236 0.803 1.00 65.69 366 ASN A O 1
ATOM 2968 N N . SER A 1 367 ? -15.828 -1.088 -1.214 1.00 67.69 367 SER A N 1
ATOM 2969 C CA . SER A 1 367 ? -16.712 -2.253 -1.092 1.00 67.69 367 SER A CA 1
ATOM 2970 C C . SER A 1 367 ? -16.221 -3.278 -0.062 1.00 67.69 367 SER A C 1
ATOM 2972 O O . SER A 1 367 ? -17.002 -4.120 0.368 1.00 67.69 367 SER A O 1
ATOM 2974 N N . GLU A 1 368 ? -14.947 -3.210 0.343 1.00 78.06 368 GLU A N 1
ATOM 2975 C CA . GLU A 1 368 ? -14.316 -4.137 1.288 1.00 78.06 368 GLU A CA 1
ATOM 2976 C C . GLU A 1 368 ? -13.588 -3.362 2.403 1.00 78.06 368 GLU A C 1
ATOM 2978 O O . GLU A 1 368 ? -12.356 -3.292 2.442 1.00 78.06 368 GLU A O 1
ATOM 2983 N N . PRO A 1 369 ? -14.338 -2.761 3.351 1.00 79.75 369 PRO A N 1
ATOM 2984 C CA . PRO A 1 369 ? -13.773 -1.947 4.432 1.00 79.75 369 PRO A CA 1
ATOM 2985 C C . PRO A 1 369 ? -12.808 -2.714 5.340 1.00 79.75 369 PRO A C 1
ATOM 2987 O O . PRO A 1 369 ? -12.001 -2.105 6.047 1.00 79.75 369 PRO A O 1
ATOM 2990 N N . PHE A 1 370 ? -12.856 -4.046 5.323 1.00 86.12 370 PHE A N 1
ATOM 2991 C CA . PHE A 1 370 ? -12.056 -4.870 6.214 1.00 86.12 370 PHE A CA 1
ATOM 2992 C C . PHE A 1 370 ? -10.551 -4.835 5.929 1.00 86.12 370 PHE A C 1
ATOM 2994 O O . PHE A 1 370 ? -9.768 -4.977 6.864 1.00 86.12 370 PHE A O 1
ATOM 3001 N N . TRP A 1 371 ? -10.128 -4.508 4.705 1.00 86.25 371 TRP A N 1
ATOM 3002 C CA . TRP A 1 371 ? -8.708 -4.299 4.384 1.00 86.25 371 TRP A CA 1
ATOM 3003 C C . TRP A 1 371 ? -8.126 -2.993 4.932 1.00 86.25 371 TRP A C 1
ATOM 3005 O O . TRP A 1 371 ? -6.912 -2.805 4.936 1.00 86.25 371 TRP A O 1
ATOM 3015 N N . ALA A 1 372 ? -8.974 -2.064 5.369 1.00 82.88 372 ALA A N 1
ATOM 3016 C CA . ALA A 1 372 ? -8.559 -0.717 5.749 1.00 82.88 372 ALA A CA 1
ATOM 3017 C C . ALA A 1 372 ? -8.868 -0.370 7.200 1.00 82.88 372 ALA A C 1
ATOM 3019 O O . ALA A 1 372 ? -8.111 0.379 7.819 1.00 82.88 372 ALA A O 1
ATOM 3020 N N . TYR A 1 373 ? -9.960 -0.922 7.736 1.00 85.31 373 TYR A N 1
ATOM 3021 C CA . TYR A 1 373 ? -10.513 -0.537 9.035 1.00 85.31 373 TYR A CA 1
ATOM 3022 C C . TYR A 1 373 ? -10.577 -1.692 10.039 1.00 85.31 373 TYR A C 1
ATOM 3024 O O . TYR A 1 373 ? -10.613 -1.448 11.241 1.00 85.31 373 TYR A O 1
ATOM 3032 N N . SER A 1 374 ? -10.526 -2.948 9.590 1.00 89.12 374 SER A N 1
ATOM 3033 C CA . SER A 1 374 ? -10.630 -4.115 10.481 1.00 89.12 374 SER A CA 1
ATOM 3034 C C . SER A 1 374 ? -9.279 -4.606 10.999 1.00 89.12 374 SER A C 1
ATOM 3036 O O . SER A 1 374 ? -8.219 -4.133 10.577 1.00 89.12 374 SER A O 1
ATOM 3038 N N . VAL A 1 375 ? -9.351 -5.557 11.931 1.00 94.31 375 VAL A N 1
ATOM 3039 C CA . VAL A 1 375 ? -8.277 -6.507 12.238 1.00 94.31 375 VAL A CA 1
ATOM 3040 C C . VAL A 1 375 ? -8.563 -7.782 11.452 1.00 94.31 375 VAL A C 1
ATOM 3042 O O . VAL A 1 375 ? -9.687 -8.289 11.495 1.00 94.31 375 VAL A O 1
ATOM 3045 N N . VAL A 1 376 ? -7.570 -8.282 10.723 1.00 95.56 376 VAL A N 1
ATOM 3046 C CA . VAL A 1 376 ? -7.673 -9.523 9.949 1.00 95.56 376 VAL A CA 1
ATOM 3047 C C . VAL A 1 376 ? -7.016 -10.644 10.742 1.00 95.56 376 VAL A C 1
ATOM 3049 O O . VAL A 1 376 ? -5.916 -10.466 11.250 1.00 95.56 376 VAL A O 1
ATOM 3052 N N . ALA A 1 377 ? -7.685 -11.784 10.867 1.00 95.75 377 ALA A N 1
ATOM 3053 C CA . ALA A 1 377 ? -7.117 -12.991 11.453 1.00 95.75 377 ALA A CA 1
ATOM 3054 C C . ALA A 1 377 ? -6.970 -14.063 10.370 1.00 95.75 377 ALA A C 1
ATOM 3056 O O . ALA A 1 377 ? -7.904 -14.296 9.601 1.00 95.75 377 ALA A O 1
ATOM 3057 N N . ILE A 1 378 ? -5.815 -14.717 10.320 1.00 96.00 378 ILE A N 1
ATOM 3058 C CA . ILE A 1 378 ? -5.512 -15.791 9.375 1.00 96.00 378 ILE A CA 1
ATOM 3059 C C . ILE A 1 378 ? -5.222 -17.045 10.189 1.00 96.00 378 ILE A C 1
ATOM 3061 O O . ILE A 1 378 ? -4.282 -17.074 10.979 1.00 96.00 378 ILE A O 1
ATOM 3065 N N . GLY A 1 379 ? -6.059 -18.068 10.039 1.00 95.44 379 GLY A N 1
ATOM 3066 C CA . GLY A 1 379 ? -5.987 -19.262 10.876 1.00 95.44 379 GLY A CA 1
ATOM 3067 C C . GLY A 1 379 ? -7.313 -20.018 10.975 1.00 95.44 379 GLY A C 1
ATOM 3068 O O . GLY A 1 379 ? -8.214 -19.790 10.159 1.00 95.44 379 GLY A O 1
ATOM 3069 N N . PRO A 1 380 ? -7.447 -20.929 11.955 1.00 93.38 380 PRO A N 1
ATOM 3070 C CA . PRO A 1 380 ? -8.646 -21.756 12.130 1.00 93.38 380 PRO A CA 1
ATOM 3071 C C . PRO A 1 380 ? -9.900 -20.960 12.534 1.00 93.38 380 PRO A C 1
ATOM 3073 O O . PRO A 1 380 ? -11.017 -21.466 12.432 1.00 93.38 380 PRO A O 1
ATOM 3076 N N . GLY A 1 381 ? -9.742 -19.707 12.969 1.00 90.75 381 GLY A N 1
ATOM 3077 C CA . GLY A 1 381 ? -10.826 -18.856 13.445 1.00 90.75 381 GLY A CA 1
ATOM 3078 C C . GLY A 1 381 ? -11.157 -19.080 14.927 1.00 90.75 381 GLY A C 1
ATOM 3079 O O . GLY A 1 381 ? -10.368 -19.670 15.672 1.00 90.75 381 GLY A O 1
ATOM 3080 N N . PRO A 1 382 ? -12.317 -18.589 15.403 1.00 85.44 382 PRO A N 1
ATOM 3081 C CA . PRO A 1 382 ? -12.697 -18.699 16.813 1.00 85.44 382 PRO A CA 1
ATOM 3082 C C . PRO A 1 382 ? -13.203 -20.099 17.193 1.00 85.44 382 PRO A C 1
ATOM 3084 O O . PRO A 1 382 ? -13.119 -20.480 18.366 1.00 85.44 382 PRO A O 1
ATOM 3087 N N . SER A 1 383 ? -13.732 -20.846 16.215 1.00 80.38 383 SER A N 1
ATOM 3088 C CA . SER A 1 383 ? -14.310 -22.181 16.387 1.00 80.38 383 SER A CA 1
ATOM 3089 C C . SER A 1 383 ? -13.242 -23.259 16.241 1.00 80.38 383 SER A C 1
ATOM 3091 O O . SER A 1 383 ? -12.472 -23.259 15.291 1.00 80.38 383 SER A O 1
ATOM 3093 N N . THR A 1 384 ? -13.230 -24.229 17.152 1.00 67.62 384 THR A N 1
ATOM 3094 C CA . THR A 1 384 ? -12.295 -25.367 17.124 1.00 67.62 384 THR A CA 1
ATOM 3095 C C . THR A 1 384 ? -12.682 -26.454 16.118 1.00 67.62 384 THR A C 1
ATOM 3097 O O . THR A 1 384 ? -11.945 -27.425 15.953 1.00 67.62 384 THR A O 1
ATOM 3100 N N . SER A 1 385 ? -13.842 -26.324 15.466 1.00 76.75 385 SER A N 1
ATOM 3101 C CA . SER A 1 385 ? -14.400 -27.380 14.611 1.00 76.75 385 SER A CA 1
ATOM 3102 C C . SER A 1 385 ? -13.668 -27.545 13.277 1.00 76.75 385 SER A C 1
ATOM 3104 O O . SER A 1 385 ? -13.542 -28.665 12.788 1.00 76.75 385 SER A O 1
ATOM 3106 N N . THR A 1 386 ? -13.134 -26.463 12.711 1.00 74.38 386 THR A N 1
ATOM 3107 C CA . THR A 1 386 ? -12.410 -26.481 11.438 1.00 74.38 386 THR A CA 1
ATOM 3108 C C . THR A 1 386 ? -10.944 -26.160 11.681 1.00 74.38 386 THR A C 1
ATOM 3110 O O . THR A 1 386 ? -10.603 -25.050 12.072 1.00 74.38 386 THR A O 1
ATOM 3113 N N . LYS A 1 387 ? -10.054 -27.126 11.426 1.00 84.94 387 LYS A N 1
ATOM 3114 C CA . LYS A 1 387 ? -8.596 -26.898 11.447 1.00 84.94 387 LYS A CA 1
ATOM 3115 C C . LYS A 1 387 ? -8.076 -26.227 10.169 1.00 84.94 387 LYS A C 1
ATOM 3117 O O . LYS A 1 387 ? -6.873 -26.048 10.020 1.00 84.94 387 LYS A O 1
ATOM 3122 N N . GLU A 1 388 ? -8.963 -25.912 9.230 1.00 91.00 388 GLU A N 1
ATOM 3123 C CA . GLU A 1 388 ? -8.596 -25.291 7.963 1.00 91.00 388 GLU A CA 1
ATOM 3124 C C . GLU A 1 388 ? -8.207 -23.828 8.163 1.00 91.00 388 GLU A C 1
ATOM 3126 O O . GLU A 1 388 ? -8.896 -23.072 8.847 1.00 91.00 388 GLU A O 1
ATOM 3131 N N . ARG A 1 389 ? -7.106 -23.425 7.526 1.00 93.75 389 ARG A N 1
ATOM 3132 C CA . ARG A 1 389 ? -6.642 -22.040 7.505 1.00 93.75 389 ARG A CA 1
ATOM 3133 C C . ARG A 1 389 ? -7.604 -21.199 6.667 1.00 93.75 389 ARG A C 1
ATOM 3135 O O . ARG A 1 389 ? -7.810 -21.475 5.489 1.00 93.75 389 ARG A O 1
ATOM 3142 N N . GLN A 1 390 ? -8.198 -20.183 7.281 1.00 95.50 390 GLN A N 1
ATOM 3143 C CA . GLN A 1 390 ? -9.145 -19.269 6.649 1.00 95.50 390 GLN A CA 1
ATOM 3144 C C . GLN A 1 390 ? -8.825 -17.822 7.027 1.00 95.50 390 GLN A C 1
ATOM 3146 O O . GLN A 1 390 ? -8.088 -17.560 7.978 1.00 95.50 390 GLN A O 1
ATOM 3151 N N . TRP A 1 391 ? -9.388 -16.885 6.268 1.00 96.25 391 TRP A N 1
ATOM 3152 C CA . TRP A 1 391 ? -9.265 -15.454 6.515 1.00 96.25 391 TRP A CA 1
ATOM 3153 C C . TRP A 1 391 ? -10.539 -14.938 7.174 1.00 96.25 391 TRP A C 1
ATOM 3155 O O . TRP A 1 391 ? -11.655 -15.228 6.735 1.00 96.25 391 TRP A O 1
ATOM 3165 N N . TRP A 1 392 ? -10.367 -14.154 8.227 1.00 96.31 392 TRP A N 1
ATOM 3166 C CA . TRP A 1 392 ? -11.443 -13.603 9.035 1.00 96.31 392 TRP A CA 1
ATOM 3167 C C . TRP A 1 392 ? -11.206 -12.117 9.252 1.00 96.31 392 TRP A C 1
ATOM 3169 O O . TRP A 1 392 ? -10.061 -11.681 9.331 1.00 96.31 392 TRP A O 1
ATOM 3179 N N . HIS A 1 393 ? -12.272 -11.343 9.415 1.00 95.75 393 HIS A N 1
ATOM 3180 C CA . HIS A 1 393 ? -12.169 -9.959 9.853 1.00 95.75 393 HIS A CA 1
ATOM 3181 C C . HIS A 1 393 ? -13.006 -9.682 11.098 1.00 95.75 393 HIS A C 1
ATOM 3183 O O . HIS A 1 393 ? -14.041 -10.309 11.345 1.00 95.75 393 HIS A O 1
ATOM 3189 N N . ILE A 1 394 ? -12.527 -8.699 11.854 1.00 95.69 394 ILE A N 1
ATOM 3190 C CA . ILE A 1 394 ? -13.121 -8.165 13.075 1.00 95.69 394 ILE A CA 1
ATOM 3191 C C . ILE A 1 394 ? -13.228 -6.656 12.861 1.00 95.69 394 ILE A C 1
ATOM 3193 O O . ILE A 1 394 ? -12.217 -5.947 12.849 1.00 95.69 394 ILE A O 1
ATOM 3197 N N . SER A 1 395 ? -14.439 -6.193 12.560 1.00 87.00 395 SER A N 1
ATOM 3198 C CA . SER A 1 395 ? -14.660 -4.879 11.945 1.00 87.00 395 SER A CA 1
ATOM 3199 C C . SER A 1 395 ? -15.190 -3.803 12.878 1.00 87.00 395 SER A C 1
ATOM 3201 O O . SER A 1 395 ? -14.925 -2.631 12.611 1.00 87.00 395 SER A O 1
ATOM 3203 N N . ASP A 1 396 ? -15.939 -4.152 13.925 1.00 89.62 396 ASP A N 1
ATOM 3204 C CA . ASP A 1 396 ? -16.504 -3.126 14.799 1.00 89.62 396 ASP A CA 1
ATOM 3205 C C . ASP A 1 396 ? -15.527 -2.701 15.894 1.00 89.62 396 ASP A C 1
ATOM 3207 O O . ASP A 1 396 ? -14.688 -3.483 16.344 1.00 89.62 396 ASP A O 1
ATOM 3211 N N . ILE A 1 397 ? -15.636 -1.451 16.341 1.00 93.00 397 ILE A N 1
ATOM 3212 C CA . ILE A 1 397 ? -14.772 -0.923 17.404 1.00 93.00 397 ILE A CA 1
ATOM 3213 C C . ILE A 1 397 ? -14.970 -1.739 18.686 1.00 93.00 397 ILE A C 1
ATOM 3215 O O . ILE A 1 397 ? -14.008 -2.095 19.369 1.00 93.00 397 ILE A O 1
ATOM 3219 N N . GLU A 1 398 ? -16.221 -2.065 18.981 1.00 95.56 398 GLU A N 1
ATOM 3220 C CA . GLU A 1 398 ? -16.657 -2.888 20.095 1.00 95.56 398 GLU A CA 1
ATOM 3221 C C . GLU A 1 398 ? -16.067 -4.301 19.997 1.00 95.56 398 GLU A C 1
ATOM 3223 O O . GLU A 1 398 ? -15.515 -4.796 20.983 1.00 95.56 398 GLU A O 1
ATOM 3228 N N . ASP A 1 399 ? -16.083 -4.902 18.804 1.00 95.62 399 ASP A N 1
ATOM 3229 C CA . ASP A 1 399 ? -15.489 -6.217 18.549 1.00 95.62 399 ASP A CA 1
ATOM 3230 C C . ASP A 1 399 ? -13.958 -6.194 18.713 1.00 95.62 399 ASP A C 1
ATOM 3232 O O . ASP A 1 399 ? -13.383 -7.115 19.289 1.00 95.62 399 ASP A O 1
ATOM 3236 N N . ILE A 1 400 ? -13.271 -5.134 18.270 1.00 95.62 400 ILE A N 1
ATOM 3237 C CA . ILE A 1 400 ? -11.815 -4.981 18.450 1.00 95.62 400 ILE A CA 1
ATOM 3238 C C . ILE A 1 400 ? -11.466 -4.791 19.938 1.00 95.62 400 ILE A C 1
ATOM 3240 O O . ILE A 1 400 ? -10.482 -5.346 20.436 1.00 95.62 400 ILE A O 1
ATOM 3244 N N . LEU A 1 401 ? -12.278 -4.040 20.688 1.00 95.56 401 LEU A N 1
ATOM 3245 C CA . LEU A 1 401 ? -12.119 -3.905 22.139 1.00 95.56 401 LEU A CA 1
ATOM 3246 C C . LEU A 1 401 ? -12.379 -5.229 22.866 1.00 95.56 401 LEU A C 1
ATOM 3248 O O . LEU A 1 401 ? -11.678 -5.545 23.833 1.00 95.56 401 LEU A O 1
ATOM 3252 N N . GLN A 1 402 ? -13.364 -6.004 22.416 1.00 95.19 402 GLN A N 1
ATOM 3253 C CA . GLN A 1 402 ? -13.635 -7.336 22.941 1.00 95.19 402 GLN A CA 1
ATOM 3254 C C . GLN A 1 402 ? -12.503 -8.308 22.601 1.00 95.19 402 GLN A C 1
ATOM 3256 O O . GLN A 1 402 ? -12.067 -9.025 23.498 1.00 95.19 402 GLN A O 1
ATOM 3261 N N . LEU A 1 403 ? -11.956 -8.269 21.378 1.00 94.75 403 LEU A N 1
ATOM 3262 C CA . LEU A 1 403 ? -10.770 -9.034 20.979 1.00 94.75 403 LEU A CA 1
ATOM 3263 C C . LEU A 1 403 ? -9.627 -8.801 21.961 1.00 94.75 403 LEU A C 1
ATOM 3265 O O . LEU A 1 403 ? -9.055 -9.752 22.482 1.00 94.75 403 LEU A O 1
ATOM 3269 N N . ARG A 1 404 ? -9.326 -7.533 22.256 1.00 95.19 404 ARG A N 1
ATOM 3270 C CA . ARG A 1 404 ? -8.272 -7.171 23.203 1.00 95.19 404 ARG A CA 1
ATOM 3271 C C . ARG A 1 404 ? -8.513 -7.791 24.583 1.00 95.19 404 ARG A C 1
ATOM 3273 O O . ARG A 1 404 ? -7.613 -8.426 25.122 1.00 95.19 404 ARG A O 1
ATOM 3280 N N . LYS A 1 405 ? -9.715 -7.625 25.149 1.00 93.75 405 LYS A N 1
ATOM 3281 C CA . LYS A 1 405 ? -10.072 -8.178 26.472 1.00 93.75 405 LYS A CA 1
ATOM 3282 C C . LYS A 1 405 ? -10.005 -9.705 26.498 1.00 93.75 405 LYS A C 1
ATOM 3284 O O . LYS A 1 405 ? -9.583 -10.288 27.492 1.00 93.75 405 LYS A O 1
ATOM 3289 N N . TRP A 1 406 ? -10.451 -10.339 25.418 1.00 91.88 406 TRP A N 1
ATOM 3290 C CA . TRP A 1 406 ? -10.431 -11.785 25.256 1.00 91.88 406 TRP A CA 1
ATOM 3291 C C . TRP A 1 406 ? -8.992 -12.310 25.189 1.00 91.88 406 TRP A C 1
ATOM 3293 O O . TRP A 1 406 ? -8.639 -13.205 25.955 1.00 91.88 406 TRP A O 1
ATOM 3303 N N . LEU A 1 407 ? -8.128 -11.686 24.382 1.00 91.12 407 LEU A N 1
ATOM 3304 C CA . LEU A 1 407 ? -6.709 -12.037 24.283 1.00 91.12 407 LEU A CA 1
ATOM 3305 C C . LEU A 1 407 ? -5.952 -11.813 25.594 1.00 91.12 407 LEU A C 1
ATOM 3307 O O . LEU A 1 407 ? -5.175 -12.675 25.978 1.00 91.12 407 LEU A O 1
ATOM 3311 N N . GLU A 1 408 ? -6.200 -10.709 26.310 1.00 91.00 408 GLU A N 1
ATOM 3312 C CA . GLU A 1 408 ? -5.609 -10.444 27.637 1.00 91.00 408 GLU A CA 1
ATOM 3313 C C . GLU A 1 408 ? -5.971 -11.524 28.678 1.00 91.00 408 GLU A C 1
ATOM 3315 O O . GLU A 1 408 ? -5.259 -11.679 29.670 1.00 91.00 408 GLU A O 1
ATOM 3320 N N . LYS A 1 409 ? -7.071 -12.263 28.465 1.00 86.88 409 LYS A N 1
ATOM 3321 C CA . LYS A 1 409 ? -7.524 -13.355 29.337 1.00 86.88 409 LYS A CA 1
ATOM 3322 C C . LYS A 1 409 ? -7.055 -14.736 28.872 1.00 86.88 409 LYS A C 1
ATOM 3324 O O . LYS A 1 409 ? -6.715 -15.556 29.722 1.00 86.88 409 LYS A O 1
ATOM 3329 N N . GLU A 1 410 ? -7.099 -15.025 27.570 1.00 79.69 410 GLU A N 1
ATOM 3330 C CA . GLU A 1 410 ? -6.734 -16.344 27.027 1.00 79.69 410 GLU A CA 1
ATOM 3331 C C . GLU A 1 410 ? -5.230 -16.527 26.834 1.00 79.69 410 GLU A C 1
ATOM 3333 O O . GLU A 1 410 ? -4.721 -17.634 27.003 1.00 79.69 410 GLU A O 1
ATOM 3338 N N . ALA A 1 411 ? -4.516 -15.464 26.481 1.00 63.81 411 ALA A N 1
ATOM 3339 C CA . ALA A 1 411 ? -3.094 -15.499 26.197 1.00 63.81 411 ALA A CA 1
ATOM 3340 C C . ALA A 1 411 ? -2.324 -14.655 27.224 1.00 63.81 411 ALA A C 1
ATOM 3342 O O . ALA A 1 411 ? -2.887 -13.836 27.947 1.00 63.81 411 ALA A O 1
ATOM 3343 N N . ALA A 1 412 ? -1.003 -14.815 27.257 1.00 65.00 412 ALA A N 1
ATOM 3344 C CA . ALA A 1 412 ? -0.128 -13.697 27.584 1.00 65.00 412 ALA A CA 1
ATOM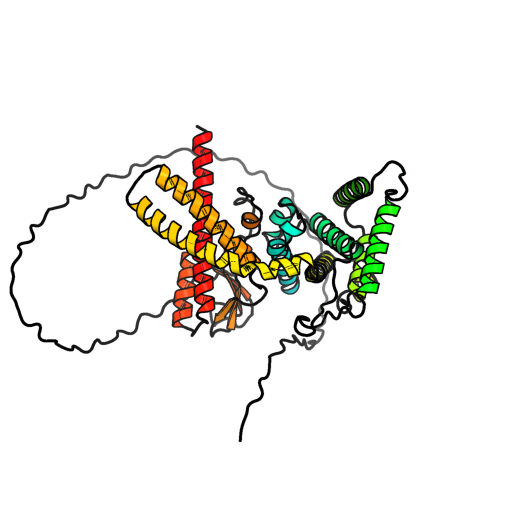 3345 C C . ALA A 1 412 ? 0.193 -13.008 26.249 1.00 65.00 412 ALA A C 1
ATOM 3347 O O . ALA A 1 412 ? 1.288 -13.230 25.723 1.00 65.00 412 ALA A O 1
ATOM 3348 N N . PRO A 1 413 ? -0.754 -12.270 25.622 1.00 63.19 413 PRO A N 1
ATOM 3349 C CA . PRO A 1 413 ? -0.432 -11.562 24.399 1.00 63.19 413 PRO A CA 1
ATOM 3350 C C . PRO A 1 413 ? 0.755 -10.660 24.715 1.00 63.19 413 PRO A C 1
ATOM 3352 O O . PRO A 1 413 ? 0.887 -10.160 25.841 1.00 63.19 413 PRO A O 1
ATOM 3355 N N . SER A 1 414 ? 1.634 -10.449 23.737 1.00 71.62 414 SER A N 1
ATOM 3356 C CA . SER A 1 414 ? 2.644 -9.415 23.909 1.00 71.62 414 SER A CA 1
ATOM 3357 C C . SER A 1 414 ? 1.902 -8.130 24.290 1.00 71.62 414 SER A C 1
ATOM 3359 O O . SER A 1 414 ? 0.899 -7.766 23.669 1.00 71.62 414 SER A O 1
ATOM 3361 N N . SER A 1 415 ? 2.351 -7.449 25.345 1.00 81.12 415 SER A N 1
ATOM 3362 C CA . SER A 1 415 ? 1.770 -6.163 25.762 1.00 81.12 415 SER A CA 1
ATOM 3363 C C . SER A 1 415 ? 1.677 -5.178 24.586 1.00 81.12 415 SER A C 1
ATOM 3365 O O . SER A 1 415 ? 0.777 -4.341 24.528 1.00 81.12 415 SER A O 1
ATOM 3367 N N . GLN A 1 416 ? 2.568 -5.354 23.610 1.00 87.69 416 GLN A N 1
ATOM 3368 C CA . GLN A 1 416 ? 2.595 -4.689 22.319 1.00 87.69 416 GLN A CA 1
ATOM 3369 C C . GLN A 1 416 ? 1.336 -4.921 21.466 1.00 87.69 416 GLN A C 1
ATOM 3371 O O . GLN A 1 416 ? 0.787 -3.942 20.965 1.00 87.69 416 GLN A O 1
ATOM 3376 N N . PHE A 1 417 ? 0.838 -6.154 21.304 1.00 90.31 417 PHE A N 1
ATOM 3377 C CA . PHE A 1 417 ? -0.337 -6.392 20.454 1.00 90.31 417 PHE A CA 1
ATOM 3378 C C . PHE A 1 417 ? -1.600 -5.752 21.045 1.00 90.31 417 PHE A C 1
ATOM 3380 O O . PHE A 1 417 ? -2.327 -5.038 20.351 1.00 90.31 417 PHE A O 1
ATOM 3387 N N . SER A 1 418 ? -1.819 -5.894 22.356 1.00 91.44 418 SER A N 1
ATOM 3388 C CA . SER A 1 418 ? -2.927 -5.215 23.048 1.00 91.44 418 SER A CA 1
ATOM 3389 C C . SER A 1 418 ? -2.860 -3.693 22.891 1.00 91.44 418 SER A C 1
ATOM 3391 O O . SER A 1 418 ? -3.891 -3.035 22.724 1.00 91.44 418 SER A O 1
ATOM 3393 N N . GLN A 1 419 ? -1.650 -3.123 22.901 1.00 89.88 419 GLN A N 1
ATOM 3394 C CA . GLN A 1 419 ? -1.436 -1.701 22.645 1.00 89.88 419 GLN A CA 1
ATOM 3395 C C . GLN A 1 419 ? -1.771 -1.318 21.195 1.00 89.88 419 GLN A C 1
ATOM 3397 O O . GLN A 1 419 ? -2.427 -0.297 20.984 1.00 89.88 419 GLN A O 1
ATOM 3402 N N . GLN A 1 420 ? -1.389 -2.129 20.206 1.00 90.38 420 GLN A N 1
ATOM 3403 C CA . GLN A 1 420 ? -1.724 -1.898 18.795 1.00 90.38 420 GLN A CA 1
ATOM 3404 C C . GLN A 1 420 ? -3.238 -1.941 18.544 1.00 90.38 420 GLN A C 1
ATOM 3406 O O . GLN A 1 420 ? -3.762 -1.088 17.827 1.00 90.38 420 GLN A O 1
ATOM 3411 N N . LEU A 1 421 ? -3.968 -2.865 19.182 1.00 93.12 421 LEU A N 1
ATOM 3412 C CA . LEU A 1 421 ? -5.435 -2.909 19.110 1.00 93.12 421 LEU A CA 1
ATOM 3413 C C . LEU A 1 421 ? -6.071 -1.635 19.682 1.00 93.12 421 LEU A C 1
ATOM 3415 O O . LEU A 1 421 ? -7.001 -1.082 19.094 1.00 93.12 421 LEU A O 1
ATOM 3419 N N . LEU A 1 422 ? -5.550 -1.124 20.802 1.00 91.69 422 LEU A N 1
ATOM 3420 C CA . LEU A 1 422 ? -6.035 0.126 21.388 1.00 91.69 422 LEU A CA 1
ATOM 3421 C C . LEU A 1 422 ? -5.751 1.335 20.484 1.00 91.69 422 LEU A C 1
ATOM 3423 O O . LEU A 1 422 ? -6.639 2.163 20.282 1.00 91.69 422 LEU A O 1
ATOM 3427 N N . GLN A 1 423 ? -4.545 1.421 19.915 1.00 87.62 423 GLN A N 1
ATOM 3428 C CA . GLN A 1 423 ? -4.189 2.460 18.940 1.00 87.62 423 GLN A CA 1
ATOM 3429 C C . GLN A 1 423 ? -5.111 2.409 17.719 1.00 87.62 423 GLN A C 1
ATOM 3431 O O . GLN A 1 423 ? -5.590 3.442 17.254 1.00 87.62 423 GLN A O 1
ATOM 3436 N N . ARG A 1 424 ? -5.434 1.203 17.241 1.00 89.81 424 ARG A N 1
ATOM 3437 C CA . ARG A 1 424 ? -6.368 1.010 16.134 1.00 89.81 424 ARG A CA 1
ATOM 3438 C C . ARG A 1 424 ? -7.771 1.515 16.468 1.00 89.81 424 ARG A C 1
ATOM 3440 O O . ARG A 1 424 ? -8.365 2.221 15.659 1.00 89.81 424 ARG A O 1
ATOM 3447 N N . VAL A 1 425 ? -8.288 1.223 17.659 1.00 91.38 425 VAL A N 1
ATOM 3448 C CA . VAL A 1 425 ? -9.585 1.752 18.119 1.00 91.38 425 VAL A CA 1
ATOM 3449 C C . VAL A 1 425 ? -9.580 3.283 18.168 1.00 91.38 425 VAL A C 1
ATOM 3451 O O . VAL A 1 425 ? -10.518 3.920 17.691 1.00 91.38 425 VAL A O 1
ATOM 3454 N N . GLN A 1 426 ? -8.513 3.889 18.697 1.00 86.06 426 GLN A N 1
ATOM 3455 C CA . GLN A 1 426 ? -8.368 5.349 18.741 1.00 86.06 426 GLN A CA 1
ATOM 3456 C C . GLN A 1 426 ? -8.374 5.964 17.337 1.00 86.06 426 GLN A C 1
ATOM 3458 O O . GLN A 1 426 ? -9.098 6.930 17.100 1.00 86.06 426 GLN A O 1
ATOM 3463 N N . TYR A 1 427 ? -7.631 5.363 16.407 1.00 84.81 427 TYR A N 1
ATOM 3464 C CA . TYR A 1 427 ? -7.607 5.752 14.999 1.00 84.81 427 TYR A CA 1
ATOM 3465 C C . TYR A 1 427 ? -9.010 5.726 14.369 1.00 84.81 427 TYR A C 1
ATOM 3467 O O . TYR A 1 427 ? -9.446 6.722 13.792 1.00 84.81 427 TYR A O 1
ATOM 3475 N N . LEU A 1 428 ? -9.757 4.630 14.542 1.00 86.38 428 LEU A N 1
ATOM 3476 C CA . LEU A 1 428 ? -11.111 4.489 13.992 1.00 86.38 428 LEU A CA 1
ATOM 3477 C C . LEU A 1 428 ? -12.101 5.500 14.589 1.00 86.38 428 LEU A C 1
ATOM 3479 O O . LEU A 1 428 ? -12.958 6.021 13.874 1.00 86.38 428 LEU A O 1
ATOM 3483 N N . HIS A 1 429 ? -11.983 5.819 15.880 1.00 85.50 429 HIS A N 1
ATOM 3484 C CA . HIS A 1 429 ? -12.787 6.878 16.492 1.00 85.50 429 HIS A CA 1
ATOM 3485 C C . HIS A 1 429 ? -12.489 8.254 15.891 1.00 85.50 429 HIS A C 1
ATOM 3487 O O . HIS A 1 429 ? -13.430 8.991 15.594 1.00 85.50 429 HIS A O 1
ATOM 3493 N N . SER A 1 430 ? -11.210 8.591 15.696 1.00 80.62 430 SER A N 1
ATOM 3494 C CA . SER A 1 430 ? -10.806 9.849 15.058 1.00 80.62 430 SER A CA 1
ATOM 3495 C C . SER A 1 430 ? -11.346 9.962 13.630 1.00 80.62 430 SER A C 1
ATOM 3497 O O . SER A 1 430 ? -11.869 11.015 13.268 1.00 80.62 430 SER A O 1
ATOM 3499 N N . LEU A 1 431 ? -11.313 8.875 12.850 1.00 79.38 431 LEU A N 1
ATOM 3500 C CA . LEU A 1 431 ? -11.926 8.833 11.516 1.00 79.38 431 LEU A CA 1
ATOM 3501 C C . LEU A 1 431 ? -13.435 9.106 11.557 1.00 79.38 431 LEU A C 1
ATOM 3503 O O . LEU A 1 431 ? -13.901 10.064 10.938 1.00 79.38 431 LEU A O 1
ATOM 3507 N N . ARG A 1 432 ? -14.190 8.322 12.347 1.00 83.38 432 ARG A N 1
ATOM 3508 C CA . ARG A 1 432 ? -15.654 8.476 12.480 1.00 83.38 432 ARG A CA 1
ATOM 3509 C C . ARG A 1 432 ? -16.032 9.903 12.892 1.00 83.38 432 ARG A C 1
ATOM 3511 O O . ARG A 1 432 ? -17.038 10.441 12.427 1.00 83.38 432 ARG A O 1
ATOM 3518 N N . TRP A 1 433 ? -15.237 10.522 13.766 1.00 78.19 433 TRP A N 1
ATOM 3519 C CA . TRP A 1 433 ? -15.486 11.883 14.228 1.00 78.19 433 TRP A CA 1
ATOM 3520 C C . TRP A 1 433 ? -15.268 12.926 13.122 1.00 78.19 433 TRP A C 1
ATOM 3522 O O . TRP A 1 433 ? -16.151 13.754 12.899 1.00 78.19 433 TRP A O 1
ATOM 3532 N N . ILE A 1 434 ? -14.160 12.851 12.375 1.00 73.81 434 ILE A N 1
ATOM 3533 C CA . ILE A 1 434 ? -13.877 13.756 11.246 1.00 73.81 434 ILE A CA 1
ATOM 3534 C C . ILE A 1 434 ? -14.943 13.625 10.148 1.00 73.81 434 ILE A C 1
ATOM 3536 O O . ILE A 1 434 ? -15.449 14.634 9.646 1.00 73.81 434 ILE A O 1
ATOM 3540 N N . GLU A 1 435 ? -15.345 12.399 9.806 1.00 76.31 435 GLU A N 1
ATOM 3541 C CA . GLU A 1 435 ? -16.402 12.145 8.819 1.00 76.31 435 GLU A CA 1
ATOM 3542 C C . GLU A 1 435 ? -17.746 12.766 9.219 1.00 76.31 435 GLU A C 1
ATOM 3544 O O . GLU A 1 435 ? -18.430 13.371 8.383 1.00 76.31 435 GLU A O 1
ATOM 3549 N N . ALA A 1 436 ? -18.135 12.629 10.493 1.00 77.88 436 ALA A N 1
ATOM 3550 C CA . ALA A 1 436 ? -19.368 13.212 11.011 1.00 77.88 436 ALA A CA 1
ATOM 3551 C C . ALA A 1 436 ? -19.384 14.737 10.820 1.00 77.88 436 ALA A C 1
ATOM 3553 O O . ALA A 1 436 ? -20.414 15.301 10.434 1.00 77.88 436 ALA A O 1
ATOM 3554 N N . GLN A 1 437 ? -18.234 15.399 10.987 1.00 72.69 437 GLN A N 1
ATOM 3555 C CA . GLN A 1 437 ? -18.126 16.842 10.771 1.00 72.69 437 GLN A CA 1
ATOM 3556 C C . GLN A 1 437 ? -18.143 17.237 9.303 1.00 72.69 437 GLN A C 1
ATOM 3558 O O . GLN A 1 437 ? -18.840 18.186 8.942 1.00 72.69 437 GLN A O 1
ATOM 3563 N N . GLY A 1 438 ? -17.474 16.478 8.432 1.00 70.94 438 GLY A N 1
ATOM 3564 C CA . GLY A 1 438 ? -17.559 16.700 6.989 1.00 70.94 438 GLY A CA 1
ATOM 3565 C C . GLY A 1 438 ? -19.002 16.629 6.471 1.00 70.94 438 GLY A C 1
ATOM 3566 O O . GLY A 1 438 ? -19.410 17.437 5.633 1.00 70.94 438 GLY A O 1
ATOM 3567 N N . LYS A 1 439 ? -19.810 15.705 7.005 1.00 69.19 439 LYS A N 1
ATOM 3568 C CA . LYS A 1 439 ? -21.230 15.543 6.645 1.00 69.19 439 LYS A CA 1
ATOM 3569 C C . LYS A 1 439 ? -22.103 16.685 7.192 1.00 69.19 439 LYS A C 1
ATOM 3571 O O . LYS A 1 439 ? -22.988 17.159 6.479 1.00 69.19 439 LYS A O 1
ATOM 3576 N N . ASN A 1 440 ? -21.841 17.164 8.409 1.00 63.06 440 ASN A N 1
ATOM 3577 C CA . ASN A 1 440 ? -22.595 18.263 9.023 1.00 63.06 440 ASN A CA 1
ATOM 3578 C C . ASN A 1 440 ? -22.249 19.638 8.426 1.00 63.06 440 ASN A C 1
ATOM 3580 O O . ASN A 1 440 ? -23.157 20.421 8.151 1.00 63.06 440 ASN A O 1
ATOM 3584 N N . GLY A 1 441 ? -20.974 19.905 8.127 1.00 55.19 441 GLY A N 1
ATOM 3585 C CA . GLY A 1 441 ? -20.543 21.136 7.455 1.00 55.19 441 GLY A CA 1
ATOM 3586 C C . GLY A 1 441 ? -21.133 21.279 6.048 1.00 55.19 441 GLY A C 1
ATOM 3587 O O . GLY A 1 441 ? -21.628 22.343 5.686 1.00 55.19 441 GLY A O 1
ATOM 3588 N N . ARG A 1 442 ? -21.202 20.182 5.276 1.00 50.72 442 ARG A N 1
ATOM 3589 C CA . ARG A 1 442 ? -21.857 20.180 3.952 1.00 50.72 442 ARG A CA 1
ATOM 3590 C C . ARG A 1 442 ? -23.362 20.462 4.029 1.00 50.72 442 ARG A C 1
ATOM 3592 O O . ARG A 1 442 ? -23.895 21.114 3.140 1.00 50.72 442 ARG A O 1
ATOM 3599 N N . LYS A 1 443 ? -24.048 20.011 5.088 1.00 52.22 443 LYS A N 1
ATOM 3600 C CA . LYS A 1 443 ? -25.478 20.309 5.309 1.00 52.22 443 LYS A CA 1
ATOM 3601 C C . LYS A 1 443 ? -25.737 21.760 5.721 1.00 52.22 443 LYS A C 1
ATOM 3603 O O . LYS A 1 443 ? -26.825 22.254 5.451 1.00 52.22 443 LYS A O 1
ATOM 3608 N N . ALA A 1 444 ? -24.778 22.415 6.373 1.00 41.53 444 ALA A N 1
ATOM 3609 C CA . ALA A 1 444 ? -24.885 23.820 6.764 1.00 41.53 444 ALA A CA 1
ATOM 3610 C C . ALA A 1 444 ? -24.643 24.786 5.591 1.00 41.53 444 ALA A C 1
ATOM 3612 O O . ALA A 1 444 ? -25.232 25.852 5.577 1.00 41.53 444 ALA A O 1
ATOM 3613 N N . ILE A 1 445 ? -23.822 24.398 4.607 1.00 34.97 445 ILE A N 1
ATOM 3614 C CA . ILE A 1 445 ? -23.549 25.190 3.389 1.00 34.97 445 ILE A CA 1
ATOM 3615 C C . ILE A 1 445 ? -24.648 25.004 2.322 1.00 34.97 445 ILE A C 1
ATOM 3617 O O . ILE A 1 445 ? -24.828 25.850 1.455 1.00 34.97 445 ILE A O 1
ATOM 3621 N N . ALA A 1 446 ? -25.382 23.888 2.367 1.00 40.19 446 ALA A N 1
ATOM 3622 C CA . ALA A 1 446 ? -26.483 23.592 1.446 1.00 40.19 446 ALA A CA 1
ATOM 3623 C C . ALA A 1 446 ? -27.852 24.153 1.893 1.00 40.19 446 ALA A C 1
ATOM 3625 O O . ALA A 1 446 ? -28.855 23.901 1.225 1.00 40.19 446 ALA A O 1
ATOM 3626 N N . LYS A 1 447 ? -27.904 24.854 3.029 1.00 37.66 447 LYS A N 1
ATOM 3627 C CA . LYS A 1 447 ? -29.056 25.626 3.510 1.00 37.66 447 LYS A CA 1
ATOM 3628 C C . LYS A 1 447 ? -28.720 27.102 3.418 1.00 37.66 447 LYS A C 1
ATOM 3630 O O . LYS A 1 447 ? -29.666 27.871 3.153 1.00 37.66 447 LYS A O 1
#

Foldseek 3Di:
DDDDDDDDDDPDPDDDDDDDDDDDDDDDDDDDDDDDDDDDDDDDDDDDDDDDDDDDDDDDDDDDDDDPDPDDPPPDPPPPDDPDAQAAFDKDFDDQPDDPVQLLLLLLLLLLCLQCVVVLVPDLVQNLQSLASRGDHPLQSLLLSLLVVLLVCLQVVQLDQPPDPVPCPPDQHPPPSVVLSVLSPVLVVVLLVVVVLPPDPPDDPVNSVVVSSVVCSVPGQDLVNVLSLLVSLVSRRPCPLRVVCNVPSVPRDPSNSSNSSSSSSVSCCSRNVVVVVLVVLPVLVVVLVVLVVVLVVLVVVVVPDPDVVSVVVNLVSLLVNLQSLSNNVSSDDFPAFLWAFPQGKTKHDAARSNVSVVNPDPPPRNPPCQNHQWIKIWAQPSDPPGRDTGIITQHDLVSLLSNLVNRVPRHVIPPRSSVVSVSSSSSVVSVVVNNVVVVVVVVVVVD

Sequence (447 aa):
MATSTKKYYQTTLSFTPLNKGKVRNKESPVDEPAPSKRPRTDKENQSSPTPKKSLSLSKEKRKIGNSNTQLKTSSRPFTFTKSDPIEPPRFTRIPLQLTEDEIWARLQIREFVFRFGEHFNIDSRVITSMQNVQGNWRIKRLSINIALELLQSMEQGYIESPVSSTLATQDIYFNNARTMQAIGTRVMHQWMEERGLTDNKYMTADVARITFVEELERDGLTASHWEDLGFVLLAAGFSDHLSQALENASKLTATDHIYMIQMMCDLLLFHSQLRRQWVITDANNKEHKMVEAALRVERRRSENTEDPKIYESRLALEKKYLELTIEGHRSTKRLEPAGHDNKGNEYWIFNDLITAHGGCGADSRNSEPFWAYSVVAIGPGPSTSTKERQWWHISDIEDILQLRKWLEKEAAPSSQFSQQLLQRVQYLHSLRWIEAQGKNGRKAIAK

Radius of gyration: 28.98 Å; chains: 1; bounding box: 74×66×97 Å